Protein 3PP9 (pdb70)

B-factor: mean 28.64, std 11.76, range [2.56, 70.83]

Foldseek 3Di:
DKDKAWDDPVCVVQADDFQQKDKQFWFWFDFDPPPRATDIDIGGDPMDMDHPCPDDQVVAPPDDFWTKMFMDDPRHTFWMWTWGQDPVRAIETPDTGGRVVCPPVCPSLVRVVVSVVVSVVSPWWYYKDKRRPVVVVVVLVVSAKGWDDKAQCPCPVVHVDGIMITDIIHTD/DLPKDKDWDAPVCPVPADPFPQKDKQFKFWFDDDPVGDTDIDIGTDPIDMDPQVVQHPDLFWTKMFIDDPRHGQWIWTWGQDPVRAIETPDTGGRVVCPPVCPRLVNVVVSVVSSVVVPWWYYKDKRRPVVVVVVLVVSPKGWDDKAQCPCCVVHVDRIMITDIIDTHD/DKDKFWDAPVCPVDADDFQQKDKQFWFWADDLTDIDIGGDPIDMDHDCVDDDDQVVQHPDDFWTKMFMADPRHTFWMWTWGQDPVRAIETPDTGGGPVDPPPCRRLVRVVVSVVSSVVVPWWYYKDKRRPVVVVVVLVVSAKDWNDKAQCPCVVVPHRIIITDIMHTDD

InterPro domains:
  IPR000182 GNAT domain [PF00583] (50-154)
  IPR000182 GNAT domain [PS51186] (34-183)
  IPR008125 Streptothricin acetyltransferase [PR01754] (101-116)
  IPR008125 Streptothricin acetyltransferase [PR01754] (125-140)
  IPR008125 Streptothricin acetyltransferase [PR01754] (146-162)
  IPR008125 Streptothricin acetyltransferase [PR01754] (169-182)
  IPR016181 Acyl-CoA N-acyltransferase [SSF55729] (1-165)
  IPR050276 MshD Mycothiol Acetyltransferase [PTHR43617] (52-156)

Nearest PDB structures (foldseek):
  3pp9-assembly2_B  TM=1.006E+00  e=1.399E-30  Bacillus 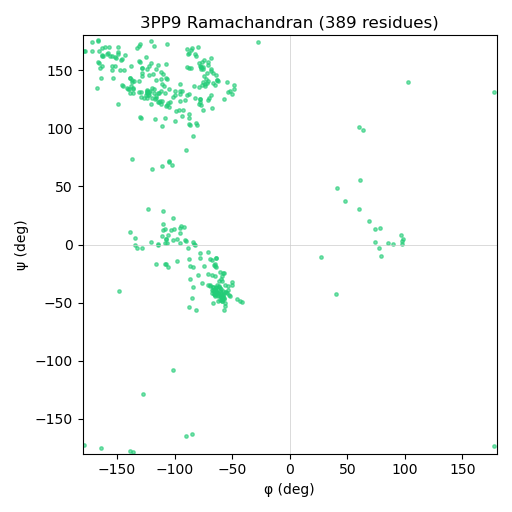anthracis str. Ames
  3pp9-assembly1_A-2  TM=9.931E-01  e=1.391E-27  Bacillus anthracis str. Ames
  3pp9-assembly2_C  TM=9.686E-01  e=7.596E-27  Bacillus anthracis str. Ames
  4lua-assembly1_A  TM=7.052E-01  e=2.403E-05  Staphylococcus aureus subsp. aureus Mu50
  3fnc-assembly1_B  TM=8.509E-01  e=1.741E-04  Listeria innocua Clip11262

Organism: Bacillus anthracis (NCBI:txid1392)

Secondary structure (DSSP, 8-state):
--EEEE--GGGTTS------EEEEEEE--EE-SSTT-EE---EEEEEEEEE-----GGGGSS-SSEEEEEEEETTEEEEEEEEEE-TTS-EEEEEEEE-GGGTTSSHHHHHHHHHHHHHHHT--B--EEETT-HHHHHHHHHTT-EEEEEESSGGGGT------EEEEE-B-/----EEEE--GGGSTT--------EEEEE--EE-S---EE---EEEEEEE--GGGGSS-SSEEEEEEEETTEEEEEEEEEE-TTS-EEEEEEEE-GGGTTSSHHHHHHHHHHHHHHHT--B--EEETT-HHHHHHHHHTT-EEEEEESSGGGGT------EEEEE-B--/--EEEE--HHHHTT------EEEEEEE--B---B---EEEEEEEEE-------GGGGTT-SSEEEEEEEETTEEEEEEEEEE-TTSSEEEEEEEE-GGG-SSSHHHHHHHHHHHHHHHT--B--EEETT-HHHHHHHHHTT-EEEEEESSGGGGT-----EEEEE-B--

Structure (mmCIF, N/CA/C/O backbone):
data_3PP9
#
_entry.id   3PP9
#
_cell.length_a   47.097
_cell.length_b   68.009
_cell.length_c   174.168
_cell.angle_alpha   90.00
_cell.angle_beta   97.61
_cell.angle_gamma   90.00
#
_symmetry.space_group_name_H-M   'C 1 2 1'
#
loop_
_entity.id
_entity.type
_entity.pdbx_description
1 polymer 'Putative streptothricin acetyltransferase'
2 non-polymer 'ACETYL COENZYME *A'
3 non-polymer 'PHOSPHATE ION'
4 non-polymer 'POTASSIUM ION'
5 water water
#
loop_
_atom_site.group_PDB
_atom_site.id
_atom_site.type_symbol
_atom_site.label_atom_id
_atom_site.label_alt_id
_atom_site.label_comp_id
_atom_site.label_asym_id
_atom_site.label_entity_id
_atom_site.label_seq_id
_atom_site.pdbx_PDB_ins_code
_atom_site.Cartn_x
_atom_site.Cartn_y
_atom_site.Cartn_z
_atom_site.occupancy
_atom_site.B_iso_or_equiv
_atom_site.auth_seq_id
_atom_site.auth_comp_id
_atom_site.auth_asym_id
_atom_site.auth_atom_id
_atom_site.pdbx_PDB_model_num
ATOM 1 N N . SER A 1 5 ? 38.066 33.777 34.636 1.00 31.44 2 SER A N 1
ATOM 2 C CA . SER A 1 5 ? 37.830 32.729 33.604 1.00 30.47 2 SER A CA 1
ATOM 3 C C . SER A 1 5 ? 37.386 33.329 32.266 1.00 28.86 2 SER A C 1
ATOM 4 O O . SER A 1 5 ? 37.212 34.537 32.121 1.00 29.88 2 SER A O 1
ATOM 7 N N . LEU A 1 6 ? 37.203 32.443 31.302 1.00 26.67 3 LEU A N 1
ATOM 8 C CA . LEU A 1 6 ? 36.771 32.772 29.955 1.00 24.21 3 LEU A CA 1
ATOM 9 C C . LEU A 1 6 ? 35.474 33.583 29.900 1.00 23.24 3 LEU A C 1
ATOM 10 O O . LEU A 1 6 ? 34.525 33.301 30.632 1.00 24.45 3 LEU A O 1
ATOM 15 N N . LEU A 1 7 ? 35.418 34.566 29.004 1.00 21.52 4 LEU A N 1
ATOM 16 C CA . LEU A 1 7 ? 34.211 35.375 28.788 1.00 21.39 4 LEU A CA 1
ATOM 17 C C . LEU A 1 7 ? 33.814 35.302 27.323 1.00 19.82 4 LEU A C 1
ATOM 18 O O . LEU A 1 7 ? 34.658 35.461 26.463 1.00 18.37 4 LEU A O 1
ATOM 23 N N . ILE A 1 8 ? 32.534 35.055 27.057 1.00 18.30 5 ILE A N 1
ATOM 24 C CA . ILE A 1 8 ? 31.995 35.048 25.709 1.00 17.62 5 ILE A CA 1
ATOM 25 C C . ILE A 1 8 ? 31.028 36.241 25.636 1.00 17.01 5 ILE A C 1
ATOM 26 O O . ILE A 1 8 ? 30.085 36.362 26.460 1.00 17.91 5 ILE A O 1
ATOM 31 N N . ARG A 1 9 ? 31.264 37.159 24.703 1.00 16.05 6 ARG A N 1
ATOM 32 C CA . ARG A 1 9 ? 30.347 38.298 24.553 1.00 15.84 6 ARG A CA 1
ATOM 33 C C . ARG A 1 9 ? 30.286 38.777 23.115 1.00 14.74 6 ARG A C 1
ATOM 34 O O . ARG A 1 9 ? 31.128 38.452 22.311 1.00 14.62 6 ARG A O 1
ATOM 42 N N . GLU A 1 10 ? 29.259 39.555 22.812 1.00 13.97 7 GLU A N 1
ATOM 43 C CA . GLU A 1 10 ? 29.053 40.097 21.480 1.00 14.95 7 GLU A CA 1
ATOM 44 C C . GLU A 1 10 ? 30.169 41.068 21.090 1.00 15.43 7 GLU A C 1
ATOM 45 O O . GLU A 1 10 ? 30.607 41.926 21.905 1.00 16.14 7 GLU A O 1
ATOM 51 N N . LEU A 1 11 ? 30.605 40.939 19.846 1.00 15.00 8 LEU A N 1
ATOM 52 C CA . LEU A 1 11 ? 31.642 41.800 19.274 1.00 15.45 8 LEU A CA 1
ATOM 53 C C . LEU A 1 11 ? 31.143 43.250 19.244 1.00 17.16 8 LEU A C 1
ATOM 54 O O . LEU A 1 11 ? 29.978 43.512 18.928 1.00 18.19 8 LEU A O 1
ATOM 59 N N . GLU A 1 12 ? 32.055 44.182 19.537 1.00 17.39 9 GLU A N 1
ATOM 60 C CA . GLU A 1 12 ? 31.781 45.629 19.557 1.00 18.45 9 GLU A CA 1
ATOM 61 C C . GLU A 1 12 ? 32.720 46.325 18.592 1.00 19.05 9 GLU A C 1
ATOM 62 O O . GLU A 1 12 ? 33.812 45.844 18.319 1.00 19.23 9 GLU A O 1
ATOM 68 N N . THR A 1 13 ? 32.292 47.472 18.090 1.00 20.31 10 THR A N 1
ATOM 69 C CA . THR A 1 13 ? 33.106 48.256 17.185 1.00 22.07 10 THR A CA 1
ATOM 70 C C . THR A 1 13 ? 34.490 48.509 17.787 1.00 21.84 10 THR A C 1
ATOM 71 O O . THR A 1 13 ? 35.510 48.367 17.119 1.00 23.24 10 THR A O 1
ATOM 75 N N . ASN A 1 14 ? 34.512 48.841 19.072 1.00 22.63 11 ASN A N 1
ATOM 76 C CA . ASN A 1 14 ? 35.747 49.133 19.776 1.00 24.65 11 ASN A CA 1
ATOM 77 C C . ASN A 1 14 ? 36.717 47.924 19.879 1.00 24.24 11 ASN A C 1
ATOM 78 O O . ASN A 1 14 ? 37.875 48.096 20.239 1.00 25.79 11 ASN A O 1
ATOM 83 N N . ASP A 1 15 ? 36.263 46.711 19.543 1.00 22.93 12 ASP A N 1
ATOM 84 C CA . ASP A 1 15 ? 37.120 45.525 19.550 1.00 22.99 12 ASP A CA 1
ATOM 85 C C . ASP A 1 15 ? 37.868 45.336 18.234 1.00 23.95 12 ASP A C 1
ATOM 86 O O . ASP A 1 15 ? 38.838 44.590 18.179 1.00 24.11 12 ASP A O 1
ATOM 91 N N . LEU A 1 16 ? 37.400 45.981 17.169 1.00 25.90 13 LEU A N 1
ATOM 92 C CA . LEU A 1 16 ? 37.983 45.774 15.827 1.00 28.23 13 LEU A CA 1
ATOM 93 C C . LEU A 1 16 ? 39.488 45.955 15.652 1.00 31.35 13 LEU A C 1
ATOM 94 O O . LEU A 1 16 ? 40.102 45.246 14.854 1.00 31.25 13 LEU A O 1
ATOM 99 N N A ASP A 1 17 ? 40.079 46.903 16.376 0.50 33.42 14 ASP A N 1
ATOM 100 N N B ASP A 1 17 ? 40.062 46.902 16.384 0.50 33.20 14 ASP A N 1
ATOM 101 C CA A ASP A 1 17 ? 41.524 47.147 16.287 0.50 35.70 14 ASP A CA 1
ATOM 102 C CA B ASP A 1 17 ? 41.494 47.185 16.319 0.50 35.33 14 ASP A CA 1
ATOM 103 C C A ASP A 1 17 ? 42.316 46.345 17.322 0.50 36.54 14 ASP A C 1
ATOM 104 C C B ASP A 1 17 ? 42.311 46.395 17.346 0.50 36.38 14 ASP A C 1
ATOM 105 O O A ASP A 1 17 ? 43.535 46.205 17.203 0.50 37.73 14 ASP A O 1
ATOM 106 O O B ASP A 1 17 ? 43.536 46.314 17.245 0.50 37.58 14 ASP A O 1
ATOM 115 N N . ASN A 1 18 ? 41.621 45.819 18.330 1.00 37.26 15 ASN A N 1
ATOM 116 C CA . ASN A 1 18 ? 42.239 45.013 19.387 1.00 38.42 15 ASN A CA 1
ATOM 117 C C . ASN A 1 18 ? 42.113 43.542 19.005 1.00 38.06 15 ASN A C 1
ATOM 118 O O . ASN A 1 18 ? 42.348 42.639 19.826 1.00 37.68 15 ASN A O 1
ATOM 123 N N . PHE A 1 19 ? 41.746 43.299 17.753 1.00 37.31 16 PHE A N 1
ATOM 124 C CA . PHE A 1 19 ? 41.507 41.969 17.302 1.00 36.01 16 PHE A CA 1
ATOM 125 C C . PHE A 1 19 ? 42.838 41.402 16.823 1.00 36.96 16 PHE A C 1
ATOM 126 O O . PHE A 1 19 ? 43.412 41.871 15.830 1.00 37.53 16 PHE A O 1
ATOM 134 N N . PRO A 1 20 ? 43.355 40.404 17.541 1.00 37.03 17 PRO A N 1
ATOM 135 C CA . PRO A 1 20 ? 44.639 39.820 17.217 1.00 37.79 17 PRO A CA 1
ATOM 136 C C . PRO A 1 20 ? 44.599 38.815 16.079 1.00 36.81 17 PRO A C 1
ATOM 137 O O . PRO A 1 20 ? 43.518 38.455 15.602 1.00 35.65 17 PRO A O 1
ATOM 141 N N . GLU A 1 21 ? 45.790 38.417 15.631 1.00 37.93 18 GLU A N 1
ATOM 142 C CA . GLU A 1 21 ? 45.939 37.400 14.601 1.00 37.52 18 GLU A CA 1
ATOM 143 C C . GLU A 1 21 ? 45.543 36.120 15.310 1.00 35.41 18 GLU A C 1
ATOM 144 O O . GLU A 1 21 ? 46.081 35.799 16.369 1.00 36.30 18 GLU A O 1
ATOM 150 N N . ILE A 1 22 ? 44.573 35.422 14.756 1.00 32.33 19 ILE A N 1
ATOM 151 C CA . ILE A 1 22 ? 44.118 34.182 15.340 1.00 30.30 19 ILE A CA 1
ATOM 152 C C . ILE A 1 22 ? 44.482 33.098 14.353 1.00 28.28 19 ILE A C 1
ATOM 153 O O . ILE A 1 22 ? 44.204 33.234 13.170 1.00 28.69 19 ILE A O 1
ATOM 158 N N . ASP A 1 23 ? 45.128 32.041 14.842 1.00 25.31 20 ASP A N 1
ATOM 159 C CA . ASP A 1 23 ? 45.546 30.936 13.984 1.00 23.02 20 ASP A CA 1
ATOM 160 C C . ASP A 1 23 ? 44.352 30.009 13.755 1.00 20.60 20 ASP A C 1
ATOM 161 O O . ASP A 1 23 ? 43.986 29.268 14.663 1.00 18.11 20 ASP A O 1
ATOM 166 N N . ASP A 1 24 ? 43.746 30.068 12.568 1.00 20.03 21 ASP A N 1
ATOM 167 C CA . ASP A 1 24 ? 42.605 29.200 12.246 1.00 21.08 21 ASP A CA 1
ATOM 168 C C . ASP A 1 24 ? 43.036 28.018 11.399 1.00 20.76 21 ASP A C 1
ATOM 169 O O . ASP A 1 24 ? 42.187 27.324 10.832 1.00 20.03 21 ASP A O 1
ATOM 174 N N . SER A 1 25 ? 44.339 27.770 11.304 1.00 20.95 22 SER A N 1
ATOM 175 C CA . SER A 1 25 ? 44.803 26.634 10.528 1.00 20.53 22 SER A CA 1
ATOM 176 C C . SER A 1 25 ? 44.580 25.346 11.297 1.00 19.91 22 SER A C 1
ATOM 177 O O . SER A 1 25 ? 44.490 25.330 12.530 1.00 19.56 22 SER A O 1
ATOM 180 N N . PHE A 1 26 ? 44.504 24.251 10.545 1.00 19.50 23 PHE A N 1
ATOM 181 C CA . PHE A 1 26 ? 44.321 22.936 11.127 1.00 18.27 23 PHE A CA 1
ATOM 182 C C . PHE A 1 26 ? 44.977 21.900 10.252 1.00 18.81 23 PHE A C 1
ATOM 183 O O . PHE A 1 26 ? 45.334 22.160 9.104 1.00 16.69 23 PHE A O 1
ATOM 191 N N A ILE A 1 27 ? 45.201 20.724 10.825 0.50 18.69 24 ILE A N 1
ATOM 192 N N B ILE A 1 27 ? 45.058 20.716 10.829 0.50 18.14 24 ILE A N 1
ATOM 193 C CA A ILE A 1 27 ? 45.840 19.625 10.117 0.50 19.29 24 ILE A CA 1
ATOM 194 C CA B ILE A 1 27 ? 45.637 19.574 10.204 0.50 18.19 24 ILE A CA 1
ATOM 195 C C A ILE A 1 27 ? 44.805 18.637 9.611 0.50 18.22 24 ILE A C 1
ATOM 196 C C B ILE A 1 27 ? 44.585 18.730 9.554 0.50 17.27 24 ILE A C 1
ATOM 197 O O A ILE A 1 27 ? 44.024 18.101 10.396 0.50 19.66 24 ILE A O 1
ATOM 198 O O B ILE A 1 27 ? 43.514 18.477 10.125 0.50 16.94 24 ILE A O 1
ATOM 207 N N . VAL A 1 28 ? 44.833 18.388 8.302 1.00 16.80 25 VAL A N 1
ATOM 208 C CA . VAL A 1 28 ? 43.959 17.450 7.641 1.00 15.45 25 VAL A CA 1
ATOM 209 C C . VAL A 1 28 ? 44.736 16.141 7.763 1.00 16.01 25 VAL A C 1
ATOM 210 O O . VAL A 1 28 ? 45.862 16.055 7.279 1.00 15.87 25 VAL A O 1
ATOM 214 N N . ASN A 1 29 ? 44.168 15.132 8.429 1.00 15.36 26 ASN A N 1
ATOM 215 C CA . ASN A 1 29 ? 44.838 13.837 8.563 1.00 16.99 26 ASN A CA 1
ATOM 216 C C . ASN A 1 29 ? 43.972 12.668 8.151 1.00 16.66 26 ASN A C 1
ATOM 217 O O . ASN A 1 29 ? 44.429 11.518 8.151 1.00 17.73 26 ASN A O 1
ATOM 222 N N . ALA A 1 30 ? 42.719 12.968 7.785 1.00 15.97 27 ALA A N 1
ATOM 223 C CA . ALA A 1 30 ? 41.766 11.955 7.404 1.00 16.60 27 ALA A CA 1
ATOM 224 C C . ALA A 1 30 ? 40.591 12.615 6.736 1.00 17.54 27 ALA A C 1
ATOM 225 O O . ALA A 1 30 ? 40.517 13.838 6.660 1.00 18.31 27 ALA A O 1
ATOM 227 N N . ARG A 1 31 ? 39.677 11.795 6.242 1.00 17.70 28 ARG A N 1
ATOM 228 C CA . ARG A 1 31 ? 38.479 12.318 5.608 1.00 18.20 28 ARG A CA 1
ATOM 229 C C . ARG A 1 31 ? 37.316 11.402 5.864 1.00 18.87 28 ARG A C 1
ATOM 230 O O . ARG A 1 31 ? 37.489 10.198 6.094 1.00 19.01 28 ARG A O 1
ATOM 238 N N A LEU A 1 32 ? 36.123 11.992 5.907 0.50 17.28 29 LEU A N 1
ATOM 239 N N B LEU A 1 32 ? 36.115 11.966 5.807 0.50 18.40 29 LEU A N 1
ATOM 240 C CA A LEU A 1 32 ? 34.898 11.221 6.075 0.50 17.78 29 LEU A CA 1
ATOM 241 C CA B LEU A 1 32 ? 34.914 11.176 5.998 0.50 19.40 29 LEU A CA 1
ATOM 242 C C A LEU A 1 32 ? 34.479 10.596 4.757 0.50 18.65 29 LEU A C 1
ATOM 243 C C B LEU A 1 32 ? 34.443 10.602 4.667 0.50 20.62 29 LEU A C 1
ATOM 244 O O A LEU A 1 32 ? 34.600 11.199 3.684 0.50 18.12 29 LEU A O 1
ATOM 245 O O B LEU A 1 32 ? 34.459 11.282 3.635 0.50 20.28 29 LEU A O 1
ATOM 270 N N . LEU A 1 34 ? 31.206 9.008 3.154 1.00 21.51 31 LEU A N 1
ATOM 271 C CA . LEU A 1 34 ? 29.770 8.935 3.409 1.00 20.59 31 LEU A CA 1
ATOM 272 C C . LEU A 1 34 ? 28.989 7.788 2.804 1.00 21.43 31 LEU A C 1
ATOM 273 O O . LEU A 1 34 ? 29.345 7.240 1.754 1.00 21.49 31 LEU A O 1
ATOM 278 N N . SER A 1 35 ? 27.931 7.400 3.515 1.00 21.01 32 SER A N 1
ATOM 279 C CA . SER A 1 35 ? 27.028 6.358 3.052 1.00 22.93 32 SER A CA 1
ATOM 280 C C . SER A 1 35 ? 25.616 6.749 3.476 1.00 23.01 32 SER A C 1
ATOM 281 O O . SER A 1 35 ? 25.426 7.573 4.383 1.00 21.49 32 SER A O 1
ATOM 284 N N A LEU A 1 36 ? 24.626 6.179 2.793 0.50 23.69 33 LEU A N 1
ATOM 285 N N B LEU A 1 36 ? 24.636 6.131 2.824 0.50 24.79 33 LEU A N 1
ATOM 286 C CA A LEU A 1 36 ? 23.220 6.474 3.058 0.50 25.43 33 LEU A CA 1
ATOM 287 C CA B LEU A 1 36 ? 23.231 6.349 3.127 0.50 27.34 33 LEU A CA 1
ATOM 288 C C A LEU A 1 36 ? 22.465 5.188 3.352 0.50 27.84 33 LEU A C 1
ATOM 289 C C B LEU A 1 36 ? 22.652 5.045 3.607 0.50 29.38 33 LEU A C 1
ATOM 290 O O A LEU A 1 36 ? 22.315 4.331 2.474 0.50 28.35 33 LEU A O 1
ATOM 291 O O B LEU A 1 36 ? 22.935 3.980 3.055 0.50 30.05 33 LEU A O 1
ATOM 300 N N A SER A 1 37 ? 22.009 5.049 4.593 0.50 30.54 34 SER A N 1
ATOM 301 N N B SER A 1 37 ? 21.832 5.131 4.638 0.50 31.71 34 SER A N 1
ATOM 302 C CA A SER A 1 37 ? 21.253 3.869 4.996 0.50 33.25 34 SER A CA 1
ATOM 303 C CA B SER A 1 37 ? 21.170 3.960 5.154 0.50 33.72 34 SER A CA 1
ATOM 304 C C A SER A 1 37 ? 19.803 4.022 4.551 0.50 34.93 34 SER A C 1
ATOM 305 C C B SER A 1 37 ? 19.732 4.054 4.688 0.50 35.27 34 SER A C 1
ATOM 306 O O A SER A 1 37 ? 19.343 5.128 4.248 0.50 35.07 34 SER A O 1
ATOM 307 O O B SER A 1 37 ? 19.212 5.157 4.476 0.50 35.19 34 SER A O 1
ATOM 312 N N . LYS A 1 38 ? 19.080 2.906 4.546 1.00 37.23 35 LYS A N 1
ATOM 313 C CA . LYS A 1 38 ? 17.684 2.876 4.114 1.00 39.28 35 LYS A CA 1
ATOM 314 C C . LYS A 1 38 ? 16.783 3.118 5.318 1.00 40.25 35 LYS A C 1
ATOM 315 O O . LYS A 1 38 ? 15.569 3.305 5.164 1.00 41.34 35 LYS A O 1
ATOM 321 N N . VAL A 1 39 ? 17.386 3.110 6.511 1.00 40.43 36 VAL A N 1
ATOM 322 C CA . VAL A 1 39 ? 16.671 3.339 7.760 1.00 41.03 36 VAL A CA 1
ATOM 323 C C . VAL A 1 39 ? 16.731 4.810 8.164 1.00 39.77 36 VAL A C 1
ATOM 324 O O . VAL A 1 39 ? 17.794 5.355 8.510 1.00 38.71 36 VAL A O 1
ATOM 328 N N . ASN A 1 40 ? 15.571 5.450 8.074 1.00 39.15 37 ASN A N 1
ATOM 329 C CA . ASN A 1 40 ? 15.395 6.851 8.408 1.00 38.25 37 ASN A CA 1
ATOM 330 C C . ASN A 1 40 ? 16.328 7.801 7.649 1.00 36.96 37 ASN A C 1
ATOM 331 O O . ASN A 1 40 ? 16.714 8.846 8.182 1.00 36.08 37 ASN A O 1
ATOM 336 N N A ARG A 1 41 ? 16.673 7.453 6.410 0.50 36.49 38 ARG A N 1
ATOM 337 N N B ARG A 1 41 ? 16.686 7.411 6.427 0.50 36.75 38 ARG A N 1
ATOM 338 C CA A ARG A 1 41 ? 17.545 8.295 5.577 0.50 35.65 38 ARG A CA 1
ATOM 339 C CA B ARG A 1 41 ? 17.563 8.195 5.554 0.50 36.18 38 ARG A CA 1
ATOM 340 C C A ARG A 1 41 ? 18.786 8.762 6.347 0.50 34.47 38 ARG A C 1
ATOM 341 C C B ARG A 1 41 ? 18.779 8.736 6.320 0.50 34.75 38 ARG A C 1
ATOM 342 O O A ARG A 1 41 ? 19.276 9.882 6.159 0.50 33.94 38 ARG A O 1
ATOM 343 O O B ARG A 1 41 ? 19.241 9.864 6.109 0.50 34.32 38 ARG A O 1
ATOM 358 N N . ARG A 1 42 ? 19.308 7.882 7.194 1.00 34.52 39 ARG A N 1
ATOM 359 C CA . ARG A 1 42 ? 20.449 8.202 8.016 1.00 33.21 39 ARG A CA 1
ATOM 360 C C . ARG A 1 42 ? 21.726 8.188 7.194 1.00 31.30 39 ARG A C 1
ATOM 361 O O . ARG A 1 42 ? 22.043 7.202 6.522 1.00 30.09 39 ARG A O 1
ATOM 369 N N . ILE A 1 43 ? 22.435 9.302 7.248 1.00 29.84 40 ILE A N 1
ATOM 370 C CA . ILE A 1 43 ? 23.699 9.440 6.562 1.00 28.83 40 ILE A CA 1
ATOM 371 C C . ILE A 1 43 ? 24.744 9.007 7.565 1.00 29.11 40 ILE A C 1
ATOM 372 O O . ILE A 1 43 ? 24.813 9.535 8.681 1.00 30.36 40 ILE A O 1
ATOM 377 N N . GLU A 1 44 ? 25.557 8.041 7.170 1.00 28.03 41 GLU A N 1
ATOM 378 C CA . GLU A 1 44 ? 26.581 7.525 8.043 1.00 27.61 41 GLU A CA 1
ATOM 379 C C . GLU A 1 44 ? 27.933 7.782 7.429 1.00 25.87 41 GLU A C 1
ATOM 380 O O . GLU A 1 44 ? 28.054 8.218 6.287 1.00 23.20 41 GLU A O 1
ATOM 386 N N . TYR A 1 45 ? 28.969 7.525 8.202 1.00 26.02 42 TYR A N 1
ATOM 387 C CA . TYR A 1 45 ? 30.280 7.737 7.670 1.00 25.34 42 TYR A CA 1
ATOM 388 C C . TYR A 1 45 ? 31.289 6.855 8.359 1.00 25.85 42 TYR A C 1
ATOM 389 O O . TYR A 1 45 ? 31.031 6.288 9.428 1.00 26.22 42 TYR A O 1
ATOM 398 N N . THR A 1 46 ? 32.424 6.726 7.693 1.00 25.55 43 THR A N 1
ATOM 399 C CA . THR A 1 46 ? 33.578 6.015 8.226 1.00 26.22 43 THR A CA 1
ATOM 400 C C . THR A 1 46 ? 34.706 7.009 7.983 1.00 25.44 43 THR A C 1
ATOM 401 O O . THR A 1 46 ? 34.589 7.905 7.138 1.00 25.27 43 THR A O 1
ATOM 405 N N . VAL A 1 47 ? 35.778 6.871 8.748 1.00 23.73 44 VAL A N 1
ATOM 406 C CA . VAL A 1 47 ? 36.923 7.761 8.633 1.00 23.59 44 VAL A CA 1
ATOM 407 C C . VAL A 1 47 ? 38.059 7.043 7.920 1.00 23.31 44 VAL A C 1
ATOM 408 O O . VAL A 1 47 ? 38.341 5.884 8.228 1.00 25.78 44 VAL A O 1
ATOM 412 N N . GLU A 1 48 ? 38.686 7.709 6.955 1.00 22.24 45 GLU A N 1
ATOM 413 C CA . GLU A 1 48 ? 39.808 7.140 6.205 1.00 22.76 45 GLU A CA 1
ATOM 414 C C . GLU A 1 48 ? 41.006 8.072 6.324 1.00 20.89 45 GLU A C 1
ATOM 415 O O . GLU A 1 48 ? 40.888 9.271 6.093 1.00 20.27 45 GLU A O 1
ATOM 421 N N . ASP A 1 49 ? 42.171 7.537 6.678 1.00 19.41 46 ASP A N 1
ATOM 422 C CA . ASP A 1 49 ? 43.357 8.377 6.780 1.00 19.32 46 ASP A CA 1
ATOM 423 C C . ASP A 1 49 ? 43.763 8.856 5.392 1.00 20.25 46 ASP A C 1
ATOM 424 O O . ASP A 1 49 ? 43.546 8.156 4.398 1.00 21.87 46 ASP A O 1
ATOM 429 N N . VAL A 1 50 ? 44.358 10.047 5.330 1.00 20.53 47 VAL A N 1
ATOM 430 C CA . VAL A 1 50 ? 44.883 10.618 4.084 1.00 21.24 47 VAL A CA 1
ATOM 431 C C . VAL A 1 50 ? 46.237 11.249 4.422 1.00 21.26 47 VAL A C 1
ATOM 432 O O . VAL A 1 50 ? 46.479 11.582 5.582 1.00 20.53 47 VAL A O 1
ATOM 436 N N . PRO A 1 51 ? 47.159 11.365 3.437 1.00 21.46 48 PRO A N 1
ATOM 437 C CA . PRO A 1 51 ? 48.443 12.004 3.725 1.00 21.58 48 PRO A CA 1
ATOM 438 C C . PRO A 1 51 ? 48.170 13.377 4.334 1.00 20.74 48 PRO A C 1
ATOM 439 O O . PRO A 1 51 ? 47.373 14.157 3.802 1.00 21.66 48 PRO A O 1
ATOM 443 N N . SER A 1 52 ? 48.827 13.680 5.450 1.00 20.48 49 SER A N 1
ATOM 444 C CA . SER A 1 52 ? 48.523 14.903 6.160 1.00 19.03 49 SER A CA 1
ATOM 445 C C . SER A 1 52 ? 49.052 16.188 5.561 1.00 20.34 49 SER A C 1
ATOM 446 O O . SER A 1 52 ? 50.081 16.205 4.858 1.00 21.25 49 SER A O 1
ATOM 449 N N . TYR A 1 53 ? 48.321 17.262 5.829 1.00 19.41 50 TYR A N 1
ATOM 450 C CA . TYR A 1 53 ? 48.683 18.583 5.390 1.00 21.07 50 TYR A CA 1
ATOM 451 C C . TYR A 1 53 ? 47.973 19.608 6.252 1.00 21.77 50 TYR A C 1
ATOM 452 O O . TYR A 1 53 ? 47.007 19.288 6.946 1.00 20.32 50 TYR A O 1
ATOM 461 N N A GLU A 1 54 ? 48.471 20.836 6.226 0.70 23.26 51 GLU A N 1
ATOM 462 N N B GLU A 1 54 ? 48.473 20.838 6.216 0.30 22.60 51 GLU A N 1
ATOM 463 C CA A GLU A 1 54 ? 47.870 21.933 6.973 0.70 24.16 51 GLU A CA 1
ATOM 464 C CA B GLU A 1 54 ? 47.916 21.940 6.991 0.30 23.00 51 GLU A CA 1
ATOM 465 C C A GLU A 1 54 ? 47.177 22.891 6.037 0.70 24.25 51 GLU A C 1
ATOM 466 C C B GLU A 1 54 ? 47.210 22.922 6.067 0.30 23.45 51 GLU A C 1
ATOM 467 O O A GLU A 1 54 ? 47.632 23.130 4.913 0.70 25.70 51 GLU A O 1
ATOM 468 O O B GLU A 1 54 ? 47.709 23.221 4.980 0.30 24.39 51 GLU A O 1
ATOM 479 N N . LYS A 1 55 ? 46.048 23.414 6.492 1.00 23.14 52 LYS A N 1
ATOM 480 C CA . LYS A 1 55 ? 45.304 24.386 5.708 1.00 24.21 52 LYS A CA 1
ATOM 481 C C . LYS A 1 55 ? 44.619 25.350 6.641 1.00 25.09 52 LYS A C 1
ATOM 482 O O . LYS A 1 55 ? 44.405 25.053 7.806 1.00 22.77 52 LYS A O 1
ATOM 488 N N A SER A 1 56 ? 44.288 26.522 6.113 0.50 26.41 53 SER A N 1
ATOM 489 N N B SER A 1 56 ? 44.291 26.525 6.117 0.50 26.16 53 SER A N 1
ATOM 490 C CA A SER A 1 56 ? 43.594 27.544 6.879 0.50 27.28 53 SER A CA 1
ATOM 491 C CA B SER A 1 56 ? 43.579 27.537 6.885 0.50 26.78 53 SER A CA 1
ATOM 492 C C A SER A 1 56 ? 42.130 27.432 6.503 0.50 26.48 53 SER A C 1
ATOM 493 C C B SER A 1 56 ? 42.124 27.418 6.505 0.50 26.23 53 SER A C 1
ATOM 494 O O A SER A 1 56 ? 41.804 27.145 5.352 0.50 27.17 53 SER A O 1
ATOM 495 O O B SER A 1 56 ? 41.798 27.115 5.358 0.50 26.91 53 SER A O 1
ATOM 500 N N . TYR A 1 57 ? 41.237 27.638 7.463 1.00 26.58 54 TYR A N 1
ATOM 501 C CA . TYR A 1 57 ? 39.826 27.560 7.172 1.00 26.15 54 TYR A CA 1
ATOM 502 C C . TYR A 1 57 ? 39.445 28.661 6.169 1.00 28.83 54 TYR A C 1
ATOM 503 O O . TYR A 1 57 ? 38.740 28.407 5.189 1.00 28.81 54 TYR A O 1
ATOM 512 N N . LEU A 1 58 ? 39.917 29.872 6.455 1.00 31.33 55 LEU A N 1
ATOM 513 C CA . LEU A 1 58 ? 39.708 31.047 5.617 1.00 33.66 55 LEU A CA 1
ATOM 514 C C . LEU A 1 58 ? 41.014 31.378 4.903 1.00 34.71 55 LEU A C 1
ATOM 515 O O . LEU A 1 58 ? 41.384 30.742 3.922 1.00 36.33 55 LEU A O 1
ATOM 520 N N . GLU A 1 64 ? 34.722 36.785 1.512 1.00 37.63 61 GLU A N 1
ATOM 521 C CA . GLU A 1 64 ? 35.659 37.208 2.544 1.00 37.36 61 GLU A CA 1
ATOM 522 C C . GLU A 1 64 ? 34.899 37.597 3.810 1.00 34.77 61 GLU A C 1
ATOM 523 O O . GLU A 1 64 ? 33.790 38.128 3.725 1.00 35.85 61 GLU A O 1
ATOM 529 N N . LEU A 1 65 ? 35.508 37.343 4.971 1.00 31.73 62 LEU A N 1
ATOM 530 C CA . LEU A 1 65 ? 34.903 37.664 6.275 1.00 29.08 62 LEU A CA 1
ATOM 531 C C . LEU A 1 65 ? 35.329 39.045 6.762 1.00 27.61 62 LEU A C 1
ATOM 532 O O . LEU A 1 65 ? 36.521 39.275 7.018 1.00 28.93 62 LEU A O 1
ATOM 537 N N . VAL A 1 66 ? 34.369 39.961 6.883 1.00 24.16 63 VAL A N 1
ATOM 538 C CA . VAL A 1 66 ? 34.628 41.322 7.359 1.00 22.72 63 VAL A CA 1
ATOM 539 C C . VAL A 1 66 ? 33.831 41.456 8.653 1.00 21.30 63 VAL A C 1
ATOM 540 O O . VAL A 1 66 ? 32.603 41.541 8.616 1.00 21.20 63 VAL A O 1
ATOM 544 N N . TYR A 1 67 ? 34.531 41.483 9.787 1.00 20.21 64 TYR A N 1
ATOM 545 C CA . TYR A 1 67 ? 33.843 41.528 11.088 1.00 19.33 64 TYR A CA 1
ATOM 546 C C . TYR A 1 67 ? 32.835 42.666 11.233 1.00 19.21 64 TYR A C 1
ATOM 547 O O . TYR A 1 67 ? 31.751 42.491 11.814 1.00 17.65 64 TYR A O 1
ATOM 556 N N . ASN A 1 68 ? 33.162 43.844 10.705 1.00 19.57 65 ASN A N 1
ATOM 557 C CA . ASN A 1 68 ? 32.272 45.009 10.832 1.00 20.34 65 ASN A CA 1
ATOM 558 C C . ASN A 1 68 ? 30.871 44.791 10.255 1.00 19.27 65 ASN A C 1
ATOM 559 O O . ASN A 1 68 ? 29.920 45.453 10.652 1.00 20.85 65 ASN A O 1
ATOM 564 N N . GLU A 1 69 ? 30.750 43.866 9.310 1.00 19.45 66 GLU A N 1
ATOM 565 C CA . GLU A 1 69 ? 29.461 43.556 8.691 1.00 20.21 66 GLU A CA 1
ATOM 566 C C . GLU A 1 69 ? 28.509 42.868 9.647 1.00 19.10 66 GLU A C 1
ATOM 567 O O . GLU A 1 69 ? 27.319 42.759 9.354 1.00 19.10 66 GLU A O 1
ATOM 573 N N . TYR A 1 70 ? 29.025 42.420 10.789 1.00 16.75 67 TYR A N 1
ATOM 574 C CA . TYR A 1 70 ? 28.247 41.693 11.792 1.00 16.36 67 TYR A CA 1
ATOM 575 C C . TYR A 1 70 ? 27.963 42.498 13.031 1.00 18.63 67 TYR A C 1
ATOM 576 O O . TYR A 1 70 ? 27.387 41.979 13.974 1.00 18.38 67 TYR A O 1
ATOM 585 N N . ILE A 1 71 ? 28.352 43.764 13.029 1.00 17.27 68 ILE A N 1
ATOM 586 C CA . ILE A 1 71 ? 28.106 44.625 14.179 1.00 19.96 68 ILE A CA 1
ATOM 587 C C . ILE A 1 71 ? 26.830 45.421 13.963 1.00 20.81 68 ILE A C 1
ATOM 588 O O . ILE A 1 71 ? 26.598 45.959 12.874 1.00 21.65 68 ILE A O 1
ATOM 593 N N . ASN A 1 72 ? 25.968 45.428 14.976 1.00 21.30 69 ASN A N 1
ATOM 594 C CA . ASN A 1 72 ? 24.719 46.184 14.934 1.00 22.88 69 ASN A CA 1
ATOM 595 C C . ASN A 1 72 ? 23.790 45.716 13.802 1.00 22.10 69 ASN A C 1
ATOM 596 O O . ASN A 1 72 ? 23.348 46.506 12.962 1.00 24.35 69 ASN A O 1
ATOM 601 N N . LYS A 1 73 ? 23.488 44.428 13.797 1.00 19.56 70 LYS A N 1
ATOM 602 C CA . LYS A 1 73 ? 22.633 43.846 12.782 1.00 19.53 70 LYS A CA 1
ATOM 603 C C . LYS A 1 73 ? 21.562 43.016 13.455 1.00 20.20 70 LYS A C 1
ATOM 604 O O . LYS A 1 73 ? 21.830 42.286 14.411 1.00 20.91 70 LYS A O 1
ATOM 610 N N . PRO A 1 74 ? 20.344 43.078 12.930 1.00 21.23 71 PRO A N 1
ATOM 611 C CA . PRO A 1 74 ? 19.321 42.257 13.554 1.00 21.36 71 PRO A CA 1
ATOM 612 C C . PRO A 1 74 ? 19.480 40.752 13.413 1.00 21.43 71 PRO A C 1
ATOM 613 O O . PRO A 1 74 ? 19.274 40.016 14.396 1.00 22.41 71 PRO A O 1
ATOM 617 N N . ASN A 1 75 ? 19.910 40.295 12.239 1.00 19.16 72 ASN A N 1
ATOM 618 C CA . ASN A 1 75 ? 19.961 38.855 11.959 1.00 18.57 72 ASN A CA 1
ATOM 619 C C . ASN A 1 75 ? 21.317 38.221 11.797 1.00 17.10 72 ASN A C 1
ATOM 620 O O . ASN A 1 75 ? 21.431 37.136 11.239 1.00 16.99 72 ASN A O 1
ATOM 625 N N A GLN A 1 76 ? 22.355 38.918 12.229 0.50 16.25 73 GLN A N 1
ATOM 626 N N B GLN A 1 76 ? 22.350 38.916 12.246 0.50 16.04 73 GLN A N 1
ATOM 627 C CA A GLN A 1 76 ? 23.687 38.324 12.176 0.50 15.88 73 GLN A CA 1
ATOM 628 C CA B GLN A 1 76 ? 23.700 38.364 12.180 0.50 15.57 73 GLN A CA 1
ATOM 629 C C A GLN A 1 76 ? 24.478 38.914 13.339 0.50 15.13 73 GLN A C 1
ATOM 630 C C B GLN A 1 76 ? 24.482 38.926 13.351 0.50 14.94 73 GLN A C 1
ATOM 631 O O A GLN A 1 76 ? 24.155 39.993 13.838 0.50 15.76 73 GLN A O 1
ATOM 632 O O B GLN A 1 76 ? 24.163 39.999 13.866 0.50 15.55 73 GLN A O 1
ATOM 643 N N . ILE A 1 77 ? 25.482 38.181 13.802 1.00 13.73 74 ILE A N 1
ATOM 644 C CA . ILE A 1 77 ? 26.253 38.601 14.946 1.00 13.49 74 ILE A CA 1
ATOM 645 C C . ILE A 1 77 ? 27.537 37.816 15.050 1.00 12.69 74 ILE A C 1
ATOM 646 O O . ILE A 1 77 ? 27.661 36.758 14.449 1.00 13.10 74 ILE A O 1
ATOM 651 N N . ILE A 1 78 ? 28.495 38.386 15.776 1.00 12.18 75 ILE A N 1
ATOM 652 C CA . ILE A 1 78 ? 29.749 37.704 16.110 1.00 11.34 75 ILE A CA 1
ATOM 653 C C . ILE A 1 78 ? 29.916 37.694 17.632 1.00 11.92 75 ILE A C 1
ATOM 654 O O . ILE A 1 78 ? 29.658 38.713 18.306 1.00 13.04 75 ILE A O 1
ATOM 659 N N . TYR A 1 79 ? 30.251 36.528 18.175 1.00 12.42 76 TYR A N 1
ATOM 660 C CA . TYR A 1 79 ? 30.580 36.438 19.592 1.00 12.66 76 TYR A CA 1
ATOM 661 C C . TYR A 1 79 ? 32.059 36.134 19.662 1.00 13.32 76 TYR A C 1
ATOM 662 O O . TYR A 1 79 ? 32.565 35.337 18.876 1.00 13.79 76 TYR A O 1
ATOM 671 N N . ILE A 1 80 ? 32.748 36.787 20.587 1.00 13.04 77 ILE A N 1
ATOM 672 C CA . ILE A 1 80 ? 34.170 36.556 20.808 1.00 12.97 77 ILE A CA 1
ATOM 673 C C . ILE A 1 80 ? 34.414 35.889 22.155 1.00 14.00 77 ILE A C 1
ATOM 674 O O . ILE A 1 80 ? 33.669 36.091 23.111 1.00 15.15 77 ILE A O 1
ATOM 679 N N . ALA A 1 81 ? 35.464 35.078 22.215 1.00 13.88 78 ALA A N 1
ATOM 680 C CA . ALA A 1 81 ? 35.893 34.419 23.423 1.00 14.47 78 ALA A CA 1
ATOM 681 C C . ALA A 1 81 ? 37.124 35.164 23.942 1.00 15.56 78 ALA A C 1
ATOM 682 O O . ALA A 1 81 ? 38.142 35.266 23.244 1.00 16.54 78 ALA A O 1
ATOM 684 N N . LEU A 1 82 ? 37.051 35.652 25.175 1.00 15.97 79 LEU A N 1
ATOM 685 C CA . LEU A 1 82 ? 38.127 36.392 25.807 1.00 17.59 79 LEU A CA 1
ATOM 686 C C . LEU A 1 82 ? 38.713 35.631 26.982 1.00 18.91 79 LEU A C 1
ATOM 687 O O . LEU A 1 82 ? 37.985 35.204 27.880 1.00 19.63 79 LEU A O 1
ATOM 692 N N . LEU A 1 83 ? 40.040 35.530 26.994 1.00 20.20 80 LEU A N 1
ATOM 693 C CA . LEU A 1 83 ? 40.774 34.875 28.072 1.00 22.11 80 LEU A CA 1
ATOM 694 C C . LEU A 1 83 ? 42.018 35.728 28.304 1.00 23.12 80 LEU A C 1
ATOM 695 O O . LEU A 1 83 ? 42.703 36.082 27.356 1.00 22.38 80 LEU A O 1
ATOM 700 N N A HIS A 1 84 ? 42.327 36.016 29.568 0.50 25.75 81 HIS A N 1
ATOM 701 N N B HIS A 1 84 ? 42.288 36.041 29.567 0.50 25.44 81 HIS A N 1
ATOM 702 C CA A HIS A 1 84 ? 43.480 36.853 29.953 0.50 27.86 81 HIS A CA 1
ATOM 703 C CA B HIS A 1 84 ? 43.452 36.822 29.976 0.50 27.29 81 HIS A CA 1
ATOM 704 C C A HIS A 1 84 ? 43.709 38.066 29.055 0.50 28.29 81 HIS A C 1
ATOM 705 C C B HIS A 1 84 ? 43.701 38.060 29.088 0.50 28.02 81 HIS A C 1
ATOM 706 O O A HIS A 1 84 ? 44.795 38.259 28.514 0.50 29.22 81 HIS A O 1
ATOM 707 O O B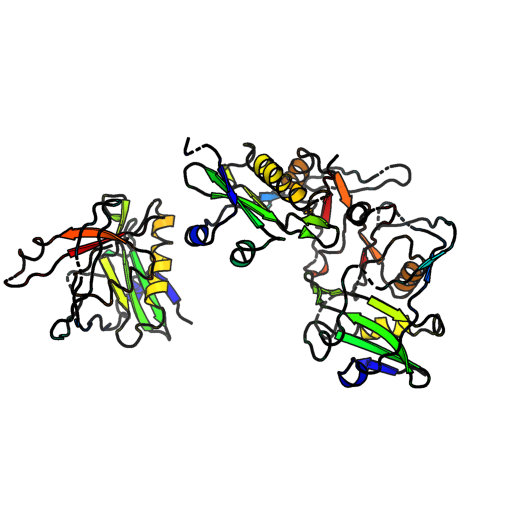 HIS A 1 84 ? 44.802 38.256 28.580 0.50 28.98 81 HIS A O 1
ATOM 720 N N . ASN A 1 85 ? 42.661 38.870 28.910 1.00 28.99 82 ASN A N 1
ATOM 721 C CA . ASN A 1 85 ? 42.694 40.106 28.095 1.00 30.14 82 ASN A CA 1
ATOM 722 C C . ASN A 1 85 ? 42.944 39.925 26.602 1.00 29.14 82 ASN A C 1
ATOM 723 O O . ASN A 1 85 ? 43.340 40.866 25.917 1.00 30.72 82 ASN A O 1
ATOM 728 N N . GLN A 1 86 ? 42.672 38.742 26.063 1.00 27.19 83 GLN A N 1
ATOM 729 C CA . GLN A 1 86 ? 42.928 38.529 24.660 1.00 25.56 83 GLN A CA 1
ATOM 730 C C . GLN A 1 86 ? 41.800 37.736 24.012 1.00 22.12 83 GLN A C 1
ATOM 731 O O . GLN A 1 86 ? 41.214 36.851 24.620 1.00 18.88 83 GLN A O 1
ATOM 737 N N . ILE A 1 87 ? 41.487 38.085 22.773 1.00 20.60 84 ILE A N 1
ATOM 738 C CA . ILE A 1 87 ? 40.496 37.351 22.014 1.00 18.88 84 ILE A CA 1
ATOM 739 C C . ILE A 1 87 ? 41.195 36.060 21.543 1.00 18.90 84 ILE A C 1
ATOM 740 O O . ILE A 1 87 ? 42.216 36.110 20.847 1.00 21.32 84 ILE A O 1
ATOM 745 N N . ILE A 1 88 ? 40.661 34.910 21.952 1.00 16.71 85 ILE A N 1
ATOM 746 C CA . ILE A 1 88 ? 41.237 33.603 21.590 1.00 16.58 85 ILE A CA 1
ATOM 747 C C . ILE A 1 88 ? 40.331 32.754 20.687 1.00 16.39 85 ILE A C 1
ATOM 748 O O . ILE A 1 88 ? 40.669 31.618 20.340 1.00 16.48 85 ILE A O 1
ATOM 753 N N . GLY A 1 89 ? 39.165 33.285 20.342 1.00 15.59 86 GLY A N 1
ATOM 754 C CA . GLY A 1 89 ? 38.252 32.547 19.475 1.00 14.53 86 GLY A CA 1
ATOM 755 C C . GLY A 1 89 ? 37.015 33.370 19.175 1.00 13.96 86 GLY A C 1
ATOM 756 O O . GLY A 1 89 ? 36.806 34.401 19.796 1.00 14.38 86 GLY A O 1
ATOM 757 N N . PHE A 1 90 ? 36.232 32.943 18.193 1.00 14.17 87 PHE A N 1
ATOM 758 C CA . PHE A 1 90 ? 35.038 33.674 17.828 1.00 12.92 87 PHE A CA 1
ATOM 759 C C . PHE A 1 90 ? 34.103 32.780 17.016 1.00 12.92 87 PHE A C 1
ATOM 760 O O . PHE A 1 90 ? 34.490 31.710 16.543 1.00 12.07 87 PHE A O 1
ATOM 768 N N . ILE A 1 91 ? 32.843 33.191 16.939 1.00 11.43 88 ILE A N 1
ATOM 769 C CA . ILE A 1 91 ? 31.852 32.496 16.148 1.00 11.92 88 ILE A CA 1
ATOM 770 C C . ILE A 1 91 ? 31.049 33.557 15.380 1.00 12.72 88 ILE A C 1
ATOM 771 O O . ILE A 1 91 ? 30.686 34.604 15.947 1.00 12.99 88 ILE A O 1
ATOM 776 N N . VAL A 1 92 ? 30.836 33.289 14.083 1.00 11.78 89 VAL A N 1
ATOM 777 C CA . VAL A 1 92 ? 30.139 34.181 13.158 1.00 12.62 89 VAL A CA 1
ATOM 778 C C . VAL A 1 92 ? 28.810 33.519 12.795 1.00 12.26 89 VAL A C 1
ATOM 779 O O . VAL A 1 92 ? 28.777 32.401 12.284 1.00 12.76 89 VAL A O 1
ATOM 783 N N . LEU A 1 93 ? 27.712 34.223 13.038 1.00 12.10 90 LEU A N 1
ATOM 784 C CA . LEU A 1 93 ? 26.388 33.679 12.808 1.00 12.46 90 LEU A CA 1
ATOM 785 C C . LEU A 1 93 ? 25.471 34.568 11.976 1.00 13.45 90 LEU A C 1
ATOM 786 O O . LEU A 1 93 ? 25.576 35.789 12.029 1.00 14.28 90 LEU A O 1
ATOM 791 N N A LYS A 1 94 ? 24.576 33.942 11.220 0.50 14.14 91 LYS A N 1
ATOM 792 N N B LYS A 1 94 ? 24.608 33.949 11.173 0.50 14.85 91 LYS A N 1
ATOM 793 C CA A LYS A 1 94 ? 23.571 34.677 10.454 0.50 15.23 91 LYS A CA 1
ATOM 794 C CA B LYS A 1 94 ? 23.594 34.698 10.408 0.50 16.42 91 LYS A CA 1
ATOM 795 C C A LYS A 1 94 ? 22.285 33.868 10.546 0.50 15.62 91 LYS A C 1
ATOM 796 C C B LYS A 1 94 ? 22.323 33.840 10.298 0.50 16.71 91 LYS A C 1
ATOM 797 O O A LYS A 1 94 ? 22.286 32.723 11.022 0.50 15.11 91 LYS A O 1
ATOM 798 O O B LYS A 1 94 ? 22.386 32.608 10.307 0.50 17.40 91 LYS A O 1
ATOM 809 N N . LYS A 1 95 ? 21.174 34.492 10.174 1.00 16.69 92 LYS A N 1
ATOM 810 C CA . LYS A 1 95 ? 19.902 33.778 10.104 1.00 17.18 92 LYS A CA 1
ATOM 811 C C . LYS A 1 95 ? 19.774 33.351 8.653 1.00 18.54 92 LYS A C 1
ATOM 812 O O . LYS A 1 95 ? 19.874 34.179 7.748 1.00 21.24 92 LYS A O 1
ATOM 818 N N . ASN A 1 96 ? 19.534 32.067 8.422 1.00 18.40 93 ASN A N 1
ATOM 819 C CA . ASN A 1 96 ? 19.431 31.520 7.070 1.00 20.24 93 ASN A CA 1
ATOM 820 C C . ASN A 1 96 ? 18.008 31.575 6.508 1.00 21.68 93 ASN A C 1
ATOM 821 O O . ASN A 1 96 ? 17.052 31.804 7.239 1.00 21.78 93 ASN A O 1
ATOM 826 N N . TRP A 1 97 ? 17.860 31.334 5.206 1.00 23.70 94 TRP A N 1
ATOM 827 C CA . TRP A 1 97 ? 16.525 31.341 4.582 1.00 25.04 94 TRP A CA 1
ATOM 828 C C . TRP A 1 97 ? 15.533 30.338 5.187 1.00 25.31 94 TRP A C 1
ATOM 829 O O . TRP A 1 97 ? 14.327 30.554 5.113 1.00 26.34 94 TRP A O 1
ATOM 840 N N . ASN A 1 98 ? 16.027 29.237 5.754 1.00 23.18 95 ASN A N 1
ATOM 841 C CA . ASN A 1 98 ? 15.153 28.222 6.350 1.00 23.92 95 ASN A CA 1
ATOM 842 C C . ASN A 1 98 ? 14.906 28.469 7.831 1.00 23.23 95 ASN A C 1
ATOM 843 O O . ASN A 1 98 ? 14.442 27.583 8.540 1.00 25.08 95 ASN A O 1
ATOM 848 N N . ASN A 1 99 ? 15.229 29.677 8.286 1.00 23.24 96 ASN A N 1
ATOM 849 C CA . ASN A 1 99 ? 15.043 30.090 9.663 1.00 23.58 96 ASN A CA 1
ATOM 850 C C . ASN A 1 99 ? 16.075 29.630 10.662 1.00 22.63 96 ASN A C 1
ATOM 851 O O . ASN A 1 99 ? 16.092 30.142 11.761 1.00 25.15 96 ASN A O 1
ATOM 856 N N . TYR A 1 100 ? 16.976 28.720 10.297 1.00 19.97 97 TYR A N 1
ATOM 857 C CA . TYR A 1 100 ? 17.989 28.295 11.239 1.00 18.30 97 TYR A CA 1
ATOM 858 C C . TYR A 1 100 ? 19.108 29.311 11.368 1.00 16.84 97 TYR A C 1
ATOM 859 O O . TYR A 1 100 ? 19.361 30.118 10.470 1.00 16.41 97 TYR A O 1
ATOM 868 N N . ALA A 1 101 ? 19.752 29.291 12.525 1.00 15.60 98 ALA A N 1
ATOM 869 C CA . ALA A 1 101 ? 20.958 30.070 12.721 1.00 14.69 98 ALA A CA 1
ATOM 870 C C . ALA A 1 101 ? 21.980 29.289 11.887 1.00 15.51 98 ALA A C 1
ATOM 871 O O . ALA A 1 101 ? 21.938 28.056 11.852 1.00 16.80 98 ALA A O 1
ATOM 873 N N . TYR A 1 102 ? 22.874 30.002 11.221 1.00 14.43 99 TYR A N 1
ATOM 874 C CA . TYR A 1 102 ? 23.893 29.405 10.359 1.00 13.36 99 TYR A CA 1
ATOM 875 C C . TYR A 1 102 ? 25.266 29.879 10.823 1.00 13.26 99 TYR A C 1
ATOM 876 O O . TYR A 1 102 ? 25.524 31.080 10.934 1.00 13.44 99 TYR A O 1
ATOM 885 N N . ILE A 1 103 ? 26.151 28.922 11.083 1.00 12.94 100 ILE A N 1
ATOM 886 C CA . ILE A 1 103 ? 27.501 29.251 11.514 1.00 12.63 100 ILE A CA 1
ATOM 887 C C . ILE A 1 103 ? 28.370 29.437 10.280 1.00 13.88 100 ILE A C 1
ATOM 888 O O . ILE A 1 103 ? 28.693 28.481 9.584 1.00 14.93 100 ILE A O 1
ATOM 893 N N . GLU A 1 104 ? 28.746 30.680 10.020 1.00 14.01 101 GLU A N 1
ATOM 894 C CA . GLU A 1 104 ? 29.594 31.012 8.895 1.00 14.77 101 GLU A CA 1
ATOM 895 C C . GLU A 1 104 ? 31.036 30.628 9.176 1.00 15.13 101 GLU A C 1
ATOM 896 O O . GLU A 1 104 ? 31.769 30.264 8.245 1.00 16.12 101 GLU A O 1
ATOM 902 N N . ASP A 1 105 ? 31.439 30.729 10.452 1.00 14.17 102 ASP A N 1
ATOM 903 C CA . ASP A 1 105 ? 32.797 30.409 10.875 1.00 14.21 102 ASP A CA 1
ATOM 904 C C . ASP A 1 105 ? 32.864 30.310 12.377 1.00 14.33 102 ASP A C 1
ATOM 905 O O . ASP A 1 105 ? 32.243 31.120 13.080 1.00 13.97 102 ASP A O 1
ATOM 910 N N . ILE A 1 106 ? 33.524 29.268 12.856 1.00 13.57 103 ILE A N 1
ATOM 911 C CA . ILE A 1 106 ? 33.814 29.139 14.275 1.00 13.26 103 ILE A CA 1
ATOM 912 C C . ILE A 1 106 ? 35.306 28.844 14.305 1.00 12.93 103 ILE A C 1
ATOM 913 O O . ILE A 1 106 ? 35.788 27.954 13.600 1.00 13.73 103 ILE A O 1
ATOM 918 N N . THR A 1 107 ? 36.042 29.633 15.077 1.00 11.91 104 THR A N 1
ATOM 919 C CA . THR A 1 107 ? 37.475 29.436 15.193 1.00 13.17 104 THR A CA 1
ATOM 920 C C . THR A 1 107 ? 37.959 29.646 16.607 1.00 12.88 104 THR A C 1
ATOM 921 O O . THR A 1 107 ? 37.578 30.605 17.265 1.00 13.33 104 THR A O 1
ATOM 925 N N . VAL A 1 108 ? 38.791 28.716 17.069 1.00 12.79 105 VAL A N 1
ATOM 926 C CA . VAL A 1 108 ? 39.472 28.848 18.343 1.00 13.08 105 VAL A CA 1
ATOM 927 C C . VAL A 1 108 ? 40.971 28.865 17.964 1.00 13.55 105 VAL A C 1
ATOM 928 O O . VAL A 1 108 ? 41.445 28.027 17.167 1.00 13.48 105 VAL A O 1
ATOM 932 N N . ASP A 1 109 ? 41.713 29.838 18.489 1.00 14.29 106 ASP A N 1
ATOM 933 C CA . ASP A 1 109 ? 43.148 29.967 18.223 1.00 16.10 106 ASP A CA 1
ATOM 934 C C . ASP A 1 109 ? 43.779 28.590 18.447 1.00 16.55 106 ASP A C 1
ATOM 935 O O . ASP A 1 109 ? 43.513 27.933 19.456 1.00 15.04 106 ASP A O 1
ATOM 940 N N . LYS A 1 110 ? 44.633 28.170 17.520 1.00 16.34 107 LYS A N 1
ATOM 941 C CA . LYS A 1 110 ? 45.243 26.841 17.564 1.00 16.72 107 LYS A CA 1
ATOM 942 C C . LYS A 1 110 ? 45.780 26.414 18.918 1.00 17.18 107 LYS A C 1
ATOM 943 O O . LYS A 1 110 ? 45.465 25.314 19.392 1.00 18.72 107 LYS A O 1
ATOM 949 N N . LYS A 1 111 ? 46.521 27.289 19.581 1.00 17.78 108 LYS A N 1
ATOM 950 C CA . LYS A 1 111 ? 47.107 26.893 20.844 1.00 18.95 108 LYS A CA 1
ATOM 951 C C . LYS A 1 111 ? 46.129 26.592 21.971 1.00 17.96 108 LYS A C 1
ATOM 952 O O . LYS A 1 111 ? 46.510 25.922 22.914 1.00 18.19 108 LYS A O 1
ATOM 958 N N . TYR A 1 112 ? 44.881 27.052 21.860 1.00 16.60 109 TYR A N 1
ATOM 959 C CA . TYR A 1 112 ? 43.891 26.850 22.904 1.00 17.55 109 TYR A CA 1
ATOM 960 C C . TYR A 1 112 ? 42.820 25.808 22.607 1.00 17.55 109 TYR A C 1
ATOM 961 O O . TYR A 1 112 ? 41.845 25.698 23.361 1.00 19.32 109 TYR A O 1
ATOM 970 N N . ARG A 1 113 ? 42.964 25.069 21.516 1.00 16.97 110 ARG A N 1
ATOM 971 C CA . ARG A 1 113 ? 41.952 24.062 21.177 1.00 15.42 110 ARG A CA 1
ATOM 972 C C . ARG A 1 113 ? 41.967 22.857 22.098 1.00 16.62 110 ARG A C 1
ATOM 973 O O . ARG A 1 113 ? 42.984 22.529 22.711 1.00 18.01 110 ARG A O 1
ATOM 981 N N . THR A 1 114 ? 40.806 22.201 22.136 1.00 16.37 111 THR A N 1
ATOM 982 C CA . THR A 1 114 ? 40.485 21.001 22.925 1.00 16.59 111 THR A CA 1
ATOM 983 C C . THR A 1 114 ? 40.300 21.278 24.428 1.00 17.39 111 THR A C 1
ATOM 984 O O . THR A 1 114 ? 40.246 20.340 25.243 1.00 19.87 111 THR A O 1
ATOM 988 N N . LEU A 1 115 ? 40.176 22.556 24.767 1.00 15.86 112 LEU A N 1
ATOM 989 C CA . LEU A 1 115 ? 40.012 23.024 26.153 1.00 17.03 112 LEU A CA 1
ATOM 990 C C . LEU A 1 115 ? 38.611 23.582 26.451 1.00 17.44 112 LEU A C 1
ATOM 991 O O . LEU A 1 115 ? 38.412 24.269 27.465 1.00 18.75 112 LEU A O 1
ATOM 996 N N . GLY A 1 116 ? 37.644 23.248 25.599 1.00 16.60 113 GLY A N 1
ATOM 997 C CA . GLY A 1 116 ? 36.246 23.629 25.781 1.00 16.56 113 GLY A CA 1
ATOM 998 C C . GLY A 1 116 ? 35.745 24.975 25.303 1.00 15.99 113 GLY A C 1
ATOM 999 O O . GLY A 1 116 ? 34.559 25.303 25.470 1.00 17.13 113 GLY A O 1
ATOM 1000 N N . VAL A 1 117 ? 36.617 25.768 24.697 1.00 15.57 114 VAL A N 1
ATOM 1001 C CA . VAL A 1 117 ? 36.233 27.091 24.229 1.00 14.45 114 VAL A CA 1
ATOM 1002 C C . VAL A 1 117 ? 35.184 27.017 23.109 1.00 14.55 114 VAL A C 1
ATOM 1003 O O . VAL A 1 117 ? 34.174 27.739 23.115 1.00 14.19 114 VAL A O 1
ATOM 1007 N N . GLY A 1 118 ? 35.397 26.129 22.162 1.00 13.15 115 GLY A N 1
ATOM 1008 C CA . GLY A 1 118 ? 34.455 25.952 21.055 1.00 12.95 115 GLY A CA 1
ATOM 1009 C C . GLY A 1 118 ? 33.056 25.588 21.541 1.00 14.41 115 GLY A C 1
ATOM 1010 O O . GLY A 1 118 ? 32.056 26.131 21.049 1.00 13.62 115 GLY A O 1
ATOM 1011 N N . LYS A 1 119 ? 32.970 24.663 22.488 1.00 15.51 116 LYS A N 1
ATOM 1012 C CA . LYS A 1 119 ? 31.657 24.284 23.016 1.00 17.64 116 LYS A CA 1
ATOM 1013 C C . LYS A 1 119 ? 30.944 25.477 23.638 1.00 17.23 116 LYS A C 1
ATOM 1014 O O . LYS A 1 119 ? 29.712 25.600 23.538 1.00 16.38 116 LYS A O 1
ATOM 1020 N N . ARG A 1 120 ? 31.697 26.345 24.317 1.00 16.75 117 ARG A N 1
ATOM 1021 C CA . ARG A 1 120 ? 31.113 27.548 24.941 1.00 16.44 117 ARG A CA 1
ATOM 1022 C C . ARG A 1 120 ? 30.606 28.512 23.856 1.00 15.91 117 ARG A C 1
ATOM 1023 O O . ARG A 1 120 ? 29.590 29.166 24.030 1.00 16.86 117 ARG A O 1
ATOM 1031 N N . LEU A 1 121 ? 31.316 28.601 22.731 1.00 13.87 118 LEU A N 1
ATOM 1032 C CA . LEU A 1 121 ? 30.872 29.465 21.627 1.00 13.17 118 LEU A CA 1
ATOM 1033 C C . LEU A 1 121 ? 29.552 28.923 21.044 1.00 13.42 118 LEU A C 1
ATOM 1034 O O . LEU A 1 121 ? 28.643 29.703 20.771 1.00 13.89 118 LEU A O 1
ATOM 1039 N N . ILE A 1 122 ? 29.468 27.609 20.887 1.00 13.55 119 ILE A N 1
ATOM 1040 C CA . ILE A 1 122 ? 28.271 26.946 20.382 1.00 14.40 119 ILE A CA 1
ATOM 1041 C C . ILE A 1 122 ? 27.112 27.195 21.354 1.00 14.98 119 ILE A C 1
ATOM 1042 O O . ILE A 1 122 ? 25.994 27.502 20.941 1.00 15.10 119 ILE A O 1
ATOM 1047 N N . ALA A 1 123 ? 27.367 27.089 22.659 1.00 15.58 120 ALA A N 1
ATOM 1048 C CA . ALA A 1 123 ? 26.307 27.332 23.631 1.00 16.53 120 ALA A CA 1
ATOM 1049 C C . ALA A 1 123 ? 25.746 28.734 23.460 1.00 16.64 120 ALA A C 1
ATOM 1050 O O . ALA A 1 123 ? 24.523 28.936 23.498 1.00 17.62 120 ALA A O 1
ATOM 1052 N N . GLN A 1 124 ? 26.617 29.725 23.265 1.00 16.33 121 GLN A N 1
ATOM 1053 C CA . GLN A 1 124 ? 26.139 31.081 23.082 1.00 16.33 121 GLN A CA 1
ATOM 1054 C C . GLN A 1 124 ? 25.362 31.227 21.775 1.00 14.74 121 GLN A C 1
ATOM 1055 O O . GLN A 1 124 ? 24.396 31.972 21.709 1.00 15.78 121 GLN A O 1
ATOM 1061 N N . ALA A 1 125 ? 25.787 30.533 20.737 1.00 15.03 122 ALA A N 1
ATOM 1062 C CA . ALA A 1 125 ? 25.109 30.572 19.457 1.00 14.33 122 ALA A CA 1
ATOM 1063 C C . ALA A 1 125 ? 23.713 29.997 19.606 1.00 14.97 122 ALA A C 1
ATOM 1064 O O . ALA A 1 125 ? 22.776 30.513 19.004 1.00 15.75 122 ALA A O 1
ATOM 1066 N N . LYS A 1 126 ? 23.556 28.957 20.426 1.00 15.45 123 LYS A N 1
ATOM 1067 C CA . LYS A 1 126 ? 22.239 28.382 20.647 1.00 17.62 123 LYS A CA 1
ATOM 1068 C C . LYS A 1 126 ? 21.347 29.398 21.336 1.00 17.92 123 LYS A C 1
ATOM 1069 O O . LYS A 1 126 ? 20.180 29.499 21.001 1.00 19.37 123 LYS A O 1
ATOM 1075 N N A GLN A 1 127 ? 21.878 30.133 22.313 0.50 17.82 124 GLN A N 1
ATOM 1076 N N B GLN A 1 127 ? 21.886 30.133 22.300 0.50 17.39 124 GLN A N 1
ATOM 1077 C CA A GLN A 1 127 ? 21.090 31.165 23.012 0.50 19.37 124 GLN A CA 1
ATOM 1078 C CA B GLN A 1 127 ? 21.100 31.141 23.011 0.50 18.62 124 GLN A CA 1
ATOM 1079 C C A GLN A 1 127 ? 20.618 32.231 22.020 0.50 18.27 124 GLN A C 1
ATOM 1080 C C B GLN A 1 127 ? 20.634 32.245 22.044 0.50 17.91 124 GLN A C 1
ATOM 1081 O O A GLN A 1 127 ? 19.466 32.639 22.029 0.50 18.73 124 GLN A O 1
ATOM 1082 O O B GLN A 1 127 ? 19.496 32.687 22.092 0.50 18.39 124 GLN A O 1
ATOM 1093 N N . TRP A 1 128 ? 21.525 32.680 21.157 1.00 16.64 125 TRP A N 1
ATOM 1094 C CA . TRP A 1 128 ? 21.191 33.690 20.162 1.00 16.33 125 TRP A CA 1
ATOM 1095 C C . TRP A 1 128 ? 20.086 33.191 19.231 1.00 16.51 125 TRP A C 1
ATOM 1096 O O . TRP A 1 128 ? 19.110 33.895 18.966 1.00 17.69 125 TRP A O 1
ATOM 1107 N N . ALA A 1 129 ? 20.229 31.950 18.768 1.00 15.95 126 ALA A N 1
ATOM 1108 C CA . ALA A 1 129 ? 19.238 31.352 17.895 1.00 17.12 126 ALA A CA 1
ATOM 1109 C C . ALA A 1 129 ? 17.888 31.335 18.581 1.00 18.47 126 ALA A C 1
ATOM 1110 O O . ALA A 1 129 ? 16.877 31.747 18.013 1.00 18.76 126 ALA A O 1
ATOM 1112 N N . LYS A 1 130 ? 17.858 30.877 19.821 1.00 19.66 127 LYS A N 1
ATOM 1113 C CA . LYS A 1 130 ? 16.572 30.818 20.535 1.00 21.80 127 LYS A CA 1
ATOM 1114 C C . LYS A 1 130 ? 15.953 32.205 20.762 1.00 23.02 127 LYS A C 1
ATOM 1115 O O . LYS A 1 130 ? 14.725 32.386 20.623 1.00 23.76 127 LYS A O 1
ATOM 1121 N N . GLU A 1 131 ? 16.792 33.183 21.098 1.00 22.79 128 GLU A N 1
ATOM 1122 C CA . GLU A 1 131 ? 16.324 34.563 21.320 1.00 24.76 128 GLU A CA 1
ATOM 1123 C C . GLU A 1 131 ? 15.654 35.130 20.064 1.00 24.17 128 GLU A C 1
ATOM 1124 O O . GLU A 1 131 ? 14.721 35.951 20.156 1.00 24.69 128 GLU A O 1
ATOM 1130 N N . GLY A 1 132 ? 16.104 34.662 18.903 1.00 22.20 129 GLY A N 1
ATOM 1131 C CA . GLY A 1 132 ? 15.556 35.076 17.615 1.00 21.96 129 GLY A CA 1
ATOM 1132 C C . GLY A 1 132 ? 14.478 34.148 17.065 1.00 23.17 129 GLY A C 1
ATOM 1133 O O . GLY A 1 132 ? 14.102 34.263 15.899 1.00 24.15 129 GLY A O 1
ATOM 1134 N N . ASN A 1 133 ? 14.005 33.203 17.879 1.00 23.44 130 ASN A N 1
ATOM 1135 C CA . ASN A 1 133 ? 12.950 32.282 17.466 1.00 25.09 130 ASN A CA 1
ATOM 1136 C C . ASN A 1 133 ? 13.332 31.364 16.308 1.00 24.40 130 ASN A C 1
ATOM 1137 O O . ASN A 1 133 ? 12.492 30.947 15.490 1.00 26.37 130 ASN A O 1
ATOM 1150 N N . PRO A 1 135 ? 14.607 27.810 15.004 1.00 24.33 132 PRO A N 1
ATOM 1151 C CA . PRO A 1 135 ? 14.402 26.449 15.486 1.00 25.23 132 PRO A CA 1
ATOM 1152 C C . PRO A 1 135 ? 15.613 25.528 15.562 1.00 23.57 132 PRO A C 1
ATOM 1153 O O . PRO A 1 135 ? 15.465 24.376 15.987 1.00 25.26 132 PRO A O 1
ATOM 1157 N N . GLY A 1 136 ? 16.793 26.007 15.179 1.00 20.92 133 GLY A N 1
ATOM 1158 C CA . GLY A 1 136 ? 17.990 25.197 15.236 1.00 20.36 133 GLY A CA 1
ATOM 1159 C C . GLY A 1 136 ? 19.177 25.956 14.695 1.00 18.59 133 GLY A C 1
ATOM 1160 O O . GLY A 1 136 ? 19.076 27.154 14.401 1.00 18.23 133 GLY A O 1
ATOM 1161 N N . ILE A 1 137 ? 20.295 25.250 14.581 1.00 18.18 134 ILE A N 1
ATOM 1162 C CA . ILE A 1 137 ? 21.529 25.821 14.072 1.00 18.28 134 ILE A CA 1
ATOM 1163 C C . ILE A 1 137 ? 22.084 24.843 13.051 1.00 16.42 134 ILE A C 1
ATOM 1164 O O . ILE A 1 137 ? 21.928 23.634 13.189 1.00 17.44 134 ILE A O 1
ATOM 1177 N N . LEU A 1 139 ? 25.319 24.298 9.694 1.00 13.87 136 LEU A N 1
ATOM 1178 C CA . LEU A 1 139 ? 26.567 24.761 9.105 1.00 14.25 136 LEU A CA 1
ATOM 1179 C C . LEU A 1 139 ? 27.028 23.779 8.048 1.00 13.63 136 LEU A C 1
ATOM 1180 O O . LEU A 1 139 ? 26.427 22.729 7.857 1.00 13.42 136 LEU A O 1
ATOM 1185 N N A GLU A 1 140 ? 28.036 24.199 7.287 0.50 13.51 137 GLU A N 1
ATOM 1186 N N B GLU A 1 140 ? 28.155 24.107 7.434 0.50 13.75 137 GLU A N 1
ATOM 1187 C CA A GLU A 1 140 ? 28.651 23.370 6.264 0.50 14.50 137 GLU A CA 1
ATOM 1188 C CA B GLU A 1 140 ? 28.770 23.276 6.431 0.50 14.39 137 GLU A CA 1
ATOM 1189 C C A GLU A 1 140 ? 30.111 23.272 6.603 0.50 14.85 137 GLU A C 1
ATOM 1190 C C B GLU A 1 140 ? 30.229 23.009 6.807 0.50 14.11 137 GLU A C 1
ATOM 1191 O O A GLU A 1 140 ? 30.712 24.234 7.093 0.50 14.91 137 GLU A O 1
ATOM 1192 O O B GLU A 1 140 ? 30.914 23.879 7.359 0.50 13.74 137 GLU A O 1
ATOM 1203 N N A THR A 1 141 ? 30.660 22.089 6.385 0.50 14.07 138 THR A N 1
ATOM 1204 N N B THR A 1 141 ? 30.676 21.782 6.577 0.50 13.26 138 THR A N 1
ATOM 1205 C CA A THR A 1 141 ? 32.072 21.849 6.580 0.50 14.35 138 THR A CA 1
ATOM 1206 C CA B THR A 1 141 ? 32.076 21.427 6.773 0.50 13.57 138 THR A CA 1
ATOM 1207 C C A THR A 1 141 ? 32.460 20.899 5.430 0.50 14.82 138 THR A C 1
ATOM 1208 C C B THR A 1 141 ? 32.482 20.567 5.623 0.50 15.14 138 THR A C 1
ATOM 1209 O O A THR A 1 141 ? 31.603 20.521 4.627 0.50 15.03 138 THR A O 1
ATOM 1210 O O B THR A 1 141 ? 31.684 19.803 5.102 0.50 16.43 138 THR A O 1
ATOM 1217 N N . GLN A 1 142 ? 33.757 20.624 5.273 1.00 15.30 139 GLN A N 1
ATOM 1218 C CA . GLN A 1 142 ? 34.271 19.738 4.218 1.00 17.12 139 GLN A CA 1
ATOM 1219 C C . GLN A 1 142 ? 34.567 18.402 4.894 1.00 17.07 139 GLN A C 1
ATOM 1220 O O . GLN A 1 142 ? 34.889 18.363 6.092 1.00 15.94 139 GLN A O 1
ATOM 1226 N N . ASN A 1 143 ? 34.504 17.324 4.116 1.00 16.35 140 ASN A N 1
ATOM 1227 C CA . ASN A 1 143 ? 34.736 15.986 4.626 1.00 15.60 140 ASN A CA 1
ATOM 1228 C C . ASN A 1 143 ? 36.187 15.767 5.065 1.00 15.65 140 ASN A C 1
ATOM 1229 O O . ASN A 1 143 ? 36.458 14.810 5.755 1.00 17.98 140 ASN A O 1
ATOM 1234 N N . ASN A 1 144 ? 37.099 16.665 4.698 1.00 14.96 141 ASN A N 1
ATOM 1235 C CA . ASN A 1 144 ? 38.470 16.529 5.148 1.00 15.61 141 ASN A CA 1
ATOM 1236 C C . ASN A 1 144 ? 38.746 17.244 6.462 1.00 15.34 141 ASN A C 1
ATOM 1237 O O . ASN A 1 144 ? 39.898 17.252 6.897 1.00 17.22 141 ASN A O 1
ATOM 1242 N N . ASN A 1 145 ? 37.729 17.851 7.088 1.00 13.20 142 ASN A N 1
ATOM 1243 C CA . ASN A 1 145 ? 37.918 18.507 8.381 1.00 13.29 142 ASN A CA 1
ATOM 1244 C C . ASN A 1 145 ? 37.300 17.596 9.442 1.00 14.32 142 ASN A C 1
ATOM 1245 O O . ASN A 1 145 ? 36.254 17.887 10.004 1.00 13.84 142 ASN A O 1
ATOM 1250 N N . VAL A 1 146 ? 37.966 16.472 9.686 1.00 15.06 143 VAL A N 1
ATOM 1251 C CA . VAL A 1 146 ? 37.485 15.484 10.647 1.00 16.07 143 VAL A CA 1
ATOM 1252 C C . VAL A 1 146 ? 37.433 16.060 12.067 1.00 16.13 143 VAL A C 1
ATOM 1253 O O . VAL A 1 146 ? 36.490 15.775 12.812 1.00 16.82 143 VAL A O 1
ATOM 1257 N N . ALA A 1 147 ? 38.371 16.933 12.416 1.00 15.41 144 ALA A N 1
ATOM 1258 C CA . ALA A 1 147 ? 38.375 17.540 13.752 1.00 15.93 144 ALA A CA 1
ATOM 1259 C C . ALA A 1 147 ? 37.064 18.284 13.963 1.00 15.50 144 ALA A C 1
ATOM 1260 O O . ALA A 1 147 ? 36.409 18.130 14.991 1.00 15.78 144 ALA A O 1
ATOM 1262 N N . ALA A 1 148 ? 36.688 19.108 12.990 1.00 14.72 145 ALA A N 1
ATOM 1263 C CA . ALA A 1 148 ? 35.439 19.876 13.071 1.00 14.00 145 ALA A CA 1
ATOM 1264 C C . ALA A 1 148 ? 34.220 18.950 13.082 1.00 14.14 145 ALA A C 1
ATOM 1265 O O . ALA A 1 148 ? 33.266 19.164 13.846 1.00 15.23 145 ALA A O 1
ATOM 1267 N N . CYS A 1 149 ? 34.240 17.934 12.237 1.00 14.11 146 CYS A N 1
ATOM 1268 C CA . CYS A 1 149 ? 33.112 16.989 12.199 1.00 15.03 146 CYS A CA 1
ATOM 1269 C C . CYS A 1 149 ? 32.894 16.330 13.566 1.00 15.45 146 CYS A C 1
ATOM 1270 O O . CYS A 1 149 ? 31.764 16.269 14.058 1.00 16.60 146 CYS A O 1
ATOM 1273 N N A LYS A 1 150 ? 33.966 15.840 14.180 0.50 15.59 147 LYS A N 1
ATOM 1274 N N B LYS A 1 150 ? 33.968 15.843 14.182 0.50 15.57 147 LYS A N 1
ATOM 1275 C CA A LYS A 1 150 ? 33.855 15.202 15.496 0.50 16.09 147 LYS A CA 1
ATOM 1276 C CA B LYS A 1 150 ? 33.864 15.197 15.499 0.50 16.04 147 LYS A CA 1
ATOM 1277 C C A LYS A 1 150 ? 33.370 16.209 16.531 0.50 15.56 147 LYS A C 1
ATOM 1278 C C B LYS A 1 150 ? 33.413 16.196 16.562 0.50 15.55 147 LYS A C 1
ATOM 1279 O O A LYS A 1 150 ? 32.566 15.874 17.398 0.50 16.29 147 LYS A O 1
ATOM 1280 O O B LYS A 1 150 ? 32.695 15.837 17.494 0.50 16.32 147 LYS A O 1
ATOM 1291 N N . PHE A 1 151 ? 33.849 17.444 16.437 1.00 14.63 148 PHE A N 1
ATOM 1292 C CA . PHE A 1 151 ? 33.426 18.502 17.354 1.00 13.51 148 PHE A CA 1
ATOM 1293 C C . PHE A 1 151 ? 31.907 18.739 17.230 1.00 13.64 148 PHE A C 1
ATOM 1294 O O . PHE A 1 151 ? 31.188 18.774 18.235 1.00 15.17 148 PHE A O 1
ATOM 1302 N N . TYR A 1 152 ? 31.401 18.885 16.007 1.00 16.15 149 TYR A N 1
ATOM 1303 C CA . TYR A 1 152 ? 29.951 19.098 15.834 1.00 15.81 149 TYR A CA 1
ATOM 1304 C C . TYR A 1 152 ? 29.149 17.903 16.356 1.00 15.99 149 TYR A C 1
ATOM 1305 O O . TYR A 1 152 ? 28.085 18.077 16.968 1.00 15.71 149 TYR A O 1
ATOM 1314 N N A GLU A 1 153 ? 29.653 16.701 16.117 0.50 16.75 150 GLU A N 1
ATOM 1315 N N B GLU A 1 153 ? 29.628 16.687 16.124 0.50 17.24 150 GLU A N 1
ATOM 1316 C CA A GLU A 1 153 ? 28.987 15.482 16.575 0.50 17.41 150 GLU A CA 1
ATOM 1317 C CA B GLU A 1 153 ? 28.920 15.511 16.644 0.50 18.29 150 GLU A CA 1
ATOM 1318 C C A GLU A 1 153 ? 28.897 15.472 18.114 0.50 18.32 150 GLU A C 1
ATOM 1319 C C B GLU A 1 153 ? 28.845 15.570 18.155 0.50 18.75 150 GLU A C 1
ATOM 1320 O O A GLU A 1 153 ? 27.882 15.066 18.675 0.50 19.18 150 GLU A O 1
ATOM 1321 O O B GLU A 1 153 ? 27.791 15.326 18.742 0.50 19.30 150 GLU A O 1
ATOM 1332 N N . LYS A 1 154 ? 29.964 15.903 18.788 1.00 19.13 151 LYS A N 1
ATOM 1333 C CA . LYS A 1 154 ? 29.992 15.994 20.248 1.00 21.16 151 LYS A CA 1
ATOM 1334 C C . LYS A 1 154 ? 29.020 17.052 20.766 1.00 21.12 151 LYS A C 1
ATOM 1335 O O . LYS A 1 154 ? 28.473 16.915 21.875 1.00 22.84 151 LYS A O 1
ATOM 1341 N N . CYS A 1 155 ? 28.782 18.083 19.956 1.00 19.08 152 CYS A N 1
ATOM 1342 C CA . CYS A 1 155 ? 27.868 19.167 20.287 1.00 19.43 152 CYS A CA 1
ATOM 1343 C C . CYS A 1 155 ? 26.395 18.845 19.976 1.00 20.17 152 CYS A C 1
ATOM 1344 O O . CYS A 1 155 ? 25.519 19.684 20.202 1.00 22.52 152 CYS A O 1
ATOM 1347 N N . GLY A 1 156 ? 26.125 17.654 19.460 1.00 19.14 153 GLY A N 1
ATOM 1348 C CA . GLY A 1 156 ? 24.744 17.234 19.168 1.00 20.08 153 GLY A CA 1
ATOM 1349 C C . GLY A 1 156 ? 24.240 17.379 17.755 1.00 19.62 153 GLY A C 1
ATOM 1350 O O . GLY A 1 156 ? 23.075 17.079 17.464 1.00 20.03 153 GLY A O 1
ATOM 1351 N N . PHE A 1 157 ? 25.109 17.830 16.855 1.00 17.33 154 PHE A N 1
ATOM 1352 C CA . PHE A 1 157 ? 24.737 17.988 15.463 1.00 16.59 154 PHE A CA 1
ATOM 1353 C C . PHE A 1 157 ? 24.704 16.644 14.748 1.00 17.04 154 PHE A C 1
ATOM 1354 O O . PHE A 1 157 ? 25.417 15.706 15.120 1.00 17.74 154 PHE A O 1
ATOM 1362 N N . VAL A 1 158 ? 23.858 16.560 13.727 1.00 17.06 155 VAL A N 1
ATOM 1363 C CA . VAL A 1 158 ? 23.736 15.365 12.902 1.00 18.10 155 VAL A CA 1
ATOM 1364 C C . VAL A 1 158 ? 23.869 15.765 11.439 1.00 16.58 155 VAL A C 1
ATOM 1365 O O . VAL A 1 158 ? 23.593 16.905 11.066 1.00 16.16 155 VAL A O 1
ATOM 1369 N N . ILE A 1 159 ? 24.346 14.845 10.615 1.00 15.90 156 ILE A N 1
ATOM 1370 C CA . ILE A 1 159 ? 24.495 15.123 9.189 1.00 15.78 156 ILE A CA 1
ATOM 1371 C C . ILE A 1 159 ? 23.131 15.032 8.503 1.00 14.92 156 ILE A C 1
ATOM 1372 O O . ILE A 1 159 ? 22.435 14.016 8.605 1.00 17.83 156 ILE A O 1
ATOM 1377 N N . GLY A 1 160 ? 22.766 16.112 7.807 1.00 15.71 157 GLY A N 1
ATOM 1378 C CA . GLY A 1 160 ? 21.509 16.166 7.083 1.00 14.98 157 GLY A CA 1
ATOM 1379 C C . GLY A 1 160 ? 21.657 16.093 5.575 1.00 14.63 157 GLY A C 1
ATOM 1380 O O . GLY A 1 160 ? 20.696 15.825 4.878 1.00 14.50 157 GLY A O 1
ATOM 1381 N N . GLY A 1 161 ? 22.861 16.332 5.071 1.00 14.60 158 GLY A N 1
ATOM 1382 C CA . GLY A 1 161 ? 23.071 16.288 3.638 1.00 14.29 158 GLY A CA 1
ATOM 1383 C C . GLY A 1 161 ? 24.529 16.398 3.268 1.00 13.97 158 GLY A C 1
ATOM 1384 O O . GLY A 1 161 ? 25.376 16.598 4.125 1.00 13.63 158 GLY A O 1
ATOM 1385 N N . PHE A 1 162 ? 24.810 16.242 1.981 1.00 14.01 159 PHE A N 1
ATOM 1386 C CA . PHE A 1 162 ? 26.181 16.323 1.487 1.00 14.52 159 PHE A CA 1
ATOM 1387 C C . PHE A 1 162 ? 26.146 16.644 0.006 1.00 14.56 159 PHE A C 1
ATOM 1388 O O . PHE A 1 162 ? 25.099 16.524 -0.644 1.00 16.26 159 PHE A O 1
ATOM 1396 N N . ASP A 1 163 ? 27.281 17.057 -0.531 1.00 14.20 160 ASP A N 1
ATOM 1397 C CA . ASP A 1 163 ? 27.342 17.414 -1.936 1.00 13.31 160 ASP A CA 1
ATOM 1398 C C . ASP A 1 163 ? 28.741 17.113 -2.481 1.00 13.53 160 ASP A C 1
ATOM 1399 O O . ASP A 1 163 ? 29.741 17.670 -2.016 1.00 14.43 160 ASP A O 1
ATOM 1404 N N . PHE A 1 164 ? 28.769 16.253 -3.486 1.00 14.26 161 PHE A N 1
ATOM 1405 C CA . PHE A 1 164 ? 30.001 15.805 -4.136 1.00 14.76 161 PHE A CA 1
ATOM 1406 C C . PHE A 1 164 ? 30.507 16.673 -5.275 1.00 16.41 161 PHE A C 1
ATOM 1407 O O . PHE A 1 164 ? 31.654 16.480 -5.712 1.00 18.34 161 PHE A O 1
ATOM 1415 N N . LEU A 1 165 ? 29.702 17.609 -5.765 1.00 15.50 162 LEU A N 1
ATOM 1416 C CA . LEU A 1 165 ? 30.116 18.403 -6.905 1.00 17.04 162 LEU A CA 1
ATOM 1417 C C . LEU A 1 165 ? 30.279 19.889 -6.673 1.00 17.45 162 LEU A C 1
ATOM 1418 O O . LEU A 1 165 ? 30.936 20.552 -7.480 1.00 19.20 162 LEU A O 1
ATOM 1423 N N . VAL A 1 166 ? 29.734 20.416 -5.588 1.00 16.37 163 VAL A N 1
ATOM 1424 C CA . VAL A 1 166 ? 29.799 21.876 -5.395 1.00 17.68 163 VAL A CA 1
ATOM 1425 C C . VAL A 1 166 ? 31.255 22.399 -5.426 1.00 18.81 163 VAL A C 1
ATOM 1426 O O . VAL A 1 166 ? 31.564 23.415 -6.075 1.00 20.60 163 VAL A O 1
ATOM 1430 N N . TYR A 1 167 ? 32.167 21.656 -4.810 1.00 17.96 164 TYR A N 1
ATOM 1431 C CA . TYR A 1 167 ? 33.582 22.088 -4.801 1.00 19.66 164 TYR A CA 1
ATOM 1432 C C . TYR A 1 167 ? 34.338 22.000 -6.127 1.00 21.42 164 TYR A C 1
ATOM 1433 O O . TYR A 1 167 ? 35.402 22.640 -6.278 1.00 21.90 164 TYR A O 1
ATOM 1442 N N A LYS A 1 168 ? 33.806 21.234 -7.074 0.50 21.90 165 LYS A N 1
ATOM 1443 N N B LYS A 1 168 ? 33.835 21.216 -7.075 0.50 21.96 165 LYS A N 1
ATOM 1444 C CA A LYS A 1 168 ? 34.395 21.083 -8.397 0.50 23.85 165 LYS A CA 1
ATOM 1445 C CA B LYS A 1 168 ? 34.488 21.086 -8.373 0.50 23.97 165 LYS A CA 1
ATOM 1446 C C A LYS A 1 168 ? 34.499 22.412 -9.128 0.50 24.89 165 LYS A C 1
ATOM 1447 C C B LYS A 1 168 ? 34.464 22.394 -9.176 0.50 24.94 165 LYS A C 1
ATOM 1448 O O A LYS A 1 168 ? 35.335 22.575 -10.009 0.50 25.45 165 LYS A O 1
ATOM 1449 O O B LYS A 1 168 ? 35.156 22.506 -10.181 0.50 25.22 165 LYS A O 1
ATOM 1460 N N . GLY A 1 169 ? 33.638 23.361 -8.767 1.00 24.12 166 GLY A N 1
ATOM 1461 C CA . GLY A 1 169 ? 33.621 24.666 -9.431 1.00 26.74 166 GLY A CA 1
ATOM 1462 C C . GLY A 1 169 ? 34.896 25.434 -9.146 1.00 29.20 166 GLY A C 1
ATOM 1463 O O . GLY A 1 169 ? 35.312 26.269 -9.941 1.00 30.17 166 GLY A O 1
ATOM 1464 N N . LEU A 1 170 ? 35.500 25.170 -7.993 1.00 30.71 167 LEU A N 1
ATOM 1465 C CA . LEU A 1 170 ? 36.766 25.816 -7.642 1.00 34.07 167 LEU A CA 1
ATOM 1466 C C . LEU A 1 170 ? 37.905 24.973 -8.210 1.00 36.65 167 LEU A C 1
ATOM 1467 O O . LEU A 1 170 ? 38.759 25.484 -8.950 1.00 38.95 167 LEU A O 1
ATOM 1472 N N . ASN A 1 171 ? 37.911 23.681 -7.870 1.00 37.81 168 ASN A N 1
ATOM 1473 C CA . ASN A 1 171 ? 38.950 22.748 -8.343 1.00 40.12 168 ASN A CA 1
ATOM 1474 C C . ASN A 1 171 ? 38.413 21.387 -8.816 1.00 39.61 168 ASN A C 1
ATOM 1475 O O . ASN A 1 171 ? 37.891 20.612 -8.021 1.00 38.41 168 ASN A O 1
ATOM 1488 N N . THR A 1 173 ? 40.233 18.866 -9.895 1.00 42.46 170 THR A N 1
ATOM 1489 C CA . THR A 1 173 ? 41.165 17.775 -9.617 1.00 43.39 170 THR A CA 1
ATOM 1490 C C . THR A 1 173 ? 40.870 17.015 -8.341 1.00 41.68 170 THR A C 1
ATOM 1491 O O . THR A 1 173 ? 40.983 15.786 -8.296 1.00 43.20 170 THR A O 1
ATOM 1495 N N . SER A 1 174 ? 40.531 17.753 -7.298 1.00 39.12 171 SER A N 1
ATOM 1496 C CA . SER A 1 174 ? 40.246 17.149 -6.018 1.00 37.59 171 SER A CA 1
ATOM 1497 C C . SER A 1 174 ? 38.789 16.677 -5.899 1.00 34.91 171 SER A C 1
ATOM 1498 O O . SER A 1 174 ? 37.923 16.990 -6.724 1.00 35.36 171 SER A O 1
ATOM 1501 N N . ASP A 1 175 ? 38.546 15.923 -4.839 1.00 31.78 172 ASP A N 1
ATOM 1502 C CA . ASP A 1 175 ? 37.274 15.314 -4.587 1.00 28.95 172 ASP A CA 1
ATOM 1503 C C . ASP A 1 175 ? 36.716 15.679 -3.212 1.00 26.51 172 ASP A C 1
ATOM 1504 O O . ASP A 1 175 ? 36.229 14.805 -2.501 1.00 25.55 172 ASP A O 1
ATOM 1509 N N A GLU A 1 176 ? 36.749 16.974 -2.898 0.50 24.51 173 GLU A N 1
ATOM 1510 N N B GLU A 1 176 ? 36.801 16.964 -2.837 0.50 24.81 173 GLU A N 1
ATOM 1511 C CA A GLU A 1 176 ? 36.259 17.528 -1.640 0.50 22.83 173 GLU A CA 1
ATOM 1512 C CA B GLU A 1 1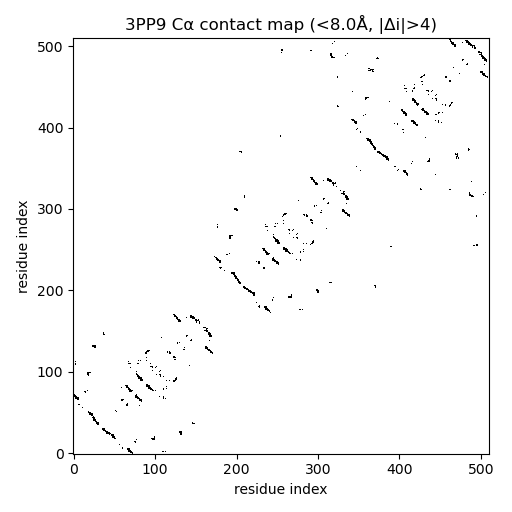76 ? 36.280 17.425 -1.544 0.50 23.32 173 GLU A CA 1
ATOM 1513 C C A GLU A 1 176 ? 34.736 17.374 -1.586 0.50 20.10 173 GLU A C 1
ATOM 1514 C C B GLU A 1 176 ? 34.764 17.318 -1.578 0.50 20.41 173 GLU A C 1
ATOM 1515 O O A GLU A 1 176 ? 34.078 17.601 -2.602 0.50 20.49 173 GLU A O 1
ATOM 1516 O O B GLU A 1 176 ? 34.150 17.549 -2.619 0.50 20.70 173 GLU A O 1
ATOM 1527 N N . VAL A 1 177 ? 34.182 17.004 -0.426 1.00 18.15 174 VAL A N 1
ATOM 1528 C CA . VAL A 1 177 ? 32.732 16.832 -0.286 1.00 15.80 174 VAL A CA 1
ATOM 1529 C C . VAL A 1 177 ? 32.214 17.765 0.797 1.00 14.22 174 VAL A C 1
ATOM 1530 O O . VAL A 1 177 ? 32.798 17.856 1.878 1.00 15.01 174 VAL A O 1
ATOM 1534 N N . ALA A 1 178 ? 31.137 18.487 0.499 1.00 13.35 175 ALA A N 1
ATOM 1535 C CA . ALA A 1 178 ? 30.505 19.368 1.479 1.00 13.20 175 ALA A CA 1
ATOM 1536 C C . ALA A 1 178 ? 29.582 18.524 2.340 1.00 13.44 175 ALA A C 1
ATOM 1537 O O . ALA A 1 178 ? 28.853 17.666 1.822 1.00 14.28 175 ALA A O 1
ATOM 1539 N N . ILE A 1 179 ? 29.618 18.752 3.651 1.00 13.16 176 ILE A N 1
ATOM 1540 C CA . ILE A 1 179 ? 28.777 18.046 4.602 1.00 12.97 176 ILE A CA 1
ATOM 1541 C C . ILE A 1 179 ? 27.967 19.095 5.363 1.00 13.39 176 ILE A C 1
ATOM 1542 O O . ILE A 1 179 ? 28.522 20.065 5.881 1.00 14.64 176 ILE A O 1
ATOM 1547 N N . TYR A 1 180 ? 26.660 18.895 5.414 1.00 13.40 177 TYR A N 1
ATOM 1548 C CA . TYR A 1 180 ? 25.750 19.838 6.101 1.00 13.24 177 TYR A CA 1
ATOM 1549 C C . TYR A 1 180 ? 25.272 19.245 7.439 1.00 12.70 177 TYR A C 1
ATOM 1550 O O . TYR A 1 180 ? 24.693 18.159 7.471 1.00 13.04 177 TYR A O 1
ATOM 1559 N N . TRP A 1 181 ? 25.546 19.976 8.522 1.00 12.29 178 TRP A N 1
ATOM 1560 C CA . TRP A 1 181 ? 25.256 19.536 9.888 1.00 13.19 178 TRP A CA 1
ATOM 1561 C C . TRP A 1 181 ? 24.163 20.381 10.482 1.00 13.33 178 TRP A C 1
ATOM 1562 O O . TRP A 1 181 ? 24.137 21.589 10.264 1.00 14.02 178 TRP A O 1
ATOM 1573 N N . TYR A 1 182 ? 23.306 19.727 11.265 1.00 13.54 179 TYR A N 1
ATOM 1574 C CA . TYR A 1 182 ? 22.139 20.339 11.870 1.00 15.04 179 TYR A CA 1
ATOM 1575 C C . TYR A 1 182 ? 21.930 19.991 13.325 1.00 16.29 179 TYR A C 1
ATOM 1576 O O . TYR A 1 182 ? 22.108 18.850 13.717 1.00 16.61 179 TYR A O 1
ATOM 1585 N N . LEU A 1 183 ? 21.517 20.983 14.102 1.00 18.19 180 LEU A N 1
ATOM 1586 C CA . LEU A 1 183 ? 21.171 20.781 15.516 1.00 19.38 180 LEU A CA 1
ATOM 1587 C C . LEU A 1 183 ? 19.798 21.406 15.667 1.00 21.31 180 LEU A C 1
ATOM 1588 O O . LEU A 1 183 ? 19.675 22.622 15.615 1.00 20.01 180 LEU A O 1
ATOM 1593 N N . HIS A 1 184 ? 18.776 20.573 15.846 1.00 23.12 181 HIS A N 1
ATOM 1594 C CA . HIS A 1 184 ? 17.399 21.047 16.017 1.00 25.42 181 HIS A CA 1
ATOM 1595 C C . HIS A 1 184 ? 17.053 21.158 17.490 1.00 26.44 181 HIS A C 1
ATOM 1596 O O . HIS A 1 184 ? 17.410 20.294 18.277 1.00 27.02 181 HIS A O 1
ATOM 1603 N N . PHE A 1 185 ? 16.362 22.225 17.867 1.00 27.07 182 PHE A N 1
ATOM 1604 C CA . PHE A 1 185 ? 15.993 22.392 19.258 1.00 28.69 182 PHE A CA 1
ATOM 1605 C C . PHE A 1 185 ? 14.660 21.700 19.540 1.00 31.39 182 PHE A C 1
ATOM 1606 O O . PHE A 1 185 ? 13.730 21.791 18.734 1.00 33.91 182 PHE A O 1
ATOM 1614 N N . ASN B 1 2 ? -2.476 11.463 18.483 1.00 42.28 -1 ASN B N 1
ATOM 1615 C CA . ASN B 1 2 ? -2.560 12.948 18.580 1.00 42.42 -1 ASN B CA 1
ATOM 1616 C C . ASN B 1 2 ? -1.355 13.482 19.366 1.00 41.11 -1 ASN B C 1
ATOM 1617 O O . ASN B 1 2 ? -1.433 13.689 20.573 1.00 41.04 -1 ASN B O 1
ATOM 1622 N N . ALA B 1 3 ? -0.245 13.712 18.665 1.00 40.79 0 ALA B N 1
ATOM 1623 C CA . ALA B 1 3 ? 0.990 14.208 19.285 1.00 39.24 0 ALA B CA 1
ATOM 1624 C C . ALA B 1 3 ? 0.911 15.656 19.789 1.00 38.29 0 ALA B C 1
ATOM 1625 O O . ALA B 1 3 ? 1.823 16.117 20.475 1.00 38.63 0 ALA B O 1
ATOM 1635 N N A SER B 1 5 ? -1.862 16.988 21.656 0.50 30.45 2 SER B N 1
ATOM 1636 N N B SER B 1 5 ? -1.828 16.958 21.651 0.50 30.60 2 SER B N 1
ATOM 1637 C CA A SER B 1 5 ? -2.534 17.104 22.953 0.50 28.18 2 SER B CA 1
ATOM 1638 C CA B SER B 1 5 ? -2.537 17.004 22.931 0.50 28.50 2 SER B CA 1
ATOM 1639 C C A SER B 1 5 ? -1.517 16.956 24.082 0.50 25.40 2 SER B C 1
ATOM 1640 C C B SER B 1 5 ? -1.547 16.856 24.095 0.50 25.51 2 SER B C 1
ATOM 1641 O O A SER B 1 5 ? -0.366 16.581 23.852 0.50 24.89 2 SER B O 1
ATOM 1642 O O B SER B 1 5 ? -0.441 16.353 23.903 0.50 25.07 2 SER B O 1
ATOM 1647 N N . LEU B 1 6 ? -1.936 17.277 25.300 1.00 22.38 3 LEU B N 1
ATOM 1648 C CA . LEU B 1 6 ? -1.041 17.200 26.453 1.00 20.54 3 LEU B CA 1
ATOM 1649 C C . LEU B 1 6 ? -0.597 15.776 26.781 1.00 18.90 3 LEU B C 1
ATOM 1650 O O . LEU B 1 6 ? -1.412 14.854 26.853 1.00 19.91 3 LEU B O 1
ATOM 1655 N N . LEU B 1 7 ? 0.707 15.618 26.951 1.00 18.27 4 LEU B N 1
ATOM 1656 C CA . LEU B 1 7 ? 1.307 14.367 27.348 1.00 18.30 4 LEU B CA 1
ATOM 1657 C C . LEU B 1 7 ? 2.096 14.648 28.617 1.00 17.75 4 LEU B C 1
ATOM 1658 O O . LEU B 1 7 ? 2.896 15.579 28.657 1.00 18.37 4 LEU B O 1
ATOM 1663 N N . ILE B 1 8 ? 1.852 13.852 29.646 1.00 18.21 5 ILE B N 1
ATOM 1664 C CA . ILE B 1 8 ? 2.615 13.945 30.886 1.00 18.23 5 ILE B CA 1
ATOM 1665 C C . ILE B 1 8 ? 3.380 12.641 31.002 1.00 17.04 5 ILE B C 1
ATOM 1666 O O . ILE B 1 8 ? 2.794 11.566 30.929 1.00 18.84 5 ILE B O 1
ATOM 1671 N N . ARG B 1 9 ? 4.700 12.734 31.093 1.00 17.21 6 ARG B N 1
ATOM 1672 C CA . ARG B 1 9 ? 5.522 11.541 31.245 1.00 17.41 6 ARG B CA 1
ATOM 1673 C C . ARG B 1 9 ? 6.770 11.842 32.044 1.00 17.38 6 ARG B C 1
ATOM 1674 O O . ARG B 1 9 ? 7.145 13.010 32.250 1.00 16.14 6 ARG B O 1
ATOM 1682 N N . GLU B 1 10 ? 7.422 10.770 32.476 1.00 18.20 7 GLU B N 1
ATOM 1683 C CA . GLU B 1 10 ? 8.645 10.880 33.262 1.00 19.26 7 GLU B CA 1
ATOM 1684 C C . GLU B 1 10 ? 9.792 11.474 32.459 1.00 19.53 7 GLU B C 1
ATOM 1685 O O . GLU B 1 10 ? 9.976 11.159 31.273 1.00 19.26 7 GLU B O 1
ATOM 1691 N N . LEU B 1 11 ? 10.555 12.351 33.104 1.00 19.98 8 LEU B N 1
ATOM 1692 C CA . LEU B 1 11 ? 11.718 12.986 32.498 1.00 21.30 8 LEU B CA 1
ATOM 1693 C C . LEU B 1 11 ? 12.777 11.938 32.121 1.00 22.33 8 LEU B C 1
ATOM 1694 O O . LEU B 1 11 ? 13.020 10.980 32.865 1.00 24.28 8 LEU B O 1
ATOM 1699 N N . GLU B 1 12 ? 13.416 12.141 30.975 1.00 22.62 9 GLU B N 1
ATOM 1700 C CA . GLU B 1 12 ? 14.473 11.260 30.481 1.00 24.32 9 GLU B CA 1
ATOM 1701 C C . GLU B 1 12 ? 15.731 12.077 30.317 1.00 26.26 9 GLU B C 1
ATOM 1702 O O . GLU B 1 12 ? 15.663 13.293 30.173 1.00 25.13 9 GLU B O 1
ATOM 1708 N N . THR B 1 13 ? 16.884 11.408 30.348 1.00 29.31 10 THR B N 1
ATOM 1709 C CA . THR B 1 13 ? 18.165 12.083 30.229 1.00 31.76 10 THR B CA 1
ATOM 1710 C C . THR B 1 13 ? 18.242 12.925 28.969 1.00 31.97 10 THR B C 1
ATOM 1711 O O . THR B 1 13 ? 18.713 14.066 29.008 1.00 32.33 10 THR B O 1
ATOM 1715 N N . ASN B 1 14 ? 17.719 12.400 27.870 1.00 31.50 11 ASN B N 1
ATOM 1716 C CA . ASN B 1 14 ? 17.765 13.116 26.601 1.00 33.23 11 ASN B CA 1
ATOM 1717 C C . ASN B 1 14 ? 16.845 14.347 26.507 1.00 31.97 11 ASN B C 1
ATOM 1718 O O . ASN B 1 14 ? 16.919 15.107 25.540 1.00 33.86 11 ASN B O 1
ATOM 1723 N N . ASP B 1 15 ? 16.018 14.564 27.527 1.00 29.90 12 ASP B N 1
ATOM 1724 C CA . ASP B 1 15 ? 15.137 15.733 27.583 1.00 29.37 12 ASP B CA 1
ATOM 1725 C C . ASP B 1 15 ? 15.888 16.940 28.151 1.00 30.95 12 ASP B C 1
ATOM 1726 O O . ASP B 1 15 ? 15.466 18.074 27.980 1.00 30.05 12 ASP B O 1
ATOM 1731 N N . LEU B 1 16 ? 16.988 16.680 28.847 1.00 33.74 13 LEU B N 1
ATOM 1732 C CA . LEU B 1 16 ? 17.761 17.742 29.506 1.00 35.93 13 LEU B CA 1
ATOM 1733 C C . LEU B 1 16 ? 18.460 18.744 28.590 1.00 38.78 13 LEU B C 1
ATOM 1734 O O . LEU B 1 16 ? 18.483 19.938 28.902 1.00 39.44 13 LEU B O 1
ATOM 1739 N N . ASP B 1 17 ? 19.017 18.280 27.475 1.00 41.70 14 ASP B N 1
ATOM 1740 C CA . ASP B 1 17 ? 19.722 19.165 26.538 1.00 45.29 14 ASP B CA 1
ATOM 1741 C C . ASP B 1 17 ? 18.917 20.395 26.102 1.00 45.86 14 ASP B C 1
ATOM 1742 O O . ASP B 1 17 ? 19.455 21.502 26.053 1.00 47.32 14 ASP B O 1
ATOM 1747 N N . ASN B 1 18 ? 17.639 20.198 25.784 1.00 45.79 15 ASN B N 1
ATOM 1748 C CA . ASN B 1 18 ? 16.767 21.297 25.357 1.00 46.11 15 ASN B CA 1
ATOM 1749 C C . ASN B 1 18 ? 15.704 21.642 26.389 1.00 44.73 15 ASN B C 1
ATOM 1750 O O . ASN B 1 18 ? 14.631 22.125 26.030 1.00 44.67 15 ASN B O 1
ATOM 1755 N N . PHE B 1 19 ? 15.988 21.407 27.668 1.00 43.93 16 PHE B N 1
ATOM 1756 C CA . PHE B 1 19 ? 15.008 21.704 28.700 1.00 42.28 16 PHE B CA 1
ATOM 1757 C C . PHE B 1 19 ? 14.914 23.229 28.715 1.00 43.33 16 PHE B C 1
ATOM 1758 O O . PHE B 1 19 ? 15.939 23.904 28.792 1.00 43.81 16 PHE B O 1
ATOM 1766 N N . PRO B 1 20 ? 13.691 23.781 28.624 1.00 43.35 17 PRO B N 1
ATOM 1767 C CA . PRO B 1 20 ? 13.547 25.236 28.586 1.00 44.39 17 PRO B CA 1
ATOM 1768 C C . PRO B 1 20 ? 13.592 25.952 29.927 1.00 44.40 17 PRO B C 1
ATOM 1769 O O . PRO B 1 20 ? 13.426 25.339 30.984 1.00 43.69 17 PRO B O 1
ATOM 1773 N N . GLU B 1 21 ? 13.836 27.257 29.848 1.00 45.72 18 GLU B N 1
ATOM 1774 C CA . GLU B 1 21 ? 13.870 28.138 30.999 1.00 46.12 18 GLU B CA 1
ATOM 1775 C C . GLU B 1 21 ? 12.427 28.610 31.092 1.00 44.92 18 GLU B C 1
ATOM 1776 O O . GLU B 1 21 ? 12.062 29.681 30.606 1.00 45.87 18 GLU B O 1
ATOM 1782 N N . ILE B 1 22 ? 11.608 27.754 31.687 1.00 43.04 19 ILE B N 1
ATOM 1783 C CA . ILE B 1 22 ? 10.184 27.990 31.864 1.00 41.51 19 ILE B CA 1
ATOM 1784 C C . ILE B 1 22 ? 9.952 29.202 32.743 1.00 40.33 19 ILE B C 1
ATOM 1785 O O . ILE B 1 22 ? 10.685 29.425 33.704 1.00 40.84 19 ILE B O 1
ATOM 1790 N N . ASP B 1 23 ? 8.935 29.993 32.414 1.00 38.70 20 ASP B N 1
ATOM 1791 C CA . ASP B 1 23 ? 8.630 31.171 33.204 1.00 37.91 20 ASP B CA 1
ATOM 1792 C C . ASP B 1 23 ? 7.835 30.731 34.434 1.00 36.20 20 ASP B C 1
ATOM 1793 O O . ASP B 1 23 ? 6.638 30.453 34.342 1.00 33.83 20 ASP B O 1
ATOM 1798 N N . ASP B 1 24 ? 8.517 30.669 35.575 1.00 35.43 21 ASP B N 1
ATOM 1799 C CA . ASP B 1 24 ? 7.909 30.251 36.833 1.00 35.56 21 ASP B CA 1
ATOM 1800 C C . ASP B 1 24 ? 7.628 31.446 37.743 1.00 34.87 21 ASP B C 1
ATOM 1801 O O . ASP B 1 24 ? 7.332 31.272 38.923 1.00 34.30 21 ASP B O 1
ATOM 1806 N N . SER B 1 25 ? 7.711 32.656 37.196 1.00 35.22 22 SER B N 1
ATOM 1807 C CA . SER B 1 25 ? 7.469 33.854 37.995 1.00 35.19 22 SER B CA 1
ATOM 1808 C C . SER B 1 25 ? 5.989 34.030 38.270 1.00 34.70 22 SER B C 1
ATOM 1809 O O . SER B 1 25 ? 5.151 33.479 37.564 1.00 33.82 22 SER B O 1
ATOM 1812 N N . PHE B 1 26 ? 5.670 34.788 39.310 1.00 34.44 23 PHE B N 1
ATOM 1813 C CA . PHE B 1 26 ? 4.277 35.061 39.644 1.00 34.84 23 PHE B CA 1
ATOM 1814 C C . PHE B 1 26 ? 4.198 36.411 40.320 1.00 35.61 23 PHE B C 1
ATOM 1815 O O . PHE B 1 26 ? 5.207 36.929 40.807 1.00 36.09 23 PHE B O 1
ATOM 1823 N N . ILE B 1 27 ? 3.005 36.992 40.322 1.00 36.08 24 ILE B N 1
ATOM 1824 C CA . ILE B 1 27 ? 2.810 38.290 40.935 1.00 37.02 24 ILE B CA 1
ATOM 1825 C C . ILE B 1 27 ? 2.214 38.149 42.322 1.00 36.41 24 ILE B C 1
ATOM 1826 O O . ILE B 1 27 ? 1.234 37.435 42.519 1.00 35.89 24 ILE B O 1
ATOM 1831 N N . VAL B 1 28 ? 2.855 38.807 43.282 1.00 36.63 25 VAL B N 1
ATOM 1832 C CA . VAL B 1 28 ? 2.407 38.820 44.658 1.00 36.02 25 VAL B CA 1
ATOM 1833 C C . VAL B 1 28 ? 1.606 40.086 44.828 1.00 36.78 25 VAL B C 1
ATOM 1834 O O . VAL B 1 28 ? 2.136 41.180 44.660 1.00 38.56 25 VAL B O 1
ATOM 1838 N N . ASN B 1 29 ? 0.322 39.936 45.102 1.00 36.11 26 ASN B N 1
ATOM 1839 C CA . ASN B 1 29 ? -0.536 41.085 45.337 1.00 37.21 26 ASN B CA 1
ATOM 1840 C C . ASN B 1 29 ? -1.520 40.865 46.495 1.00 35.85 26 ASN B C 1
ATOM 1841 O O . ASN B 1 29 ? -2.417 41.676 46.716 1.00 37.36 26 ASN B O 1
ATOM 1846 N N . ALA B 1 30 ? -1.316 39.783 47.252 1.00 33.05 27 ALA B N 1
ATOM 1847 C CA . ALA B 1 30 ? -2.155 39.450 48.394 1.00 31.24 27 ALA B CA 1
ATOM 1848 C C . ALA B 1 30 ? -1.415 38.437 49.240 1.00 29.67 27 ALA B C 1
ATOM 1849 O O . ALA B 1 30 ? -0.406 37.901 48.800 1.00 26.94 27 ALA B O 1
ATOM 1851 N N . ARG B 1 31 ? -1.927 38.172 50.439 1.00 28.87 28 ARG B N 1
ATOM 1852 C CA . ARG B 1 31 ? -1.312 37.194 51.334 1.00 28.47 28 ARG B CA 1
ATOM 1853 C C . ARG B 1 31 ? -2.327 36.608 52.292 1.00 27.99 28 ARG B C 1
ATOM 1854 O O . ARG B 1 31 ? -3.305 37.263 52.665 1.00 29.98 28 ARG B O 1
ATOM 1862 N N . LEU B 1 32 ? -2.101 35.363 52.687 1.00 27.04 29 LEU B N 1
ATOM 1863 C CA . LEU B 1 32 ? -2.987 34.709 53.637 1.00 26.95 29 LEU B CA 1
ATOM 1864 C C . LEU B 1 32 ? -2.574 35.072 55.062 1.00 27.25 29 LEU B C 1
ATOM 1865 O O . LEU B 1 32 ? -1.389 35.074 55.399 1.00 27.24 29 LEU B O 1
ATOM 1878 N N . LEU B 1 34 ? -3.200 33.768 58.613 1.00 27.90 31 LEU B N 1
ATOM 1879 C CA . LEU B 1 34 ? -3.652 32.564 59.277 1.00 27.47 31 LEU B CA 1
ATOM 1880 C C . LEU B 1 34 ? -4.096 32.709 60.725 1.00 27.44 31 LEU B C 1
ATOM 1881 O O . LEU B 1 34 ? -3.665 33.614 61.436 1.00 28.78 31 LEU B O 1
ATOM 1886 N N . SER B 1 35 ? -4.973 31.797 61.133 1.00 27.42 32 SER B N 1
ATOM 1887 C CA . SER B 1 35 ? -5.467 31.741 62.513 1.00 28.36 32 SER B CA 1
ATOM 1888 C C . SER B 1 35 ? -5.861 30.303 62.867 1.00 28.73 32 SER B C 1
ATOM 1889 O O . SER B 1 35 ? -6.042 29.456 62.002 1.00 27.27 32 SER B O 1
ATOM 1892 N N . LEU B 1 36 ? -5.961 30.023 64.153 1.00 29.49 33 LEU B N 1
ATOM 1893 C CA . LEU B 1 36 ? -6.373 28.701 64.601 1.00 31.13 33 LEU B CA 1
ATOM 1894 C C . LEU B 1 36 ? -7.070 28.911 65.927 1.00 32.12 33 LEU B C 1
ATOM 1895 O O . LEU B 1 36 ? -6.450 29.347 66.901 1.00 32.48 33 LEU B O 1
ATOM 1900 N N A SER B 1 37 ? -8.359 28.590 65.955 0.50 32.90 34 SER B N 1
ATOM 1901 N N B SER B 1 37 ? -8.361 28.598 65.960 0.50 33.13 34 SER B N 1
ATOM 1902 C CA A SER B 1 37 ? -9.184 28.744 67.149 0.50 34.30 34 SER B CA 1
ATOM 1903 C CA B SER B 1 37 ? -9.179 28.764 67.157 0.50 34.75 34 SER B CA 1
ATOM 1904 C C A SER B 1 37 ? -9.063 27.608 68.154 0.50 35.52 34 SER B C 1
ATOM 1905 C C B SER B 1 37 ? -9.061 27.618 68.153 0.50 35.75 34 SER B C 1
ATOM 1906 O O A SER B 1 37 ? -8.805 26.467 67.792 0.50 35.34 34 SER B O 1
ATOM 1907 O O B SER B 1 37 ? -8.804 26.479 67.782 0.50 35.57 34 SER B O 1
ATOM 1912 N N . LYS B 1 38 ? -9.304 27.925 69.422 1.00 37.51 35 LYS B N 1
ATOM 1913 C CA . LYS B 1 38 ? -9.241 26.928 70.486 1.00 39.77 35 LYS B CA 1
ATOM 1914 C C . LYS B 1 38 ? -10.404 25.932 70.427 1.00 41.36 35 LYS B C 1
ATOM 1915 O O . LYS B 1 38 ? -10.271 24.809 70.910 1.00 42.15 35 LYS B O 1
ATOM 1921 N N . VAL B 1 39 ? -11.535 26.343 69.846 1.00 41.91 36 VAL B N 1
ATOM 1922 C CA . VAL B 1 39 ? -12.717 25.471 69.757 1.00 43.63 36 VAL B CA 1
ATOM 1923 C C . VAL B 1 39 ? -12.888 24.747 68.410 1.00 43.40 36 VAL B C 1
ATOM 1924 O O . VAL B 1 39 ? -13.694 23.818 68.315 1.00 45.03 36 VAL B O 1
ATOM 1928 N N . ASN B 1 40 ? -12.157 25.163 67.377 1.00 52.26 37 ASN B N 1
ATOM 1929 C CA . ASN B 1 40 ? -12.262 24.517 66.066 1.00 51.30 37 ASN B CA 1
ATOM 1930 C C . ASN B 1 40 ? -10.879 24.118 65.563 1.00 48.50 37 ASN B C 1
ATOM 1931 O O . ASN B 1 40 ? -10.149 24.928 64.983 1.00 45.86 37 ASN B O 1
ATOM 1936 N N . ARG B 1 42 ? -8.698 23.790 64.087 1.00 52.92 39 ARG B N 1
ATOM 1937 C CA . ARG B 1 42 ? -8.641 24.118 62.665 1.00 50.93 39 ARG B CA 1
ATOM 1938 C C . ARG B 1 42 ? -7.953 25.394 62.227 1.00 48.52 39 ARG B C 1
ATOM 1939 O O . ARG B 1 42 ? -8.110 26.456 62.829 1.00 49.45 39 ARG B O 1
ATOM 1947 N N . ILE B 1 43 ? -7.230 25.268 61.124 1.00 45.14 40 ILE B N 1
ATOM 1948 C CA . ILE B 1 43 ? -6.518 26.381 60.522 1.00 42.75 40 ILE B CA 1
ATOM 1949 C C . ILE B 1 43 ? -7.450 27.076 59.549 1.00 42.27 40 ILE B C 1
ATOM 1950 O O . ILE B 1 43 ? -8.054 26.428 58.702 1.00 42.42 40 ILE B O 1
ATOM 1955 N N . GLU B 1 44 ? -7.569 28.392 59.690 1.00 42.26 41 GLU B N 1
ATOM 1956 C CA . GLU B 1 44 ? -8.409 29.209 58.831 1.00 42.83 41 GLU B CA 1
ATOM 1957 C C . GLU B 1 44 ? -7.575 30.386 58.358 1.00 41.62 41 GLU B C 1
ATOM 1958 O O . GLU B 1 44 ? -6.460 30.600 58.841 1.00 39.94 41 GLU B O 1
ATOM 1964 N N . TYR B 1 45 ? -8.095 31.151 57.407 1.00 41.46 42 TYR B N 1
ATOM 1965 C CA . TYR B 1 45 ? -7.360 32.309 56.936 1.00 41.20 42 TYR B CA 1
ATOM 1966 C C . TYR B 1 45 ? -8.246 33.385 56.312 1.00 42.87 42 TYR B C 1
ATOM 1967 O O . TYR B 1 45 ? -9.403 33.150 55.958 1.00 43.22 42 TYR B O 1
ATOM 1976 N N . THR B 1 46 ? -7.674 34.576 56.210 1.00 44.20 43 THR B N 1
ATOM 1977 C CA . THR B 1 46 ? -8.325 35.719 55.588 1.00 46.36 43 THR B CA 1
ATOM 1978 C C . THR B 1 46 ? -7.282 36.214 54.584 1.00 45.48 43 THR B C 1
ATOM 1979 O O . THR B 1 46 ? -6.076 36.054 54.805 1.00 44.05 43 THR B O 1
ATOM 1983 N N . VAL B 1 47 ? -7.734 36.756 53.461 1.00 46.06 44 VAL B N 1
ATOM 1984 C CA . VAL B 1 47 ? -6.816 37.247 52.443 1.00 45.14 44 VAL B CA 1
ATOM 1985 C C . VAL B 1 47 ? -6.702 38.761 52.574 1.00 47.00 44 VAL B C 1
ATOM 1986 O O . VAL B 1 47 ? -7.715 39.464 52.684 1.00 49.35 44 VAL B O 1
ATOM 1990 N N . GLU B 1 48 ? -5.467 39.255 52.579 1.00 47.05 45 GLU B N 1
ATOM 1991 C CA . GLU B 1 48 ? -5.183 40.679 52.712 1.00 49.59 45 GLU B CA 1
ATOM 1992 C C . GLU B 1 48 ? -4.371 41.174 51.508 1.00 49.72 45 GLU B C 1
ATOM 1993 O O . GLU B 1 48 ? -3.541 40.442 50.970 1.00 46.58 45 GLU B O 1
ATOM 1999 N N . ASP B 1 49 ? -4.612 42.419 51.096 1.00 52.27 46 ASP B N 1
ATOM 2000 C CA . ASP B 1 49 ? -3.909 43.021 49.958 1.00 53.15 46 ASP B CA 1
ATOM 2001 C C . ASP B 1 49 ? -2.511 43.509 50.315 1.00 53.91 46 ASP B C 1
ATOM 2002 O O . ASP B 1 49 ? -2.226 43.825 51.473 1.00 54.77 46 ASP B O 1
ATOM 2007 N N . VAL B 1 50 ? -1.654 43.594 49.301 1.00 54.00 47 VAL B N 1
ATOM 2008 C CA . VAL B 1 50 ? -0.283 44.057 49.479 1.00 55.13 47 VAL B CA 1
ATOM 2009 C C . VAL B 1 50 ? 0.219 44.657 48.163 1.00 56.15 47 VAL B C 1
ATOM 2010 O O . VAL B 1 50 ? -0.146 44.170 47.094 1.00 55.01 47 VAL B O 1
ATOM 2014 N N . PRO B 1 51 ? 1.022 45.741 48.232 1.00 58.51 48 PRO B N 1
ATOM 2015 C CA . PRO B 1 51 ? 1.541 46.334 46.994 1.00 59.56 48 PRO B CA 1
ATOM 2016 C C . PRO B 1 51 ? 2.172 45.266 46.097 1.00 57.98 48 PRO B C 1
ATOM 2017 O O . PRO B 1 51 ? 2.999 44.480 46.561 1.00 56.88 48 PRO B O 1
ATOM 2021 N N . SER B 1 52 ? 1.773 45.249 44.828 1.00 58.22 49 SER B N 1
ATOM 2022 C CA . SER B 1 52 ? 2.257 44.256 43.868 1.00 56.86 49 SER B CA 1
ATOM 2023 C C . SER B 1 52 ? 3.750 44.275 43.536 1.00 57.03 49 SER B C 1
ATOM 2024 O O . SER B 1 52 ? 4.386 45.330 43.498 1.00 58.80 49 SER B O 1
ATOM 2027 N N . TYR B 1 53 ? 4.290 43.080 43.300 1.00 55.35 50 TYR B N 1
ATOM 2028 C CA . TYR B 1 53 ? 5.686 42.896 42.916 1.00 55.43 50 TYR B CA 1
ATOM 2029 C C . TYR B 1 53 ? 5.816 41.482 42.375 1.00 53.59 50 TYR B C 1
ATOM 2030 O O . TYR B 1 53 ? 5.039 40.604 42.743 1.00 51.61 50 TYR B O 1
ATOM 2039 N N . GLU B 1 54 ? 6.779 41.281 41.481 1.00 54.05 51 GLU B N 1
ATOM 2040 C CA . GLU B 1 54 ? 7.011 39.981 40.873 1.00 52.82 51 GLU B CA 1
ATOM 2041 C C . GLU B 1 54 ? 7.986 39.199 41.741 1.00 52.54 51 GLU B C 1
ATOM 2042 O O . GLU B 1 54 ? 8.804 39.791 42.446 1.00 53.07 51 GLU B O 1
ATOM 2048 N N . LYS B 1 55 ? 7.889 37.872 41.685 1.00 50.93 52 LYS B N 1
ATOM 2049 C CA . LYS B 1 55 ? 8.757 36.991 42.460 1.00 50.83 52 LYS B CA 1
ATOM 2050 C C . LYS B 1 55 ? 8.996 35.669 41.724 1.00 49.83 52 LYS B C 1
ATOM 2051 O O . LYS B 1 55 ? 8.842 35.579 40.501 1.00 49.76 52 LYS B O 1
ATOM 2057 N N . VAL B 1 66 ? 19.029 19.549 41.185 1.00 52.05 63 VAL B N 1
ATOM 2058 C CA . VAL B 1 66 ? 19.730 19.055 40.005 1.00 53.32 63 VAL B CA 1
ATOM 2059 C C . VAL B 1 66 ? 18.880 17.972 39.335 1.00 52.65 63 VAL B C 1
ATOM 2060 O O . VAL B 1 66 ? 18.795 16.842 39.826 1.00 52.84 63 VAL B O 1
ATOM 2064 N N . TYR B 1 67 ? 18.273 18.336 38.205 1.00 52.00 64 TYR B N 1
ATOM 2065 C CA . TYR B 1 67 ? 17.383 17.453 37.431 1.00 51.30 64 TYR B CA 1
ATOM 2066 C C . TYR B 1 67 ? 17.952 16.066 37.124 1.00 52.21 64 TYR B C 1
ATOM 2067 O O . TYR B 1 67 ? 17.206 15.088 37.087 1.00 51.78 64 TYR B O 1
ATOM 2076 N N . ASN B 1 68 ? 19.261 15.993 36.896 1.00 53.41 65 ASN B N 1
ATOM 2077 C CA . ASN B 1 68 ? 19.952 14.732 36.577 1.00 54.65 65 ASN B CA 1
ATOM 2078 C C . ASN B 1 68 ? 19.720 13.593 37.573 1.00 54.10 65 ASN B C 1
ATOM 2079 O O . ASN B 1 68 ? 19.637 12.432 37.183 1.00 54.62 65 ASN B O 1
ATOM 2084 N N . GLU B 1 69 ? 19.614 13.932 38.855 1.00 52.93 66 GLU B N 1
ATOM 2085 C CA . GLU B 1 69 ? 19.426 12.934 39.913 1.00 52.95 66 GLU B CA 1
ATOM 2086 C C . GLU B 1 69 ? 18.014 12.364 40.065 1.00 50.76 66 GLU B C 1
ATOM 2087 O O . GLU B 1 69 ? 17.808 11.430 40.838 1.00 51.14 66 GLU B O 1
ATOM 2093 N N . TYR B 1 70 ? 17.046 12.919 39.340 1.00 47.66 67 TYR B N 1
ATOM 2094 C CA . TYR B 1 70 ? 15.667 12.445 39.400 1.00 45.44 67 TYR B CA 1
ATOM 2095 C C . TYR B 1 70 ? 15.311 11.494 38.268 1.00 46.00 67 TYR B C 1
ATOM 2096 O O . TYR B 1 70 ? 14.165 11.060 38.174 1.00 45.86 67 TYR B O 1
ATOM 2105 N N . ILE B 1 71 ? 16.281 11.138 37.430 1.00 47.59 68 ILE B N 1
ATOM 2106 C CA . ILE B 1 71 ? 15.998 10.273 36.287 1.00 48.38 68 ILE B CA 1
ATOM 2107 C C . ILE B 1 71 ? 15.918 8.770 36.576 1.00 50.09 68 ILE B C 1
ATOM 2108 O O . ILE B 1 71 ? 14.904 8.143 36.268 1.00 50.66 68 ILE B O 1
ATOM 2113 N N . ASN B 1 72 ? 16.960 8.182 37.145 1.00 51.76 69 ASN B N 1
ATOM 2114 C CA . ASN B 1 72 ? 16.925 6.742 37.442 1.00 53.52 69 ASN B CA 1
ATOM 2115 C C . ASN B 1 72 ? 16.881 6.442 38.928 1.00 53.05 69 ASN B C 1
ATOM 2116 O O . ASN B 1 72 ? 17.830 5.904 39.499 1.00 54.82 69 ASN B O 1
ATOM 2121 N N . LYS B 1 73 ? 15.760 6.795 39.549 1.00 50.30 70 LYS B N 1
ATOM 2122 C CA . LYS B 1 73 ? 15.579 6.552 40.969 1.00 49.61 70 LYS B CA 1
ATOM 2123 C C . LYS B 1 73 ? 14.182 6.053 41.322 1.00 47.25 70 LYS B C 1
ATOM 2124 O O . LYS B 1 73 ? 13.198 6.482 40.732 1.00 45.88 70 LYS B O 1
ATOM 2130 N N . PRO B 1 74 ? 14.098 5.141 42.305 1.00 46.05 71 PRO B N 1
ATOM 2131 C CA . PRO B 1 74 ? 12.812 4.592 42.715 1.00 44.66 71 PRO B CA 1
ATOM 2132 C C . PRO B 1 74 ? 11.997 5.494 43.637 1.00 42.07 71 PRO B C 1
ATOM 2133 O O . PRO B 1 74 ? 10.771 5.407 43.638 1.00 42.02 71 PRO B O 1
ATOM 2137 N N . ASN B 1 75 ? 12.667 6.366 44.386 1.00 39.87 72 ASN B N 1
ATOM 2138 C CA . ASN B 1 75 ? 11.992 7.250 45.345 1.00 38.06 72 ASN B CA 1
ATOM 2139 C C . ASN B 1 75 ? 11.902 8.735 44.979 1.00 34.33 72 ASN B C 1
ATOM 2140 O O . ASN B 1 75 ? 11.441 9.546 45.789 1.00 33.08 72 ASN B O 1
ATOM 2145 N N . GLN B 1 76 ? 12.349 9.096 43.781 1.00 32.45 73 GLN B N 1
ATOM 2146 C CA . GLN B 1 76 ? 12.291 10.494 43.320 1.00 30.04 73 GLN B CA 1
ATOM 2147 C C . GLN B 1 76 ? 11.985 10.449 41.846 1.00 27.96 73 GLN B C 1
ATOM 2148 O O . GLN B 1 76 ? 12.358 9.498 41.182 1.00 29.99 73 GLN B O 1
ATOM 2154 N N . ILE B 1 77 ? 11.309 11.469 41.334 1.00 24.88 74 ILE B N 1
ATOM 2155 C CA . ILE B 1 77 ? 10.969 11.498 39.937 1.00 23.82 74 ILE B CA 1
ATOM 2156 C C . ILE B 1 77 ? 10.508 12.888 39.529 1.00 21.35 74 ILE B C 1
ATOM 2157 O O . ILE B 1 77 ? 10.113 13.732 40.355 1.00 20.94 74 ILE B O 1
ATOM 2162 N N . ILE B 1 78 ? 10.624 13.148 38.238 1.00 20.95 75 ILE B N 1
ATOM 2163 C CA . ILE B 1 78 ? 10.152 14.403 37.676 1.00 19.47 75 ILE B CA 1
ATOM 2164 C C . ILE B 1 78 ? 9.282 14.043 36.492 1.00 19.33 75 ILE B C 1
ATOM 2165 O O . ILE B 1 78 ? 9.646 13.186 35.681 1.00 20.00 75 ILE B O 1
ATOM 2170 N N . TYR B 1 79 ? 8.100 14.646 36.460 1.00 18.32 76 TYR B N 1
ATOM 2171 C CA . TYR B 1 79 ? 7.192 14.478 35.344 1.00 17.99 76 TYR B CA 1
ATOM 2172 C C . TYR B 1 79 ? 7.156 15.792 34.570 1.00 18.08 76 TYR B C 1
ATOM 2173 O O . TYR B 1 79 ? 7.113 16.869 35.167 1.00 17.39 76 TYR B O 1
ATOM 2182 N N . ILE B 1 80 ? 7.201 15.698 33.245 1.00 17.08 77 ILE B N 1
ATOM 2183 C CA . ILE B 1 80 ? 7.108 16.875 32.384 1.00 17.67 77 ILE B CA 1
ATOM 2184 C C . ILE B 1 80 ? 5.780 16.867 31.637 1.00 16.72 77 ILE B C 1
ATOM 2185 O O . ILE B 1 80 ? 5.242 15.807 31.365 1.00 17.40 77 ILE B O 1
ATOM 2190 N N . ALA B 1 81 ? 5.234 18.058 31.388 1.00 16.03 78 ALA B N 1
ATOM 2191 C CA . ALA B 1 81 ? 4.018 18.238 30.618 1.00 15.78 78 ALA B CA 1
ATOM 2192 C C . ALA B 1 81 ? 4.455 18.763 29.247 1.00 16.73 78 ALA B C 1
ATOM 2193 O O . ALA B 1 81 ? 5.076 19.816 29.144 1.00 17.31 78 ALA B O 1
ATOM 2195 N N . LEU B 1 82 ? 4.155 17.988 28.213 1.00 16.49 79 LEU B N 1
ATOM 2196 C CA . LEU B 1 82 ? 4.508 18.292 26.832 1.00 17.60 79 LEU B CA 1
ATOM 2197 C C . LEU B 1 82 ? 3.292 18.670 26.038 1.00 17.54 79 LEU B C 1
ATOM 2198 O O . LEU B 1 82 ? 2.278 17.965 26.063 1.00 17.79 79 LEU B O 1
ATOM 2203 N N . LEU B 1 83 ? 3.391 19.782 25.324 1.00 18.81 80 LEU B N 1
ATOM 2204 C CA . LEU B 1 83 ? 2.301 20.222 24.463 1.00 19.08 80 LEU B CA 1
ATOM 2205 C C . LEU B 1 83 ? 3.004 20.739 23.222 1.00 19.00 80 LEU B C 1
ATOM 2206 O O . LEU B 1 83 ? 3.985 21.497 23.333 1.00 20.09 80 LEU B O 1
ATOM 2211 N N . HIS B 1 84 ? 2.515 20.348 22.049 1.00 20.52 81 HIS B N 1
ATOM 2212 C CA . HIS B 1 84 ? 3.133 20.744 20.765 1.00 21.08 81 HIS B CA 1
ATOM 2213 C C . HIS B 1 84 ? 4.669 20.715 20.773 1.00 22.59 81 HIS B C 1
ATOM 2214 O O . HIS B 1 84 ? 5.336 21.677 20.355 1.00 22.61 81 HIS B O 1
ATOM 2221 N N . ASN B 1 85 ? 5.210 19.602 21.261 1.00 24.08 82 ASN B N 1
ATOM 2222 C CA . ASN B 1 85 ? 6.657 19.338 21.330 1.00 25.20 82 ASN B CA 1
ATOM 2223 C C . ASN B 1 85 ? 7.477 20.244 22.247 1.00 24.70 82 ASN B C 1
ATOM 2224 O O . ASN B 1 85 ? 8.699 20.284 22.137 1.00 27.06 82 ASN B O 1
ATOM 2229 N N A GLN B 1 86 ? 6.800 20.954 23.152 0.50 22.74 83 GLN B N 1
ATOM 2230 N N B GLN B 1 86 ? 6.817 20.931 23.173 0.50 22.59 83 GLN B N 1
ATOM 2231 C CA A GLN B 1 86 ? 7.438 21.873 24.093 0.50 22.58 83 GLN B CA 1
ATOM 2232 C CA B GLN B 1 86 ? 7.513 21.808 24.098 0.50 22.34 83 GLN B CA 1
ATOM 2233 C C A GLN B 1 86 ? 7.102 21.474 25.520 0.50 20.92 83 GLN B C 1
ATOM 2234 C C B GLN B 1 86 ? 7.125 21.441 25.509 0.50 20.77 83 GLN B C 1
ATOM 2235 O O A GLN B 1 86 ? 5.972 21.087 25.798 0.50 19.68 83 GLN B O 1
ATOM 2236 O O B GLN B 1 86 ? 5.991 21.054 25.765 0.50 19.47 83 GLN B O 1
ATOM 2247 N N . ILE B 1 87 ? 8.082 21.564 26.417 1.00 21.03 84 ILE B N 1
ATOM 2248 C CA . ILE B 1 87 ? 7.848 21.278 27.826 1.00 20.04 84 ILE B CA 1
ATOM 2249 C C . ILE B 1 87 ? 7.239 22.569 28.351 1.00 20.04 84 ILE B C 1
ATOM 2250 O O . ILE B 1 87 ? 7.905 23.611 28.364 1.00 22.49 84 ILE B O 1
ATOM 2255 N N . ILE B 1 88 ? 5.978 22.506 28.766 1.00 18.15 85 ILE B N 1
ATOM 2256 C CA . ILE B 1 88 ? 5.281 23.701 29.241 1.00 17.80 85 ILE B CA 1
ATOM 2257 C C . ILE B 1 88 ? 5.063 23.680 30.740 1.00 17.81 85 ILE B C 1
ATOM 2258 O O . ILE B 1 88 ? 4.448 24.596 31.307 1.00 18.75 85 ILE B O 1
ATOM 2263 N N . GLY B 1 89 ? 5.543 22.629 31.382 1.00 17.07 86 GLY B N 1
ATOM 2264 C CA . GLY B 1 89 ? 5.397 22.495 32.807 1.00 16.95 86 GLY B CA 1
ATOM 2265 C C . GLY B 1 89 ? 6.048 21.238 33.324 1.00 17.02 86 GLY B C 1
ATOM 2266 O O . GLY B 1 89 ? 6.410 20.340 32.560 1.00 17.29 86 GLY B O 1
ATOM 2267 N N . PHE B 1 90 ? 6.208 21.162 34.638 1.00 15.15 87 PHE B N 1
ATOM 2268 C CA . PHE B 1 90 ? 6.808 19.997 35.241 1.00 16.18 87 PHE B CA 1
ATOM 2269 C C . PHE B 1 90 ? 6.522 19.940 36.730 1.00 15.90 87 PHE B C 1
ATOM 2270 O O . PHE B 1 90 ? 6.121 20.941 37.335 1.00 16.69 87 PHE B O 1
ATOM 2278 N N . ILE B 1 91 ? 6.719 18.760 37.303 1.00 15.66 88 ILE B N 1
ATOM 2279 C CA . ILE B 1 91 ? 6.547 18.547 38.744 1.00 15.90 88 ILE B CA 1
ATOM 2280 C C . ILE B 1 91 ? 7.703 17.676 39.238 1.00 17.23 88 ILE B C 1
ATOM 2281 O O . ILE B 1 91 ? 8.089 16.714 38.576 1.00 19.22 88 ILE B O 1
ATOM 2286 N N . VAL B 1 92 ? 8.262 18.064 40.383 1.00 18.05 89 VAL B N 1
ATOM 2287 C CA . VAL B 1 92 ? 9.406 17.406 40.997 1.00 18.27 89 VAL B CA 1
ATOM 2288 C C . VAL B 1 92 ? 8.910 16.769 42.270 1.00 18.62 89 VAL B C 1
ATOM 2289 O O . VAL B 1 92 ? 8.397 17.462 43.158 1.00 19.19 89 VAL B O 1
ATOM 2293 N N . LEU B 1 93 ? 9.118 15.462 42.392 1.00 20.12 90 LEU B N 1
ATOM 2294 C CA . LEU B 1 93 ? 8.619 14.718 43.539 1.00 20.48 90 LEU B CA 1
ATOM 2295 C C . LEU B 1 93 ? 9.635 13.840 44.246 1.00 22.87 90 LEU B C 1
ATOM 2296 O O . LEU B 1 93 ? 10.520 13.297 43.606 1.00 22.55 90 LEU B O 1
ATOM 2301 N N A LYS B 1 94 ? 9.495 13.698 45.561 0.50 23.70 91 LYS B N 1
ATOM 2302 N N B LYS B 1 94 ? 9.509 13.728 45.570 0.50 23.74 91 LYS B N 1
ATOM 2303 C CA A LYS B 1 94 ? 10.362 12.799 46.316 0.50 25.97 91 LYS B CA 1
ATOM 2304 C CA B LYS B 1 94 ? 10.400 12.887 46.384 0.50 26.16 91 LYS B CA 1
ATOM 2305 C C A LYS B 1 94 ? 9.497 12.134 47.372 0.50 26.60 91 LYS B C 1
ATOM 2306 C C B LYS B 1 94 ? 9.613 12.222 47.517 0.50 26.79 91 LYS B C 1
ATOM 2307 O O A LYS B 1 94 ? 8.446 12.652 47.740 0.50 26.90 91 LYS B O 1
ATOM 2308 O O B LYS B 1 94 ? 8.764 12.866 48.137 0.50 27.08 91 LYS B O 1
ATOM 2319 N N . LYS B 1 95 ? 9.903 10.952 47.812 1.00 28.32 92 LYS B N 1
ATOM 2320 C CA . LYS B 1 95 ? 9.196 10.253 48.893 1.00 29.12 92 LYS B CA 1
ATOM 2321 C C . LYS B 1 95 ? 9.794 10.867 50.168 1.00 29.41 92 LYS B C 1
ATOM 2322 O O . LYS B 1 95 ? 11.011 10.827 50.354 1.00 30.34 92 LYS B O 1
ATOM 2328 N N . ASN B 1 96 ? 8.948 11.424 51.027 1.00 28.08 93 ASN B N 1
ATOM 2329 C CA . ASN B 1 96 ? 9.403 12.091 52.257 1.00 29.21 93 ASN B CA 1
ATOM 2330 C C . ASN B 1 96 ? 9.575 11.081 53.386 1.00 30.93 93 ASN B C 1
ATOM 2331 O O . ASN B 1 96 ? 9.114 9.954 53.283 1.00 31.95 93 ASN B O 1
ATOM 2336 N N . TRP B 1 97 ? 10.226 11.506 54.470 1.00 32.05 94 TRP B N 1
ATOM 2337 C CA . TRP B 1 97 ? 10.456 10.651 55.636 1.00 33.68 94 TRP B CA 1
ATOM 2338 C C . TRP B 1 97 ? 9.166 10.156 56.297 1.00 34.03 94 TRP B C 1
ATOM 2339 O O . TRP B 1 97 ? 9.181 9.145 57.002 1.00 36.10 94 TRP B O 1
ATOM 2350 N N . ASN B 1 98 ? 8.064 10.875 56.101 1.00 32.95 95 ASN B N 1
ATOM 2351 C CA . ASN B 1 98 ? 6.787 10.483 56.690 1.00 33.45 95 ASN B CA 1
ATOM 2352 C C . ASN B 1 98 ? 5.935 9.657 55.730 1.00 33.97 95 ASN B C 1
ATOM 2353 O O . ASN B 1 98 ? 4.735 9.508 55.936 1.00 35.37 95 ASN B O 1
ATOM 2358 N N . ASN B 1 99 ? 6.570 9.144 54.680 1.00 33.62 96 ASN B N 1
ATOM 2359 C CA . ASN B 1 99 ? 5.926 8.301 53.664 1.00 34.23 96 ASN B CA 1
ATOM 2360 C C . ASN B 1 99 ? 5.010 9.020 52.680 1.00 32.87 96 ASN B C 1
ATOM 2361 O O . ASN B 1 99 ? 4.396 8.372 51.843 1.00 33.15 96 ASN B O 1
ATOM 2366 N N . TYR B 1 100 ? 4.897 10.340 52.774 1.00 31.04 97 TYR B N 1
ATOM 2367 C CA . TYR B 1 100 ? 4.095 11.078 51.796 1.00 29.49 97 TYR B CA 1
ATOM 2368 C C . TYR B 1 100 ? 4.930 11.446 50.589 1.00 27.45 97 TYR B C 1
ATOM 2369 O O . TYR B 1 100 ? 6.153 11.571 50.683 1.00 26.47 97 TYR B O 1
ATOM 2378 N N . ALA B 1 101 ? 4.267 11.575 49.441 1.00 25.55 98 ALA B N 1
ATOM 2379 C CA . ALA B 1 101 ? 4.931 12.073 48.250 1.00 25.07 98 ALA B CA 1
ATOM 2380 C C . ALA B 1 101 ? 5.080 13.559 48.576 1.00 23.49 98 ALA B C 1
ATOM 2381 O O . ALA B 1 101 ? 4.160 14.165 49.121 1.00 25.15 98 ALA B O 1
ATOM 2383 N N . TYR B 1 102 ? 6.240 14.135 48.295 1.00 23.46 99 TYR B N 1
ATOM 2384 C CA . TYR B 1 102 ? 6.509 15.538 48.578 1.00 21.74 99 TYR B CA 1
ATOM 2385 C C . TYR B 1 102 ? 6.755 16.299 47.277 1.00 20.67 99 TYR B C 1
ATOM 2386 O O . TYR B 1 102 ? 7.608 15.911 46.497 1.00 21.04 99 TYR B O 1
ATOM 2395 N N . ILE B 1 103 ? 6.017 17.385 47.060 1.00 19.58 100 ILE B N 1
ATOM 2396 C CA . ILE B 1 103 ? 6.208 18.171 45.846 1.00 19.40 100 ILE B CA 1
ATOM 2397 C C . ILE B 1 103 ? 7.298 19.201 46.099 1.00 19.35 100 ILE B C 1
ATOM 2398 O O . ILE B 1 103 ? 7.084 20.203 46.779 1.00 19.86 100 ILE B O 1
ATOM 2403 N N . GLU B 1 104 ? 8.485 18.934 45.574 1.00 19.39 101 GLU B N 1
ATOM 2404 C CA . GLU B 1 104 ? 9.599 19.865 45.716 1.00 21.01 101 GLU B CA 1
ATOM 2405 C C . GLU B 1 104 ? 9.351 21.139 44.897 1.00 21.13 101 GLU B C 1
ATOM 2406 O O . GLU B 1 104 ? 9.746 22.231 45.313 1.00 21.90 101 GLU B O 1
ATOM 2412 N N . ASP B 1 105 ? 8.721 20.995 43.728 1.00 20.34 102 ASP B N 1
ATOM 2413 C CA . ASP B 1 105 ? 8.446 22.140 42.871 1.00 20.25 102 ASP B CA 1
ATOM 2414 C C . ASP B 1 105 ? 7.400 21.723 41.840 1.00 18.74 102 ASP B C 1
ATOM 2415 O O . ASP B 1 105 ? 7.363 20.568 41.415 1.00 19.37 102 ASP B O 1
ATOM 2420 N N . ILE B 1 106 ? 6.505 22.633 41.509 1.00 18.23 103 ILE B N 1
ATOM 2421 C CA . ILE B 1 106 ? 5.525 22.424 40.442 1.00 17.90 103 ILE B CA 1
ATOM 2422 C C . ILE B 1 106 ? 5.487 23.757 39.734 1.00 18.07 103 ILE B C 1
ATOM 2423 O O . ILE B 1 106 ? 5.402 24.794 40.372 1.00 18.86 103 ILE B O 1
ATOM 2428 N N . THR B 1 107 ? 5.611 23.724 38.406 1.00 17.22 104 THR B N 1
ATOM 2429 C CA . THR B 1 107 ? 5.593 24.938 37.628 1.00 18.01 104 THR B CA 1
ATOM 2430 C C . THR B 1 107 ? 4.933 24.727 36.283 1.00 17.17 104 THR B C 1
ATOM 2431 O O . THR B 1 107 ? 5.171 23.727 35.624 1.00 17.99 104 THR B O 1
ATOM 2435 N N . VAL B 1 108 ? 4.101 25.680 35.902 1.00 16.51 105 VAL B N 1
ATOM 2436 C CA . VAL B 1 108 ? 3.477 25.711 34.593 1.00 16.27 105 VAL B CA 1
ATOM 2437 C C . VAL B 1 108 ? 3.922 27.032 33.974 1.00 17.12 105 VAL B C 1
ATOM 2438 O O . VAL B 1 108 ? 3.867 28.090 34.624 1.00 17.81 105 VAL B O 1
ATOM 2442 N N . ASP B 1 109 ? 4.384 26.970 32.724 1.00 17.41 106 ASP B N 1
ATOM 2443 C CA . ASP B 1 109 ? 4.844 28.150 31.999 1.00 18.64 106 ASP B CA 1
ATOM 2444 C C . ASP B 1 109 ? 3.723 29.179 32.092 1.00 19.52 106 ASP B C 1
ATOM 2445 O O . ASP B 1 109 ? 2.561 28.854 31.853 1.00 17.64 106 ASP B O 1
ATOM 2450 N N . LYS B 1 110 ? 4.082 30.408 32.452 1.00 20.03 107 LYS B N 1
ATOM 2451 C CA . LYS B 1 110 ? 3.109 31.485 32.680 1.00 20.53 107 LYS B CA 1
ATOM 2452 C C . LYS B 1 110 ? 1.973 31.614 31.688 1.00 20.99 107 LYS B C 1
ATOM 2453 O O . LYS B 1 110 ? 0.795 31.716 32.090 1.00 21.24 107 LYS B O 1
ATOM 2459 N N . LYS B 1 111 ? 2.305 31.596 30.399 1.00 21.02 108 LYS B N 1
ATOM 2460 C CA . LYS B 1 111 ? 1.278 31.768 29.372 1.00 21.81 108 LYS B CA 1
ATOM 2461 C C . LYS B 1 111 ? 0.254 30.640 29.295 1.00 21.07 108 LYS B C 1
ATOM 2462 O O . LYS B 1 111 ? -0.805 30.818 28.700 1.00 21.76 108 LYS B O 1
ATOM 2468 N N . TYR B 1 112 ? 0.568 29.489 29.879 1.00 19.36 109 TYR B N 1
ATOM 2469 C CA . TYR B 1 112 ? -0.357 28.351 29.862 1.00 19.52 109 TYR B CA 1
ATOM 2470 C C . TYR B 1 112 ? -1.128 28.144 31.171 1.00 19.88 109 TYR B C 1
ATOM 2471 O O . TYR B 1 112 ? -1.898 27.184 31.277 1.00 20.10 109 TYR B O 1
ATOM 2480 N N . ARG B 1 113 ? -0.964 29.029 32.150 1.00 18.84 110 ARG B N 1
ATOM 2481 C CA . ARG B 1 113 ? -1.661 28.873 33.428 1.00 18.65 110 ARG B CA 1
ATOM 2482 C C . ARG B 1 113 ? -3.176 29.081 33.326 1.00 18.31 110 ARG B C 1
ATOM 2483 O O . ARG B 1 113 ? -3.660 29.817 32.471 1.00 19.96 110 ARG B O 1
ATOM 2491 N N . THR B 1 114 ? -3.887 28.394 34.215 1.00 18.36 111 THR B N 1
ATOM 2492 C CA . THR B 1 114 ? -5.343 28.402 34.351 1.00 19.74 111 THR B CA 1
ATOM 2493 C C . THR B 1 114 ? -6.044 27.524 33.292 1.00 19.46 111 THR B C 1
ATOM 2494 O O . THR B 1 114 ? -7.266 27.581 33.145 1.00 21.13 111 THR B O 1
ATOM 2498 N N . LEU B 1 115 ? -5.276 26.668 32.607 1.00 18.38 112 LEU B N 1
ATOM 2499 C CA . LEU B 1 115 ? -5.803 25.785 31.558 1.00 18.07 112 LEU B CA 1
ATOM 2500 C C . LEU B 1 115 ? -5.815 24.289 31.929 1.00 17.60 112 LEU B C 1
ATOM 2501 O O . LEU B 1 115 ? -5.983 23.413 31.068 1.00 18.51 112 LEU B O 1
ATOM 2506 N N . GLY B 1 116 ? -5.605 24.006 33.210 1.00 16.94 113 GLY B N 1
ATOM 2507 C CA . GLY B 1 116 ? -5.679 22.662 33.727 1.00 17.38 113 GLY B CA 1
ATOM 2508 C C . GLY B 1 116 ? -4.442 21.813 33.736 1.00 16.62 113 GLY B C 1
ATOM 2509 O O . GLY B 1 116 ? -4.488 20.674 34.171 1.00 17.56 113 GLY B O 1
ATOM 2510 N N . VAL B 1 117 ? -3.332 22.366 33.270 1.00 16.72 114 VAL B N 1
ATOM 2511 C CA . VAL B 1 117 ? -2.093 21.617 33.195 1.00 14.97 114 VAL B CA 1
ATOM 2512 C C . VAL B 1 117 ? -1.578 21.255 34.593 1.00 15.56 114 VAL B C 1
ATOM 2513 O O . VAL B 1 117 ? -1.161 20.125 34.831 1.00 16.01 114 VAL B O 1
ATOM 2517 N N . GLY B 1 118 ? -1.641 22.203 35.513 1.00 16.11 115 GLY B N 1
ATOM 2518 C CA . GLY B 1 118 ? -1.184 21.974 36.882 1.00 16.16 115 GLY B CA 1
ATOM 2519 C C . GLY B 1 118 ? -1.933 20.828 37.530 1.00 17.12 115 GLY B C 1
ATOM 2520 O O . GLY B 1 118 ? -1.327 19.949 38.132 1.00 18.14 115 GLY B O 1
ATOM 2521 N N . LYS B 1 119 ? -3.255 20.839 37.395 1.00 18.34 116 LYS B N 1
ATOM 2522 C CA . LYS B 1 119 ? -4.101 19.805 37.971 1.00 20.10 116 LYS B CA 1
ATOM 2523 C C . LYS B 1 119 ? -3.751 18.443 37.369 1.00 20.11 116 LYS B C 1
ATOM 2524 O O . LYS B 1 119 ? -3.772 17.435 38.072 1.00 20.46 116 LYS B O 1
ATOM 2530 N N . ARG B 1 120 ? -3.404 18.410 36.080 1.00 19.52 117 ARG B N 1
ATOM 2531 C CA . ARG B 1 120 ? -3.034 17.133 35.452 1.00 20.60 117 ARG B CA 1
ATOM 2532 C C . ARG B 1 120 ? -1.676 16.658 35.981 1.00 19.58 117 ARG B C 1
ATOM 2533 O O . ARG B 1 120 ? -1.468 15.460 36.105 1.00 20.96 117 ARG B O 1
ATOM 2541 N N . LEU B 1 121 ? -0.761 17.587 36.266 1.00 18.39 118 LEU B N 1
ATOM 2542 C CA . LEU B 1 121 ? 0.524 17.209 36.873 1.00 17.98 118 LEU B CA 1
ATOM 2543 C C . LEU B 1 121 ? 0.276 16.615 38.275 1.00 18.29 118 LEU B C 1
ATOM 2544 O O . LEU B 1 121 ? 0.906 15.613 38.652 1.00 19.11 118 LEU B O 1
ATOM 2549 N N . ILE B 1 122 ? -0.641 17.218 39.040 1.00 18.62 119 ILE B N 1
ATOM 2550 C CA . ILE B 1 122 ? -0.978 16.712 40.367 1.00 19.06 119 ILE B CA 1
ATOM 2551 C C . ILE B 1 122 ? -1.590 15.309 40.238 1.00 19.99 119 ILE B C 1
ATOM 2552 O O . ILE B 1 122 ? -1.273 14.423 41.027 1.00 21.28 119 ILE B O 1
ATOM 2557 N N . ALA B 1 123 ? -2.450 15.109 39.237 1.00 19.71 120 ALA B N 1
ATOM 2558 C CA . ALA B 1 123 ? -3.075 13.809 39.005 1.00 20.79 120 ALA B CA 1
ATOM 2559 C C . ALA B 1 123 ? -2.017 12.726 38.788 1.00 21.09 120 ALA B C 1
ATOM 2560 O O . ALA B 1 123 ? -2.139 11.623 39.309 1.00 22.18 120 ALA B O 1
ATOM 2562 N N . GLN B 1 124 ? -0.998 13.042 37.994 1.00 20.72 121 GLN B N 1
ATOM 2563 C CA . GLN B 1 124 ? 0.089 12.105 37.743 1.00 21.08 121 GLN B CA 1
ATOM 2564 C C . GLN B 1 124 ? 0.869 11.853 39.043 1.00 21.94 121 GLN B C 1
ATOM 2565 O O . GLN B 1 124 ? 1.269 10.720 39.330 1.00 21.69 121 GLN B O 1
ATOM 2571 N N . ALA B 1 125 ? 1.075 12.913 39.825 1.00 20.61 122 ALA B N 1
ATOM 2572 C CA . ALA B 1 125 ? 1.776 12.792 41.113 1.00 21.28 122 ALA B CA 1
ATOM 2573 C C . ALA B 1 125 ? 1.037 11.829 42.032 1.00 22.76 122 ALA B C 1
ATOM 2574 O O . ALA B 1 125 ? 1.667 11.041 42.740 1.00 23.89 122 ALA B O 1
ATOM 2576 N N . LYS B 1 126 ? -0.295 11.919 42.039 1.00 23.26 123 LYS B N 1
ATOM 2577 C CA . LYS B 1 126 ? -1.109 11.035 42.866 1.00 25.42 123 LYS B CA 1
ATOM 2578 C C . LYS B 1 126 ? -0.923 9.576 42.434 1.00 26.41 123 LYS B C 1
ATOM 2579 O O . LYS B 1 126 ? -0.824 8.693 43.279 1.00 27.61 123 LYS B O 1
ATOM 2585 N N A GLN B 1 127 ? -0.886 9.324 41.125 0.50 26.37 124 GLN B N 1
ATOM 2586 N N B GLN B 1 127 ? -0.861 9.331 41.126 0.50 26.30 124 GLN B N 1
ATOM 2587 C CA A GLN B 1 127 ? -0.675 7.965 40.616 0.50 27.93 124 GLN B CA 1
ATOM 2588 C CA B GLN B 1 127 ? -0.663 7.975 40.616 0.50 27.79 124 GLN B CA 1
ATOM 2589 C C A GLN B 1 127 ? 0.681 7.415 41.055 0.50 28.04 124 GLN B C 1
ATOM 2590 C C B GLN B 1 127 ? 0.680 7.420 41.070 0.50 27.97 124 GLN B C 1
ATOM 2591 O O A GLN B 1 127 ? 0.779 6.265 41.488 0.50 29.13 124 GLN B O 1
ATOM 2592 O O B GLN B 1 127 ? 0.769 6.276 41.519 0.50 29.06 124 GLN B O 1
ATOM 2603 N N . TRP B 1 128 ? 1.725 8.235 40.937 1.00 26.48 125 TRP B N 1
ATOM 2604 C CA . TRP B 1 128 ? 3.074 7.837 41.338 1.00 26.64 125 TRP B CA 1
ATOM 2605 C C . TRP B 1 128 ? 3.119 7.516 42.827 1.00 27.55 125 TRP B C 1
ATOM 2606 O O . TRP B 1 128 ? 3.711 6.515 43.234 1.00 29.64 125 TRP B O 1
ATOM 2617 N N . ALA B 1 129 ? 2.487 8.373 43.628 1.00 25.98 126 ALA B N 1
ATOM 2618 C CA . ALA B 1 129 ? 2.418 8.195 45.070 1.00 26.53 126 ALA B CA 1
ATOM 2619 C C . ALA B 1 129 ? 1.795 6.826 45.385 1.00 28.54 126 ALA B C 1
ATOM 2620 O O . ALA B 1 129 ? 2.372 6.018 46.122 1.00 29.67 126 ALA B O 1
ATOM 2622 N N . LYS B 1 130 ? 0.623 6.578 44.811 1.00 29.59 127 LYS B N 1
ATOM 2623 C CA . LYS B 1 130 ? -0.089 5.311 45.012 1.00 32.73 127 LYS B CA 1
ATOM 2624 C C . LYS B 1 130 ? 0.710 4.095 44.554 1.00 34.52 127 LYS B C 1
ATOM 2625 O O . LYS B 1 130 ? 0.730 3.072 45.249 1.00 35.92 127 LYS B O 1
ATOM 2631 N N . GLU B 1 131 ? 1.361 4.185 43.395 1.00 34.85 128 GLU B N 1
ATOM 2632 C CA . GLU B 1 131 ? 2.177 3.067 42.908 1.00 37.18 128 GLU B CA 1
ATOM 2633 C C . GLU B 1 131 ? 3.281 2.735 43.920 1.00 37.78 128 GLU B C 1
ATOM 2634 O O . GLU B 1 131 ? 3.665 1.569 44.072 1.00 39.09 128 GLU B O 1
ATOM 2640 N N . GLY B 1 132 ? 3.755 3.755 44.641 1.00 36.04 129 GLY B N 1
ATOM 2641 C CA . GLY B 1 132 ? 4.782 3.577 45.666 1.00 36.48 129 GLY B CA 1
ATOM 2642 C C . GLY B 1 132 ? 4.241 3.373 47.083 1.00 37.31 129 GLY B C 1
ATOM 2643 O O . GLY B 1 132 ? 4.991 3.489 48.057 1.00 37.40 129 GLY B O 1
ATOM 2644 N N A ASN B 1 133 ? 2.948 3.067 47.193 0.50 37.62 130 ASN B N 1
ATOM 2645 N N B ASN B 1 133 ? 2.944 3.081 47.181 0.50 37.98 130 ASN B N 1
ATOM 2646 C CA A ASN B 1 133 ? 2.286 2.836 48.476 0.50 38.67 130 ASN B CA 1
ATOM 2647 C CA B ASN B 1 133 ? 2.258 2.833 48.445 0.50 39.39 130 ASN B CA 1
ATOM 2648 C C A ASN B 1 133 ? 2.397 4.003 49.456 0.50 37.57 130 ASN B C 1
ATOM 2649 C C B ASN B 1 133 ? 2.377 3.993 49.445 0.50 37.96 130 ASN B C 1
ATOM 2650 O O A ASN B 1 133 ? 2.534 3.789 50.655 0.50 38.87 130 ASN B O 1
ATOM 2651 O O B ASN B 1 133 ? 2.497 3.765 50.644 0.50 39.26 130 ASN B O 1
ATOM 2668 N N . PRO B 1 135 ? 0.604 7.087 51.301 1.00 35.55 132 PRO B N 1
ATOM 2669 C CA . PRO B 1 135 ? -0.776 7.429 51.660 1.00 35.59 132 PRO B CA 1
ATOM 2670 C C . PRO B 1 135 ? -1.292 8.820 51.305 1.00 33.48 132 PRO B C 1
ATOM 2671 O O . PRO B 1 135 ? -2.481 9.083 51.507 1.00 34.33 132 PRO B O 1
ATOM 2675 N N . GLY B 1 136 ? -0.437 9.690 50.764 1.00 31.12 133 GLY B N 1
ATOM 2676 C CA . GLY B 1 136 ? -0.853 11.025 50.375 1.00 29.77 133 GLY B CA 1
ATOM 2677 C C . GLY B 1 136 ? 0.265 11.844 49.754 1.00 28.38 133 GLY B C 1
ATOM 2678 O O . GLY B 1 136 ? 1.363 11.328 49.501 1.00 28.25 133 GLY B O 1
ATOM 2679 N N A ILE B 1 137 ? -0.018 13.125 49.518 0.50 26.79 134 ILE B N 1
ATOM 2680 N N B ILE B 1 137 ? -0.023 13.121 49.513 0.50 27.21 134 ILE B N 1
ATOM 2681 C CA A ILE B 1 137 ? 0.944 14.046 48.932 0.50 25.22 134 ILE B CA 1
ATOM 2682 C CA B ILE B 1 137 ? 0.936 14.046 48.936 0.50 26.01 134 ILE B CA 1
ATOM 2683 C C A ILE B 1 137 ? 0.924 15.349 49.737 0.50 24.47 134 ILE B C 1
ATOM 2684 C C B ILE B 1 137 ? 0.923 15.347 49.745 0.50 24.89 134 ILE B C 1
ATOM 2685 O O A ILE B 1 137 ? -0.115 15.742 50.267 0.50 24.59 134 ILE B O 1
ATOM 2686 O O B ILE B 1 137 ? -0.111 15.737 50.286 0.50 25.00 134 ILE B O 1
ATOM 2703 N N . LEU B 1 139 ? 3.221 19.393 50.474 1.00 20.42 136 LEU B N 1
ATOM 2704 C CA . LEU B 1 139 ? 4.131 20.424 49.997 1.00 19.45 136 LEU B CA 1
ATOM 2705 C C . LEU B 1 139 ? 4.111 21.629 50.913 1.00 19.86 136 LEU B C 1
ATOM 2706 O O . LEU B 1 139 ? 3.298 21.736 51.839 1.00 19.08 136 LEU B O 1
ATOM 2711 N N . GLU B 1 140 ? 5.066 22.509 50.651 1.00 19.21 137 GLU B N 1
ATOM 2712 C CA . GLU B 1 140 ? 5.240 23.740 51.356 1.00 21.04 137 GLU B CA 1
ATOM 2713 C C . GLU B 1 140 ? 5.118 24.884 50.368 1.00 20.83 137 GLU B C 1
ATOM 2714 O O . GLU B 1 140 ? 5.633 24.809 49.247 1.00 21.33 137 GLU B O 1
ATOM 2720 N N . THR B 1 141 ? 4.372 25.909 50.739 1.00 19.08 138 THR B N 1
ATOM 2721 C CA . THR B 1 141 ? 4.314 27.121 49.936 1.00 19.59 138 THR B CA 1
ATOM 2722 C C . THR B 1 141 ? 4.340 28.261 50.951 1.00 19.61 138 THR B C 1
ATOM 2723 O O . THR B 1 141 ? 4.569 28.009 52.154 1.00 20.65 138 THR B O 1
ATOM 2727 N N . GLN B 1 142 ? 4.241 29.490 50.467 1.00 20.23 139 GLN B N 1
ATOM 2728 C CA . GLN B 1 142 ? 4.250 30.678 51.345 1.00 21.15 139 GLN B CA 1
ATOM 2729 C C . GLN B 1 142 ? 2.911 31.377 51.288 1.00 21.72 139 GLN B C 1
ATOM 2730 O O . GLN B 1 142 ? 2.200 31.320 50.279 1.00 22.78 139 GLN B O 1
ATOM 2736 N N . ASN B 1 143 ? 2.600 32.100 52.355 1.00 20.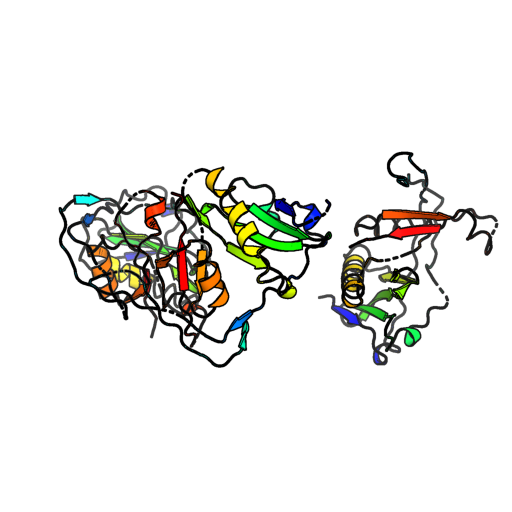78 140 ASN B N 1
ATOM 2737 C CA . ASN B 1 143 ? 1.323 32.802 52.453 1.00 20.49 140 ASN B CA 1
ATOM 2738 C C . ASN B 1 143 ? 1.142 33.899 51.424 1.00 20.81 140 ASN B C 1
ATOM 2739 O O . ASN B 1 143 ? 0.015 34.319 51.189 1.00 22.01 140 ASN B O 1
ATOM 2744 N N . ASN B 1 144 ? 2.223 34.387 50.831 1.00 21.15 141 ASN B N 1
ATOM 2745 C CA . ASN B 1 144 ? 2.099 35.419 49.808 1.00 23.09 141 ASN B CA 1
ATOM 2746 C C . ASN B 1 144 ? 1.989 34.828 48.400 1.00 22.48 141 ASN B C 1
ATOM 2747 O O . ASN B 1 144 ? 1.988 35.568 47.437 1.00 24.59 141 ASN B O 1
ATOM 2752 N N . ASN B 1 145 ? 1.945 33.499 48.277 1.00 20.73 142 ASN B N 1
ATOM 2753 C CA . ASN B 1 145 ? 1.748 32.882 46.976 1.00 21.37 142 ASN B CA 1
ATOM 2754 C C . ASN B 1 145 ? 0.297 32.415 46.994 1.00 21.58 142 ASN B C 1
ATOM 2755 O O . ASN B 1 145 ? 0.000 31.230 47.119 1.00 21.45 142 ASN B O 1
ATOM 2760 N N . VAL B 1 146 ? -0.615 33.385 46.911 1.00 22.93 143 VAL B N 1
ATOM 2761 C CA . VAL B 1 146 ? -2.036 33.097 46.985 1.00 23.30 143 VAL B CA 1
ATOM 2762 C C . VAL B 1 146 ? -2.521 32.238 45.813 1.00 23.65 143 VAL B C 1
ATOM 2763 O O . VAL B 1 146 ? -3.351 31.358 46.011 1.00 23.51 143 VAL B O 1
ATOM 2767 N N . ALA B 1 147 ? -1.972 32.456 44.618 1.00 24.78 144 ALA B N 1
ATOM 2768 C CA . ALA B 1 147 ? -2.346 31.647 43.455 1.00 24.91 144 ALA B CA 1
ATOM 2769 C C . ALA B 1 147 ? -2.092 30.168 43.745 1.00 24.29 144 ALA B C 1
ATOM 2770 O O . ALA B 1 147 ? -2.937 29.313 43.464 1.00 24.89 144 ALA B O 1
ATOM 2772 N N . ALA B 1 148 ? -0.918 29.857 44.290 1.00 23.18 145 ALA B N 1
ATOM 2773 C CA . ALA B 1 148 ? -0.591 28.472 44.618 1.00 22.52 145 ALA B CA 1
ATOM 2774 C C . ALA B 1 148 ? -1.510 27.925 45.710 1.00 22.54 145 ALA B C 1
ATOM 2775 O O . ALA B 1 148 ? -1.989 26.799 45.609 1.00 21.47 145 ALA B O 1
ATOM 2777 N N . CYS B 1 149 ? -1.770 28.718 46.748 1.00 22.17 146 CYS B N 1
ATOM 2778 C CA . CYS B 1 149 ? -2.651 28.267 47.829 1.00 22.73 146 CYS B CA 1
ATOM 2779 C C . CYS B 1 149 ? -4.042 27.949 47.288 1.00 23.00 146 CYS B C 1
ATOM 2780 O O . CYS B 1 149 ? -4.613 26.917 47.638 1.00 23.18 146 CYS B O 1
ATOM 2783 N N . LYS B 1 150 ? -4.578 28.822 46.429 1.00 23.20 147 LYS B N 1
ATOM 2784 C CA . LYS B 1 150 ? -5.907 28.596 45.855 1.00 24.41 147 LYS B CA 1
ATOM 2785 C C . LYS B 1 150 ? -5.906 27.349 44.955 1.00 24.40 147 LYS B C 1
ATOM 2786 O O . LYS B 1 150 ? -6.861 26.583 44.932 1.00 25.46 147 LYS B O 1
ATOM 2792 N N . PHE B 1 151 ? -4.826 27.163 44.220 1.00 22.98 148 PHE B N 1
ATOM 2793 C CA . PHE B 1 151 ? -4.655 25.987 43.378 1.00 22.18 148 PHE B CA 1
ATOM 2794 C C . PHE B 1 151 ? -4.677 24.716 44.217 1.00 22.23 148 PHE B C 1
ATOM 2795 O O . PHE B 1 151 ? -5.413 23.785 43.908 1.00 22.87 148 PHE B O 1
ATOM 2803 N N . TYR B 1 152 ? -3.924 24.687 45.322 1.00 21.76 149 TYR B N 1
ATOM 2804 C CA . TYR B 1 152 ? -3.905 23.481 46.145 1.00 23.14 149 TYR B CA 1
ATOM 2805 C C . TYR B 1 152 ? -5.263 23.211 46.775 1.00 24.78 149 TYR B C 1
ATOM 2806 O O . TYR B 1 152 ? -5.689 22.059 46.863 1.00 25.95 149 TYR B O 1
ATOM 2815 N N A GLU B 1 153 ? -5.935 24.285 47.183 0.50 25.86 150 GLU B N 1
ATOM 2816 N N B GLU B 1 153 ? -5.944 24.267 47.207 0.50 26.10 150 GLU B N 1
ATOM 2817 C CA A GLU B 1 153 ? -7.262 24.202 47.765 0.50 27.52 150 GLU B CA 1
ATOM 2818 C CA B GLU B 1 153 ? -7.250 24.109 47.825 0.50 27.86 150 GLU B CA 1
ATOM 2819 C C A GLU B 1 153 ? -8.204 23.543 46.771 0.50 28.99 150 GLU B C 1
ATOM 2820 C C B GLU B 1 153 ? -8.246 23.560 46.783 0.50 29.28 150 GLU B C 1
ATOM 2821 O O A GLU B 1 153 ? -8.933 22.606 47.109 0.50 30.19 150 GLU B O 1
ATOM 2822 O O B GLU B 1 153 ? -9.076 22.707 47.113 0.50 30.56 150 GLU B O 1
ATOM 2833 N N . LYS B 1 154 ? -8.162 24.025 45.533 1.00 28.99 151 LYS B N 1
ATOM 2834 C CA . LYS B 1 154 ? -9.048 23.505 44.469 1.00 30.91 151 LYS B CA 1
ATOM 2835 C C . LYS B 1 154 ? -8.725 22.044 44.123 1.00 30.58 151 LYS B C 1
ATOM 2836 O O . LYS B 1 154 ? -9.601 21.315 43.663 1.00 33.08 151 LYS B O 1
ATOM 2842 N N . CYS B 1 155 ? -7.475 21.623 44.327 1.00 28.61 152 CYS B N 1
ATOM 2843 C CA . CYS B 1 155 ? -7.054 20.235 44.077 1.00 28.36 152 CYS B CA 1
ATOM 2844 C C . CYS B 1 155 ? -7.349 19.293 45.260 1.00 29.02 152 CYS B C 1
ATOM 2845 O O . CYS B 1 155 ? -6.986 18.112 45.223 1.00 30.02 152 CYS B O 1
ATOM 2848 N N . GLY B 1 156 ? -7.975 19.808 46.316 1.00 28.70 153 GLY B N 1
ATOM 2849 C CA . GLY B 1 156 ? -8.334 18.983 47.473 1.00 29.46 153 GLY B CA 1
ATOM 2850 C C . GLY B 1 156 ? -7.412 19.001 48.675 1.00 28.49 153 GLY B C 1
ATOM 2851 O O . GLY B 1 156 ? -7.681 18.321 49.652 1.00 30.07 153 GLY B O 1
ATOM 2852 N N . PHE B 1 157 ? -6.326 19.768 48.615 1.00 25.80 154 PHE B N 1
ATOM 2853 C CA . PHE B 1 157 ? -5.394 19.856 49.748 1.00 24.97 154 PHE B CA 1
ATOM 2854 C C . PHE B 1 157 ? -5.962 20.721 50.869 1.00 25.24 154 PHE B C 1
ATOM 2855 O O . PHE B 1 157 ? -6.764 21.619 50.618 1.00 26.18 154 PHE B O 1
ATOM 2863 N N . VAL B 1 158 ? -5.523 20.445 52.097 1.00 24.62 155 VAL B N 1
ATOM 2864 C CA . VAL B 1 158 ? -5.934 21.204 53.275 1.00 25.10 155 VAL B CA 1
ATOM 2865 C C . VAL B 1 158 ? -4.662 21.634 54.003 1.00 22.55 155 VAL B C 1
ATOM 2866 O O . VAL B 1 158 ? -3.635 20.969 53.928 1.00 22.02 155 VAL B O 1
ATOM 2870 N N . ILE B 1 159 ? -4.732 22.750 54.710 1.00 22.67 156 ILE B N 1
ATOM 2871 C CA . ILE B 1 159 ? -3.578 23.245 55.438 1.00 20.91 156 ILE B CA 1
ATOM 2872 C C . ILE B 1 159 ? -3.432 22.417 56.711 1.00 20.92 156 ILE B C 1
ATOM 2873 O O . ILE B 1 159 ? -4.370 22.311 57.497 1.00 23.00 156 ILE B O 1
ATOM 2878 N N . GLY B 1 160 ? -2.256 21.836 56.904 1.00 20.40 157 GLY B N 1
ATOM 2879 C CA . GLY B 1 160 ? -1.960 21.037 58.091 1.00 20.49 157 GLY B CA 1
ATOM 2880 C C . GLY B 1 160 ? -1.050 21.741 59.093 1.00 19.60 157 GLY B C 1
ATOM 2881 O O . GLY B 1 160 ? -0.991 21.362 60.254 1.00 20.35 157 GLY B O 1
ATOM 2882 N N . GLY B 1 161 ? -0.332 22.765 58.655 1.00 19.07 158 GLY B N 1
ATOM 2883 C CA . GLY B 1 161 ? 0.555 23.475 59.560 1.00 18.37 158 GLY B CA 1
ATOM 2884 C C . GLY B 1 161 ? 1.068 24.752 58.948 1.00 18.39 158 GLY B C 1
ATOM 2885 O O . GLY B 1 161 ? 0.851 25.029 57.778 1.00 18.15 158 GLY B O 1
ATOM 2886 N N A PHE B 1 162 ? 1.704 25.573 59.765 0.50 17.90 159 PHE B N 1
ATOM 2887 N N B PHE B 1 162 ? 1.804 25.512 59.738 0.50 18.12 159 PHE B N 1
ATOM 2888 C CA A PHE B 1 162 ? 2.305 26.815 59.287 0.50 17.33 159 PHE B CA 1
ATOM 2889 C CA B PHE B 1 162 ? 2.357 26.770 59.283 0.50 17.75 159 PHE B CA 1
ATOM 2890 C C A PHE B 1 162 ? 3.440 27.193 60.229 0.50 17.24 159 PHE B C 1
ATOM 2891 C C B PHE B 1 162 ? 3.552 27.066 60.152 0.50 17.34 159 PHE B C 1
ATOM 2892 O O A PHE B 1 162 ? 3.487 26.722 61.381 0.50 16.62 159 PHE B O 1
ATOM 2893 O O B PHE B 1 162 ? 3.752 26.423 61.191 0.50 17.45 159 PHE B O 1
ATOM 2908 N N . ASP B 1 163 ? 4.328 28.062 59.753 1.00 17.16 160 ASP B N 1
ATOM 2909 C CA . ASP B 1 163 ? 5.493 28.458 60.530 1.00 16.86 160 ASP B CA 1
ATOM 2910 C C . ASP B 1 163 ? 5.882 29.885 60.158 1.00 17.30 160 ASP B C 1
ATOM 2911 O O . ASP B 1 163 ? 6.207 30.169 58.999 1.00 17.08 160 ASP B O 1
ATOM 2916 N N A PHE B 1 164 ? 5.862 30.758 61.161 0.50 18.01 161 PHE B N 1
ATOM 2917 N N B PHE B 1 164 ? 5.823 30.793 61.130 0.50 17.89 161 PHE B N 1
ATOM 2918 C CA A PHE B 1 164 ? 6.191 32.168 61.008 0.50 19.57 161 PHE B CA 1
ATOM 2919 C CA B PHE B 1 164 ? 6.179 32.184 60.860 0.50 19.37 161 PHE B CA 1
ATOM 2920 C C A PHE B 1 164 ? 7.656 32.523 61.107 0.50 20.03 161 PHE B C 1
ATOM 2921 C C B PHE B 1 164 ? 7.626 32.575 61.207 0.50 19.98 161 PHE B C 1
ATOM 2922 O O A PHE B 1 164 ? 8.063 33.601 60.680 0.50 21.49 161 PHE B O 1
ATOM 2923 O O B PHE B 1 164 ? 7.970 33.759 61.105 0.50 21.13 161 PHE B O 1
ATOM 2938 N N . LEU B 1 165 ? 8.455 31.626 61.663 1.00 19.66 162 LEU B N 1
ATOM 2939 C CA . LEU B 1 165 ? 9.872 31.937 61.921 1.00 20.17 162 LEU B CA 1
ATOM 2940 C C . LEU B 1 165 ? 10.876 31.235 61.023 1.00 20.60 162 LEU B C 1
ATOM 2941 O O . LEU B 1 165 ? 12.024 31.703 60.910 1.00 23.16 162 LEU B O 1
ATOM 2946 N N . VAL B 1 166 ? 10.456 30.170 60.345 1.00 21.36 163 VAL B N 1
ATOM 2947 C CA . VAL B 1 166 ? 11.374 29.385 59.524 1.00 21.71 163 VAL B CA 1
ATOM 2948 C C . VAL B 1 166 ? 12.117 30.195 58.460 1.00 23.48 163 VAL B C 1
ATOM 2949 O O . VAL B 1 166 ? 13.300 29.932 58.224 1.00 25.38 163 VAL B O 1
ATOM 2953 N N . TYR B 1 167 ? 11.478 31.201 57.871 1.00 24.21 164 TYR B N 1
ATOM 2954 C CA . TYR B 1 167 ? 12.161 31.985 56.841 1.00 25.94 164 TYR B CA 1
ATOM 2955 C C . TYR B 1 167 ? 12.965 33.169 57.389 1.00 28.14 164 TYR B C 1
ATOM 2956 O O . TYR B 1 167 ? 13.637 33.855 56.626 1.00 28.89 164 TYR B O 1
ATOM 2965 N N . LYS B 1 168 ? 12.916 33.405 58.699 1.00 29.39 165 LYS B N 1
ATOM 2966 C CA . LYS B 1 168 ? 13.649 34.522 59.297 1.00 32.66 165 LYS B CA 1
ATOM 2967 C C . LYS B 1 168 ? 15.161 34.327 59.217 1.00 34.38 165 LYS B C 1
ATOM 2968 O O . LYS B 1 168 ? 15.913 35.301 59.220 1.00 36.44 165 LYS B O 1
ATOM 2974 N N . GLY B 1 169 ? 15.600 33.073 59.165 1.00 34.56 166 GLY B N 1
ATOM 2975 C CA . GLY B 1 169 ? 17.020 32.749 59.090 1.00 36.92 166 GLY B CA 1
ATOM 2976 C C . GLY B 1 169 ? 17.677 33.208 57.813 1.00 39.59 166 GLY B C 1
ATOM 2977 O O . GLY B 1 169 ? 18.882 33.456 57.785 1.00 40.89 166 GLY B O 1
ATOM 2978 N N . LEU B 1 170 ? 16.883 33.300 56.753 1.00 41.00 167 LEU B N 1
ATOM 2979 C CA . LEU B 1 170 ? 17.359 33.763 55.461 1.00 44.11 167 LEU B CA 1
ATOM 2980 C C . LEU B 1 170 ? 17.327 35.299 55.469 1.00 47.27 167 LEU B C 1
ATOM 2981 O O . LEU B 1 170 ? 18.224 35.943 54.923 1.00 49.94 167 LEU B O 1
ATOM 2986 N N . ASN B 1 171 ? 16.313 35.877 56.116 1.00 48.63 168 ASN B N 1
ATOM 2987 C CA . ASN B 1 171 ? 16.155 37.332 56.204 1.00 51.65 168 ASN B CA 1
ATOM 2988 C C . ASN B 1 171 ? 15.148 37.686 57.318 1.00 51.89 168 ASN B C 1
ATOM 2989 O O . ASN B 1 171 ? 13.978 37.328 57.220 1.00 50.37 168 ASN B O 1
ATOM 3010 N N . THR B 1 173 ? 13.938 40.644 58.149 1.00 55.94 170 THR B N 1
ATOM 3011 C CA . THR B 1 173 ? 12.977 41.679 57.745 1.00 56.42 170 THR B CA 1
ATOM 3012 C C . THR B 1 173 ? 11.797 41.089 56.945 1.00 53.67 170 THR B C 1
ATOM 3013 O O . THR B 1 173 ? 10.805 41.778 56.696 1.00 54.60 170 THR B O 1
ATOM 3017 N N . SER B 1 174 ? 11.906 39.818 56.552 1.00 50.25 171 SER B N 1
ATOM 3018 C CA . SER B 1 174 ? 10.867 39.150 55.777 1.00 47.21 171 SER B CA 1
ATOM 3019 C C . SER B 1 174 ? 9.660 38.792 56.648 1.00 44.14 171 SER B C 1
ATOM 3020 O O . SER B 1 174 ? 9.801 38.448 57.829 1.00 44.43 171 SER B O 1
ATOM 3023 N N . ASP B 1 175 ? 8.478 38.875 56.048 1.00 41.24 172 ASP B N 1
ATOM 3024 C CA . ASP B 1 175 ? 7.228 38.564 56.725 1.00 37.97 172 ASP B CA 1
ATOM 3025 C C . ASP B 1 175 ? 6.571 37.292 56.192 1.00 33.44 172 ASP B C 1
ATOM 3026 O O . ASP B 1 175 ? 5.419 37.020 56.534 1.00 33.92 172 ASP B O 1
ATOM 3031 N N A GLU B 1 176 ? 7.267 36.524 55.358 0.50 30.70 173 GLU B N 1
ATOM 3032 N N B GLU B 1 176 ? 7.287 36.512 55.381 0.50 31.07 173 GLU B N 1
ATOM 3033 C CA A GLU B 1 176 ? 6.665 35.313 54.802 0.50 27.40 173 GLU B CA 1
ATOM 3034 C CA B GLU B 1 176 ? 6.720 35.287 54.813 0.50 28.12 173 GLU B CA 1
ATOM 3035 C C A GLU B 1 176 ? 6.445 34.216 55.837 0.50 24.63 173 GLU B C 1
ATOM 3036 C C B GLU B 1 176 ? 6.445 34.213 55.856 0.50 25.03 173 GLU B C 1
ATOM 3037 O O A GLU B 1 176 ? 7.266 34.001 56.738 0.50 24.02 173 GLU B O 1
ATOM 3038 O O B GLU B 1 176 ? 7.239 34.004 56.781 0.50 24.39 173 GLU B O 1
ATOM 3049 N N . VAL B 1 177 ? 5.308 33.546 55.692 1.00 22.39 174 VAL B N 1
ATOM 3050 C CA . VAL B 1 177 ? 4.898 32.466 56.566 1.00 20.21 174 VAL B CA 1
ATOM 3051 C C . VAL B 1 177 ? 4.814 31.200 55.710 1.00 18.44 174 VAL B C 1
ATOM 3052 O O . VAL B 1 177 ? 4.213 31.224 54.631 1.00 17.87 174 VAL B O 1
ATOM 3056 N N . ALA B 1 178 ? 5.454 30.127 56.155 1.00 17.19 175 ALA B N 1
ATOM 3057 C CA . ALA B 1 178 ? 5.406 28.852 55.472 1.00 16.86 175 ALA B CA 1
ATOM 3058 C C . ALA B 1 178 ? 4.056 28.215 55.758 1.00 17.51 175 ALA B C 1
ATOM 3059 O O . ALA B 1 178 ? 3.583 28.255 56.890 1.00 18.04 175 ALA B O 1
ATOM 3061 N N . ILE B 1 179 ? 3.437 27.635 54.733 1.00 17.64 176 ILE B N 1
ATOM 3062 C CA . ILE B 1 179 ? 2.151 26.958 54.867 1.00 18.19 176 ILE B CA 1
ATOM 3063 C C . ILE B 1 179 ? 2.358 25.554 54.321 1.00 17.42 176 ILE B C 1
ATOM 3064 O O . ILE B 1 179 ? 2.867 25.388 53.221 1.00 18.01 176 ILE B O 1
ATOM 3069 N N . TYR B 1 180 ? 1.976 24.553 55.095 1.00 17.84 177 TYR B N 1
ATOM 3070 C CA . TYR B 1 180 ? 2.144 23.150 54.708 1.00 17.99 177 TYR B CA 1
ATOM 3071 C C . TYR B 1 180 ? 0.779 22.575 54.345 1.00 18.64 177 TYR B C 1
ATOM 3072 O O . TYR B 1 180 ? -0.139 22.579 55.165 1.00 19.18 177 TYR B O 1
ATOM 3081 N N . TRP B 1 181 ? 0.665 22.119 53.095 1.00 18.01 178 TRP B N 1
ATOM 3082 C CA . TRP B 1 181 ? -0.572 21.567 52.532 1.00 18.22 178 TRP B CA 1
ATOM 3083 C C . TRP B 1 181 ? -0.492 20.057 52.359 1.00 19.38 178 TRP B C 1
ATOM 3084 O O . TRP B 1 181 ? 0.548 19.528 51.955 1.00 19.66 178 TRP B O 1
ATOM 3095 N N . TYR B 1 182 ? -1.622 19.389 52.609 1.00 21.20 179 TYR B N 1
ATOM 3096 C CA . TYR B 1 182 ? -1.720 17.933 52.571 1.00 22.24 179 TYR B CA 1
ATOM 3097 C C . TYR B 1 182 ? -2.950 17.407 51.892 1.00 24.33 179 TYR B C 1
ATOM 3098 O O . TYR B 1 182 ? -4.038 17.956 52.062 1.00 25.64 179 TYR B O 1
ATOM 3107 N N . LEU B 1 183 ? -2.765 16.321 51.152 1.00 25.23 180 LEU B N 1
ATOM 3108 C CA . LEU B 1 183 ? -3.864 15.622 50.506 1.00 27.65 180 LEU B CA 1
ATOM 3109 C C . LEU B 1 183 ? -3.676 14.160 50.882 1.00 29.39 180 LEU B C 1
ATOM 3110 O O . LEU B 1 183 ? -2.720 13.531 50.437 1.00 28.63 180 LEU B O 1
ATOM 3115 N N . HIS B 1 184 ? -4.561 13.646 51.736 1.00 32.32 181 HIS B N 1
ATOM 3116 C CA . HIS B 1 184 ? -4.537 12.252 52.174 1.00 35.53 181 HIS B CA 1
ATOM 3117 C C . HIS B 1 184 ? -5.470 11.474 51.255 1.00 37.89 181 HIS B C 1
ATOM 3118 O O . HIS B 1 184 ? -6.611 11.891 51.034 1.00 39.12 181 HIS B O 1
ATOM 3125 N N . PHE B 1 185 ? -5.012 10.341 50.733 1.00 39.29 182 PHE B N 1
ATOM 3126 C CA . PHE B 1 185 ? -5.850 9.582 49.816 1.00 42.03 182 PHE B CA 1
ATOM 3127 C C . PHE B 1 185 ? -6.915 8.792 50.565 1.00 45.72 182 PHE B C 1
ATOM 3128 O O . PHE B 1 185 ? -6.607 8.009 51.467 1.00 46.71 182 PHE B O 1
ATOM 3136 N N . ASP B 1 186 ? -8.169 9.045 50.207 1.00 48.48 183 ASP B N 1
ATOM 3137 C CA . ASP B 1 186 ? -9.308 8.360 50.814 1.00 52.66 183 ASP B CA 1
ATOM 3138 C C . ASP B 1 186 ? -9.994 7.523 49.753 1.00 55.26 183 ASP B C 1
ATOM 3139 O O . ASP B 1 186 ? -9.331 6.883 48.936 1.00 56.04 183 ASP B O 1
ATOM 3152 N N . SER C 1 5 ? 30.443 20.493 88.389 1.00 59.85 2 SER C N 1
ATOM 3153 C CA . SER C 1 5 ? 31.407 19.561 87.839 1.00 59.16 2 SER C CA 1
ATOM 3154 C C . SER C 1 5 ? 30.749 19.088 86.566 1.00 55.45 2 SER C C 1
ATOM 3155 O O . SER C 1 5 ? 29.657 18.525 86.629 1.00 54.51 2 SER C O 1
ATOM 3158 N N . LEU C 1 6 ? 31.383 19.314 85.420 1.00 52.97 3 LEU C N 1
ATOM 3159 C CA . LEU C 1 6 ? 30.812 18.892 84.138 1.00 49.33 3 LEU C CA 1
ATOM 3160 C C . LEU C 1 6 ? 31.721 19.326 83.003 1.00 47.93 3 LEU C C 1
ATOM 3161 O O . LEU C 1 6 ? 32.141 20.477 82.939 1.00 48.23 3 LEU C O 1
ATOM 3166 N N . LEU C 1 7 ? 32.017 18.393 82.110 1.00 46.00 4 LEU C N 1
ATOM 3167 C CA . LEU C 1 7 ? 32.854 18.661 80.956 1.00 45.18 4 LEU C CA 1
ATOM 3168 C C . LEU C 1 7 ? 32.015 18.476 79.694 1.00 42.07 4 LEU C C 1
ATOM 3169 O O . LEU C 1 7 ? 31.344 17.456 79.538 1.00 41.18 4 LEU C O 1
ATOM 3174 N N . ILE C 1 8 ? 32.033 19.485 78.827 1.00 40.46 5 ILE C N 1
ATOM 3175 C CA . ILE C 1 8 ? 31.320 19.459 77.548 1.00 38.98 5 ILE C CA 1
ATOM 3176 C C . ILE C 1 8 ? 32.367 19.627 76.470 1.00 39.40 5 ILE C C 1
ATOM 3177 O O . ILE C 1 8 ? 33.098 20.610 76.455 1.00 40.45 5 ILE C O 1
ATOM 3182 N N . ARG C 1 9 ? 32.443 18.646 75.580 1.00 38.94 6 ARG C N 1
ATOM 3183 C CA . ARG C 1 9 ? 33.424 18.654 74.517 1.00 39.41 6 ARG C CA 1
ATOM 3184 C C . ARG C 1 9 ? 32.883 18.008 73.250 1.00 37.49 6 ARG C C 1
ATOM 3185 O O . ARG C 1 9 ? 31.917 17.250 73.285 1.00 35.45 6 ARG C O 1
ATOM 3193 N N . GLU C 1 10 ? 33.519 18.354 72.138 1.00 37.30 7 GLU C N 1
ATOM 3194 C CA . GLU C 1 10 ? 33.194 17.831 70.828 1.00 37.39 7 GLU C CA 1
ATOM 3195 C C . GLU C 1 10 ? 33.514 16.338 70.757 1.00 37.55 7 GLU C C 1
ATOM 3196 O O . GLU C 1 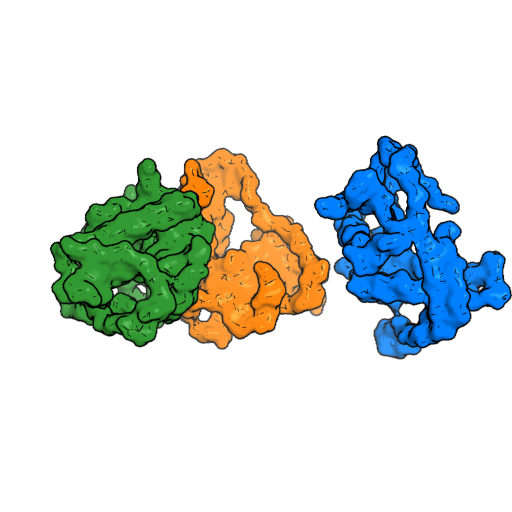10 ? 34.460 15.855 71.389 1.00 38.30 7 GLU C O 1
ATOM 3202 N N . LEU C 1 11 ? 32.723 15.611 69.974 1.00 35.63 8 LEU C N 1
ATOM 3203 C CA . LEU C 1 11 ? 32.912 14.181 69.810 1.00 36.44 8 LEU C CA 1
ATOM 3204 C C . LEU C 1 11 ? 34.123 13.916 68.907 1.00 38.75 8 LEU C C 1
ATOM 3205 O O . LEU C 1 11 ? 34.350 14.624 67.922 1.00 37.67 8 LEU C O 1
ATOM 3210 N N . GLU C 1 12 ? 34.913 12.911 69.271 1.00 41.29 9 GLU C N 1
ATOM 3211 C CA . GLU C 1 12 ? 36.072 12.509 68.483 1.00 44.25 9 GLU C CA 1
ATOM 3212 C C . GLU C 1 12 ? 35.890 11.030 68.197 1.00 45.71 9 GLU C C 1
ATOM 3213 O O . GLU C 1 12 ? 35.113 10.358 68.871 1.00 44.33 9 GLU C O 1
ATOM 3219 N N . THR C 1 13 ? 36.605 10.529 67.194 1.00 48.58 10 THR C N 1
ATOM 3220 C CA . THR C 1 13 ? 36.497 9.125 66.793 1.00 50.63 10 THR C CA 1
ATOM 3221 C C . THR C 1 13 ? 36.733 8.150 67.946 1.00 52.23 10 THR C C 1
ATOM 3222 O O . THR C 1 13 ? 36.005 7.167 68.081 1.00 52.42 10 THR C O 1
ATOM 3226 N N . ASN C 1 14 ? 37.723 8.430 68.790 1.00 54.05 11 ASN C N 1
ATOM 3227 C CA . ASN C 1 14 ? 38.037 7.549 69.924 1.00 56.35 11 ASN C CA 1
ATOM 3228 C C . ASN C 1 14 ? 36.928 7.431 70.979 1.00 55.09 11 ASN C C 1
ATOM 3229 O O . ASN C 1 14 ? 36.988 6.569 71.850 1.00 56.20 11 ASN C O 1
ATOM 3234 N N . ASP C 1 15 ? 35.923 8.298 70.902 1.00 53.52 12 ASP C N 1
ATOM 3235 C CA . ASP C 1 15 ? 34.800 8.264 71.829 1.00 52.51 12 ASP C CA 1
ATOM 3236 C C . ASP C 1 15 ? 33.713 7.298 71.350 1.00 52.69 12 ASP C C 1
ATOM 3237 O O . ASP C 1 15 ? 32.974 6.734 72.159 1.00 52.65 12 ASP C O 1
ATOM 3242 N N . LEU C 1 16 ? 33.617 7.136 70.030 1.00 53.49 13 LEU C N 1
ATOM 3243 C CA . LEU C 1 16 ? 32.600 6.295 69.390 1.00 53.75 13 LEU C CA 1
ATOM 3244 C C . LEU C 1 16 ? 32.570 4.835 69.816 1.00 56.29 13 LEU C C 1
ATOM 3245 O O . LEU C 1 16 ? 31.532 4.327 70.246 1.00 55.46 13 LEU C O 1
ATOM 3250 N N . ASP C 1 17 ? 33.706 4.165 69.660 1.00 59.44 14 ASP C N 1
ATOM 3251 C CA . ASP C 1 17 ? 33.832 2.745 69.993 1.00 62.29 14 ASP C CA 1
ATOM 3252 C C . ASP C 1 17 ? 33.140 2.343 71.294 1.00 61.95 14 ASP C C 1
ATOM 3253 O O . ASP C 1 17 ? 32.346 1.401 71.296 1.00 62.18 14 ASP C O 1
ATOM 3258 N N . ASN C 1 18 ? 33.401 3.083 72.372 1.00 61.19 15 ASN C N 1
ATOM 3259 C CA . ASN C 1 18 ? 32.822 2.772 73.673 1.00 61.23 15 ASN C CA 1
ATOM 3260 C C . ASN C 1 18 ? 31.959 3.927 74.185 1.00 58.12 15 ASN C C 1
ATOM 3261 O O . ASN C 1 18 ? 32.265 4.565 75.193 1.00 58.80 15 ASN C O 1
ATOM 3266 N N . PHE C 1 19 ? 30.882 4.186 73.454 1.00 55.54 16 PHE C N 1
ATOM 3267 C CA . PHE C 1 19 ? 29.924 5.229 73.791 1.00 52.38 16 PHE C CA 1
ATOM 3268 C C . PHE C 1 19 ? 28.851 4.460 74.567 1.00 52.14 16 PHE C C 1
ATOM 3269 O O . PHE C 1 19 ? 28.315 3.478 74.043 1.00 52.43 16 PHE C O 1
ATOM 3277 N N . PRO C 1 20 ? 28.543 4.871 75.814 1.00 50.93 17 PRO C N 1
ATOM 3278 C CA . PRO C 1 20 ? 27.553 4.133 76.616 1.00 51.01 17 PRO C CA 1
ATOM 3279 C C . PRO C 1 20 ? 26.110 4.209 76.125 1.00 48.97 17 PRO C C 1
ATOM 3280 O O . PRO C 1 20 ? 25.766 5.099 75.350 1.00 47.46 17 PRO C O 1
ATOM 3284 N N . GLU C 1 21 ? 25.280 3.262 76.565 1.00 49.79 18 GLU C N 1
ATOM 3285 C CA . GLU C 1 21 ? 23.867 3.242 76.168 1.00 48.46 18 GLU C CA 1
ATOM 3286 C C . GLU C 1 21 ? 23.086 4.173 77.102 1.00 46.25 18 GLU C C 1
ATOM 3287 O O . GLU C 1 21 ? 22.647 3.800 78.192 1.00 47.43 18 GLU C O 1
ATOM 3293 N N . ILE C 1 22 ? 22.950 5.407 76.649 1.00 43.16 19 ILE C N 1
ATOM 3294 C CA . ILE C 1 22 ? 22.263 6.455 77.391 1.00 40.77 19 ILE C CA 1
ATOM 3295 C C . ILE C 1 22 ? 20.754 6.230 77.405 1.00 39.11 19 ILE C C 1
ATOM 3296 O O . ILE C 1 22 ? 20.168 5.822 76.399 1.00 38.80 19 ILE C O 1
ATOM 3301 N N . ASP C 1 23 ? 20.135 6.476 78.559 1.00 37.37 20 ASP C N 1
ATOM 3302 C CA . ASP C 1 23 ? 18.701 6.297 78.727 1.00 36.66 20 ASP C CA 1
ATOM 3303 C C . ASP C 1 23 ? 18.018 7.588 78.297 1.00 34.48 20 ASP C C 1
ATOM 3304 O O . ASP C 1 23 ? 18.025 8.577 79.032 1.00 33.60 20 ASP C O 1
ATOM 3309 N N . ASP C 1 24 ? 17.441 7.582 77.097 1.00 33.60 21 ASP C N 1
ATOM 3310 C CA . ASP C 1 24 ? 16.762 8.777 76.584 1.00 32.66 21 ASP C CA 1
ATOM 3311 C C . ASP C 1 24 ? 15.256 8.672 76.734 1.00 31.66 21 ASP C C 1
ATOM 3312 O O . ASP C 1 24 ? 14.511 9.364 76.037 1.00 30.36 21 ASP C O 1
ATOM 3317 N N . SER C 1 25 ? 14.803 7.841 77.667 1.00 32.36 22 SER C N 1
ATOM 3318 C CA . SER C 1 25 ? 13.382 7.667 77.875 1.00 32.75 22 SER C CA 1
ATOM 3319 C C . SER C 1 25 ? 12.812 8.849 78.636 1.00 32.26 22 SER C C 1
ATOM 3320 O O . SER C 1 25 ? 13.529 9.529 79.382 1.00 33.77 22 SER C O 1
ATOM 3323 N N . PHE C 1 26 ? 11.532 9.111 78.412 1.00 31.83 23 PHE C N 1
ATOM 3324 C CA . PHE C 1 26 ? 10.837 10.196 79.096 1.00 31.52 23 PHE C CA 1
ATOM 3325 C C . PHE C 1 26 ? 9.393 9.788 79.335 1.00 31.64 23 PHE C C 1
ATOM 3326 O O . PHE C 1 26 ? 8.875 8.859 78.693 1.00 31.86 23 PHE C O 1
ATOM 3334 N N . ILE C 1 27 ? 8.761 10.453 80.291 1.00 30.41 24 ILE C N 1
ATOM 3335 C CA . ILE C 1 27 ? 7.385 10.172 80.631 1.00 30.50 24 ILE C CA 1
ATOM 3336 C C . ILE C 1 27 ? 6.467 11.118 79.887 1.00 29.20 24 ILE C C 1
ATOM 3337 O O . ILE C 1 27 ? 6.684 12.335 79.874 1.00 29.05 24 ILE C O 1
ATOM 3342 N N . VAL C 1 28 ? 5.470 10.542 79.230 1.00 26.80 25 VAL C N 1
ATOM 3343 C CA . VAL C 1 28 ? 4.468 11.307 78.542 1.00 25.61 25 VAL C CA 1
ATOM 3344 C C . VAL C 1 28 ? 3.315 11.326 79.511 1.00 25.37 25 VAL C C 1
ATOM 3345 O O . VAL C 1 28 ? 2.768 10.275 79.828 1.00 26.42 25 VAL C O 1
ATOM 3349 N N . ASN C 1 29 ? 2.966 12.499 80.012 1.00 23.73 26 ASN C N 1
ATOM 3350 C CA . ASN C 1 29 ? 1.848 12.613 80.937 1.00 24.58 26 ASN C CA 1
ATOM 3351 C C . ASN C 1 29 ? 0.905 13.758 80.613 1.00 23.60 26 ASN C C 1
ATOM 3352 O O . ASN C 1 29 ? -0.059 14.003 81.345 1.00 25.89 26 ASN C O 1
ATOM 3357 N N . ALA C 1 30 ? 1.149 14.425 79.479 1.00 23.25 27 ALA C N 1
ATOM 3358 C CA . ALA C 1 30 ? 0.315 15.533 79.055 1.00 22.70 27 ALA C CA 1
ATOM 3359 C C . ALA C 1 30 ? 0.622 15.874 77.607 1.00 22.49 27 ALA C C 1
ATOM 3360 O O . ALA C 1 30 ? 1.497 15.288 76.988 1.00 22.29 27 ALA C O 1
ATOM 3362 N N . ARG C 1 31 ? -0.136 16.820 77.076 1.00 22.95 28 ARG C N 1
ATOM 3363 C CA . ARG C 1 31 ? 0.050 17.264 75.707 1.00 22.55 28 ARG C CA 1
ATOM 3364 C C . ARG C 1 31 ? -0.300 18.741 75.600 1.00 23.20 28 ARG C C 1
ATOM 3365 O O . ARG C 1 31 ? -1.149 19.251 76.345 1.00 23.25 28 ARG C O 1
ATOM 3373 N N . LEU C 1 32 ? 0.362 19.417 74.672 1.00 22.34 29 LEU C N 1
ATOM 3374 C CA . LEU C 1 32 ? 0.121 20.826 74.433 1.00 22.64 29 LEU C CA 1
ATOM 3375 C C . LEU C 1 32 ? -0.970 20.984 73.374 1.00 24.04 29 LEU C C 1
ATOM 3376 O O . LEU C 1 32 ? -0.892 20.384 72.287 1.00 23.42 29 LEU C O 1
ATOM 3389 N N . LEU C 1 34 ? -2.454 23.587 71.031 1.00 23.75 31 LEU C N 1
ATOM 3390 C CA . LEU C 1 34 ? -2.075 24.857 70.452 1.00 24.35 31 LEU C CA 1
ATOM 3391 C C . LEU C 1 34 ? -3.179 25.684 69.813 1.00 26.64 31 LEU C C 1
ATOM 3392 O O . LEU C 1 34 ? -4.192 25.161 69.353 1.00 28.90 31 LEU C O 1
ATOM 3397 N N . SER C 1 35 ? -2.923 26.983 69.742 1.00 27.66 32 SER C N 1
ATOM 3398 C CA . SER C 1 35 ? -3.832 27.913 69.118 1.00 30.63 32 SER C CA 1
ATOM 3399 C C . SER C 1 35 ? -3.023 29.122 68.702 1.00 31.55 32 SER C C 1
ATOM 3400 O O . SER C 1 35 ? -1.849 29.256 69.056 1.00 29.33 32 SER C O 1
ATOM 3403 N N . LEU C 1 36 ? -3.659 29.988 67.930 1.00 34.46 33 LEU C N 1
ATOM 3404 C CA . LEU C 1 36 ? -3.042 31.216 67.496 1.00 36.89 33 LEU C CA 1
ATOM 3405 C C . LEU C 1 36 ? -4.144 32.255 67.267 1.00 39.21 33 LEU C C 1
ATOM 3406 O O . LEU C 1 36 ? -4.862 32.201 66.255 1.00 42.22 33 LEU C O 1
ATOM 3411 N N . ARG C 1 42 ? 1.511 35.387 68.696 1.00 43.01 39 ARG C N 1
ATOM 3412 C CA . ARG C 1 42 ? 2.298 34.172 68.600 1.00 41.87 39 ARG C CA 1
ATOM 3413 C C . ARG C 1 42 ? 1.488 32.924 68.926 1.00 40.14 39 ARG C C 1
ATOM 3414 O O . ARG C 1 42 ? 0.340 32.989 69.347 1.00 39.38 39 ARG C O 1
ATOM 3422 N N . ILE C 1 43 ? 2.131 31.784 68.727 1.00 39.09 40 ILE C N 1
ATOM 3423 C CA . ILE C 1 43 ? 1.528 30.501 69.003 1.00 37.85 40 ILE C CA 1
ATOM 3424 C C . ILE C 1 43 ? 1.579 30.245 70.494 1.00 37.79 40 ILE C C 1
ATOM 3425 O O . ILE C 1 43 ? 2.673 30.241 71.078 1.00 37.54 40 ILE C O 1
ATOM 3430 N N . GLU C 1 44 ? 0.400 30.049 71.095 1.00 37.45 41 GLU C N 1
ATOM 3431 C CA . GLU C 1 44 ? 0.260 29.763 72.533 1.00 37.14 41 GLU C CA 1
ATOM 3432 C C . GLU C 1 44 ? -0.433 28.407 72.751 1.00 35.67 41 GLU C C 1
ATOM 3433 O O . GLU C 1 44 ? -0.898 27.771 71.803 1.00 35.13 41 GLU C O 1
ATOM 3439 N N . TYR C 1 45 ? -0.545 27.974 74.003 1.00 34.32 42 TYR C N 1
ATOM 3440 C CA . TYR C 1 45 ? -1.145 26.675 74.261 1.00 33.31 42 TYR C CA 1
ATOM 3441 C C . TYR C 1 45 ? -1.643 26.473 75.683 1.00 33.60 42 TYR C C 1
ATOM 3442 O O . TYR C 1 45 ? -1.384 27.287 76.567 1.00 35.01 42 TYR C O 1
ATOM 3451 N N . THR C 1 46 ? -2.377 25.376 75.857 1.00 32.61 43 THR C N 1
ATOM 3452 C CA . THR C 1 46 ? -2.889 24.928 77.154 1.00 32.03 43 THR C CA 1
ATOM 3453 C C . THR C 1 46 ? -2.346 23.503 77.303 1.00 30.36 43 THR C C 1
ATOM 3454 O O . THR C 1 46 ? -2.105 22.812 76.304 1.00 28.03 43 THR C O 1
ATOM 3458 N N . VAL C 1 47 ? -2.135 23.080 78.545 1.00 29.04 44 VAL C N 1
ATOM 3459 C CA . VAL C 1 47 ? -1.606 21.752 78.839 1.00 28.48 44 VAL C CA 1
ATOM 3460 C C . VAL C 1 47 ? -2.754 20.856 79.268 1.00 29.62 44 VAL C C 1
ATOM 3461 O O . VAL C 1 47 ? -3.507 21.205 80.180 1.00 30.61 44 VAL C O 1
ATOM 3465 N N . GLU C 1 48 ? -2.894 19.705 78.617 1.00 29.72 45 GLU C N 1
ATOM 3466 C CA . GLU C 1 48 ? -3.950 18.752 78.934 1.00 31.43 45 GLU C CA 1
ATOM 3467 C C . GLU C 1 48 ? -3.296 17.438 79.364 1.00 31.16 45 GLU C C 1
ATOM 3468 O O . GLU C 1 48 ? -2.462 16.893 78.649 1.00 30.01 45 GLU C O 1
ATOM 3474 N N . ASP C 1 49 ? -3.663 16.925 80.533 1.00 32.65 46 ASP C N 1
ATOM 3475 C CA . ASP C 1 49 ? -3.088 15.665 80.983 1.00 33.10 46 ASP C CA 1
ATOM 3476 C C . ASP C 1 49 ? -3.625 14.498 80.145 1.00 33.45 46 ASP C C 1
ATOM 3477 O O . ASP C 1 49 ? -4.700 14.587 79.557 1.00 33.96 46 ASP C O 1
ATOM 3482 N N . VAL C 1 50 ? -2.841 13.427 80.078 1.00 33.63 47 VAL C N 1
ATOM 3483 C CA . VAL C 1 50 ? -3.208 12.201 79.361 1.00 34.66 47 VAL C CA 1
ATOM 3484 C C . VAL C 1 50 ? -2.682 11.009 80.172 1.00 35.38 47 VAL C C 1
ATOM 3485 O O . VAL C 1 50 ? -1.843 11.194 81.064 1.00 34.53 47 VAL C O 1
ATOM 3489 N N . PRO C 1 51 ? -3.190 9.787 79.898 1.00 36.47 48 PRO C N 1
ATOM 3490 C CA . PRO C 1 51 ? -2.689 8.621 80.639 1.00 37.36 48 PRO C CA 1
ATOM 3491 C C . PRO C 1 51 ? -1.179 8.497 80.458 1.00 35.78 48 PRO C C 1
ATOM 3492 O O . PRO C 1 51 ? -0.685 8.450 79.333 1.00 35.17 48 PRO C O 1
ATOM 3496 N N . SER C 1 52 ? -0.457 8.456 81.570 1.00 36.20 49 SER C N 1
ATOM 3497 C CA . SER C 1 52 ? 0.995 8.408 81.535 1.00 35.77 49 SER C CA 1
ATOM 3498 C C . SER C 1 52 ? 1.622 7.108 81.051 1.00 36.60 49 SER C C 1
ATOM 3499 O O . SER C 1 52 ? 1.145 6.011 81.356 1.00 37.68 49 SER C O 1
ATOM 3502 N N . TYR C 1 53 ? 2.698 7.247 80.287 1.00 35.60 50 TYR C N 1
ATOM 3503 C CA . TYR C 1 53 ? 3.447 6.111 79.772 1.00 36.96 50 TYR C CA 1
ATOM 3504 C C . TYR C 1 53 ? 4.846 6.603 79.422 1.00 36.38 50 TYR C C 1
ATOM 3505 O O . TYR C 1 53 ? 5.076 7.813 79.346 1.00 34.90 50 TYR C O 1
ATOM 3514 N N . GLU C 1 54 ? 5.784 5.678 79.243 1.00 37.97 51 GLU C N 1
ATOM 3515 C CA . GLU C 1 54 ? 7.154 6.042 78.891 1.00 38.66 51 GLU C CA 1
ATOM 3516 C C . GLU C 1 54 ? 7.507 5.707 77.452 1.00 39.02 51 GLU C C 1
ATOM 3517 O O . GLU C 1 54 ? 6.899 4.822 76.838 1.00 39.23 51 GLU C O 1
ATOM 3523 N N . LYS C 1 55 ? 8.483 6.438 76.915 1.00 38.35 52 LYS C N 1
ATOM 3524 C CA . LYS C 1 55 ? 8.965 6.201 75.559 1.00 39.01 52 LYS C CA 1
ATOM 3525 C C . LYS C 1 55 ? 10.379 6.732 75.366 1.00 38.70 52 LYS C C 1
ATOM 3526 O O . LYS C 1 55 ? 10.826 7.606 76.110 1.00 37.29 52 LYS C O 1
ATOM 3532 N N A SER C 1 56 ? 11.059 6.185 74.360 0.50 39.00 53 SER C N 1
ATOM 3533 N N B SER C 1 56 ? 11.083 6.188 74.376 0.50 39.26 53 SER C N 1
ATOM 3534 C CA A SER C 1 56 ? 12.422 6.563 73.985 0.50 38.98 53 SER C CA 1
ATOM 3535 C CA B SER C 1 56 ? 12.442 6.619 74.053 0.50 39.42 53 SER C CA 1
ATOM 3536 C C A SER C 1 56 ? 12.367 7.561 72.827 0.50 38.17 53 SER C C 1
ATOM 3537 C C B SER C 1 56 ? 12.358 7.573 72.864 0.50 38.41 53 SER C C 1
ATOM 3538 O O A SER C 1 56 ? 11.593 7.364 71.893 0.50 38.35 53 SER C O 1
ATOM 3539 O O B SER C 1 56 ? 11.562 7.358 71.954 0.50 38.63 53 SER C O 1
ATOM 3544 N N . TYR C 1 57 ? 13.169 8.627 72.867 1.00 37.84 54 TYR C N 1
ATOM 3545 C CA . TYR C 1 57 ? 13.153 9.601 71.761 1.00 37.28 54 TYR C CA 1
ATOM 3546 C C . TYR C 1 57 ? 13.744 9.030 70.460 1.00 38.56 54 TYR C C 1
ATOM 3547 O O . TYR C 1 57 ? 13.077 9.000 69.433 1.00 38.58 54 TYR C O 1
ATOM 3556 N N . LEU C 1 58 ? 14.996 8.590 70.517 1.00 39.46 55 LEU C N 1
ATOM 3557 C CA . LEU C 1 58 ? 15.682 8.055 69.347 1.00 40.98 55 LEU C CA 1
ATOM 3558 C C . LEU C 1 58 ? 15.194 6.655 69.007 1.00 42.23 55 LEU C C 1
ATOM 3559 O O . LEU C 1 58 ? 15.169 6.279 67.835 1.00 44.84 55 LEU C O 1
ATOM 3564 N N . ASN C 1 62 ? 12.177 10.355 61.285 1.00 54.51 59 ASN C N 1
ATOM 3565 C CA . ASN C 1 62 ? 12.804 9.311 62.083 1.00 54.90 59 ASN C CA 1
ATOM 3566 C C . ASN C 1 62 ? 14.043 8.753 61.398 1.00 55.63 59 ASN C C 1
ATOM 3567 O O . ASN C 1 62 ? 14.046 7.634 60.880 1.00 57.23 59 ASN C O 1
ATOM 3572 N N . GLU C 1 63 ? 15.098 9.559 61.412 1.00 54.67 60 GLU C N 1
ATOM 3573 C CA . GLU C 1 63 ? 16.371 9.198 60.806 1.00 55.52 60 GLU C CA 1
ATOM 3574 C C . GLU C 1 63 ? 17.179 8.321 61.748 1.00 54.67 60 GLU C C 1
ATOM 3575 O O . GLU C 1 63 ? 16.897 8.251 62.950 1.00 53.50 60 GLU C O 1
ATOM 3581 N N . GLU C 1 64 ? 18.185 7.658 61.191 1.00 54.73 61 GLU C N 1
ATOM 3582 C CA . GLU C 1 64 ? 19.074 6.812 61.967 1.00 54.65 61 GLU C CA 1
ATOM 3583 C C . GLU C 1 64 ? 20.413 7.535 61.970 1.00 53.60 61 GLU C C 1
ATOM 3584 O O . GLU C 1 64 ? 21.151 7.505 60.987 1.00 55.09 61 GLU C O 1
ATOM 3590 N N . LEU C 1 65 ? 20.704 8.200 63.081 1.00 51.01 62 LEU C N 1
ATOM 3591 C CA . LEU C 1 65 ? 21.932 8.965 63.238 1.00 50.03 62 LEU C CA 1
ATOM 3592 C C . LEU C 1 65 ? 23.182 8.087 63.334 1.00 50.72 62 LEU C C 1
ATOM 3593 O O . LEU C 1 65 ? 23.241 7.157 64.141 1.00 51.94 62 LEU C O 1
ATOM 3598 N N . VAL C 1 66 ? 24.159 8.372 62.477 1.00 49.75 63 VAL C N 1
ATOM 3599 C CA . VAL C 1 66 ? 25.439 7.674 62.471 1.00 49.97 63 VAL C CA 1
ATOM 3600 C C . VAL C 1 66 ? 26.364 8.749 63.030 1.00 47.94 63 VAL C C 1
ATOM 3601 O O . VAL C 1 66 ? 26.628 9.749 62.360 1.00 47.10 63 VAL C O 1
ATOM 3605 N N . TYR C 1 67 ? 26.830 8.554 64.260 1.00 46.42 64 TYR C N 1
ATOM 3606 C CA . TYR C 1 67 ? 27.666 9.564 64.915 1.00 44.74 64 TYR C CA 1
ATOM 3607 C C . TYR C 1 67 ? 29.053 9.820 64.322 1.00 45.23 64 TYR C C 1
ATOM 3608 O O . TYR C 1 67 ? 29.606 10.897 64.525 1.00 44.79 64 TYR C O 1
ATOM 3617 N N A ASN C 1 68 ? 29.608 8.849 63.604 0.50 46.58 65 ASN C N 1
ATOM 3618 N N B ASN C 1 68 ? 29.599 8.848 63.596 0.50 46.46 65 ASN C N 1
ATOM 3619 C CA A ASN C 1 68 ? 30.928 9.022 62.996 0.50 47.98 65 ASN C CA 1
ATOM 3620 C CA B ASN C 1 68 ? 30.915 9.000 62.969 0.50 47.78 65 ASN C CA 1
ATOM 3621 C C A ASN C 1 68 ? 30.897 10.074 61.881 0.50 47.22 65 ASN C C 1
ATOM 3622 C C B ASN C 1 68 ? 30.893 10.073 61.884 0.50 47.09 65 ASN C C 1
ATOM 3623 O O A ASN C 1 68 ? 31.915 10.691 61.577 0.50 48.04 65 ASN C O 1
ATOM 3624 O O B ASN C 1 68 ? 31.909 10.705 61.604 0.50 47.90 65 ASN C O 1
ATOM 3633 N N . GLU C 1 69 ? 29.722 10.285 61.288 1.00 45.70 66 GLU C N 1
ATOM 3634 C CA . GLU C 1 69 ? 29.551 11.275 60.223 1.00 45.64 66 GLU C CA 1
ATOM 3635 C C . GLU C 1 69 ? 29.485 12.715 60.740 1.00 43.64 66 GLU C C 1
ATOM 3636 O O . GLU C 1 69 ? 29.370 13.647 59.949 1.00 44.15 66 GLU C O 1
ATOM 3642 N N . TYR C 1 70 ? 29.512 12.890 62.057 1.00 41.77 67 TYR C N 1
ATOM 3643 C CA . TYR C 1 70 ? 29.505 14.216 62.664 1.00 40.11 67 TYR C CA 1
ATOM 3644 C C . TYR C 1 70 ? 30.878 14.561 63.227 1.00 40.91 67 TYR C C 1
ATOM 3645 O O . TYR C 1 70 ? 31.063 15.629 63.801 1.00 40.25 67 TYR C O 1
ATOM 3654 N N . ILE C 1 71 ? 31.838 13.656 63.072 1.00 42.67 68 ILE C N 1
ATOM 3655 C CA . ILE C 1 71 ? 33.183 13.896 63.573 1.00 44.03 68 ILE C CA 1
ATOM 3656 C C . ILE C 1 71 ? 34.009 14.640 62.527 1.00 45.25 68 ILE C C 1
ATOM 3657 O O . ILE C 1 71 ? 34.041 14.262 61.363 1.00 45.99 68 ILE C O 1
ATOM 3662 N N . ASN C 1 72 ? 34.634 15.728 62.965 1.00 45.47 69 ASN C N 1
ATOM 3663 C CA . ASN C 1 72 ? 35.484 16.573 62.129 1.00 46.93 69 ASN C CA 1
ATOM 3664 C C . ASN C 1 72 ? 34.812 17.057 60.825 1.00 46.35 69 ASN C C 1
ATOM 3665 O O . ASN C 1 72 ? 35.371 16.910 59.735 1.00 47.06 69 ASN C O 1
ATOM 3670 N N A LYS C 1 73 ? 33.617 17.634 60.963 0.50 44.15 70 LYS C N 1
ATOM 3671 N N B LYS C 1 73 ? 33.622 17.644 60.967 0.50 44.15 70 LYS C N 1
ATOM 3672 C CA A LYS C 1 7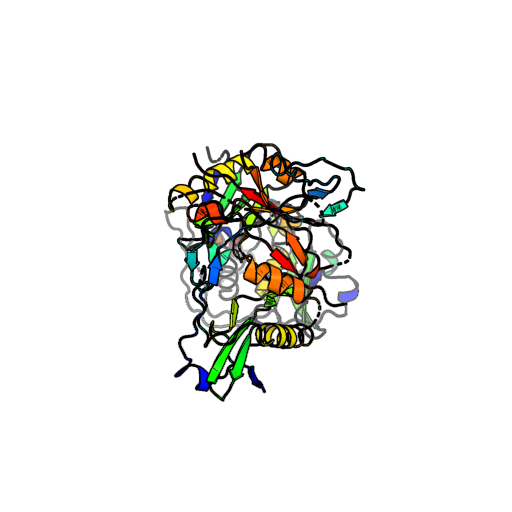3 ? 32.840 18.163 59.836 0.50 43.81 70 LYS C CA 1
ATOM 3673 C CA B LYS C 1 73 ? 32.842 18.169 59.842 0.50 43.81 70 LYS C CA 1
ATOM 3674 C C A LYS C 1 73 ? 32.614 19.676 59.981 0.50 42.79 70 LYS C C 1
ATOM 3675 C C B LYS C 1 73 ? 32.613 19.681 59.983 0.50 42.78 70 LYS C C 1
ATOM 3676 O O A LYS C 1 73 ? 32.506 20.187 61.102 0.50 42.49 70 LYS C O 1
ATOM 3677 O O B LYS C 1 73 ? 32.501 20.194 61.103 0.50 42.48 70 LYS C O 1
ATOM 3688 N N . PRO C 1 74 ? 32.506 20.391 58.845 1.00 43.13 71 PRO C N 1
ATOM 3689 C CA . PRO C 1 74 ? 32.311 21.844 58.838 1.00 42.68 71 PRO C CA 1
ATOM 3690 C C . PRO C 1 74 ? 30.926 22.386 59.175 1.00 40.32 71 PRO C C 1
ATOM 3691 O O . PRO C 1 74 ? 30.831 23.387 59.883 1.00 39.75 71 PRO C O 1
ATOM 3695 N N . ASN C 1 75 ? 29.874 21.758 58.658 1.00 39.61 72 ASN C N 1
ATOM 3696 C CA . ASN C 1 75 ? 28.504 22.239 58.900 1.00 38.19 72 ASN C CA 1
ATOM 3697 C C . ASN C 1 75 ? 27.646 21.387 59.838 1.00 36.91 72 ASN C C 1
ATOM 3698 O O . ASN C 1 75 ? 26.428 21.577 59.916 1.00 34.81 72 ASN C O 1
ATOM 3703 N N . GLN C 1 76 ? 28.278 20.468 60.562 1.00 28.50 73 GLN C N 1
ATOM 3704 C CA . GLN C 1 76 ? 27.563 19.632 61.522 1.00 28.34 73 GLN C CA 1
ATOM 3705 C C . GLN C 1 76 ? 28.543 19.181 62.601 1.00 28.61 73 GLN C C 1
ATOM 3706 O O . GLN C 1 76 ? 29.764 19.103 62.366 1.00 30.03 73 GLN C O 1
ATOM 3712 N N . ILE C 1 77 ? 28.014 18.896 63.785 1.00 27.21 74 ILE C N 1
ATOM 3713 C CA . ILE C 1 77 ? 28.840 18.513 64.909 1.00 28.03 74 ILE C CA 1
ATOM 3714 C C . ILE C 1 77 ? 28.042 17.855 66.022 1.00 26.98 74 ILE C C 1
ATOM 3715 O O . ILE C 1 77 ? 26.802 17.939 66.063 1.00 26.43 74 ILE C O 1
ATOM 3720 N N . ILE C 1 78 ? 28.759 17.160 66.893 1.00 27.77 75 ILE C N 1
ATOM 3721 C CA . ILE C 1 78 ? 28.194 16.524 68.072 1.00 27.83 75 ILE C CA 1
ATOM 3722 C C . ILE C 1 78 ? 29.029 16.885 69.300 1.00 28.11 75 ILE C C 1
ATOM 3723 O O . ILE C 1 78 ? 30.257 16.832 69.249 1.00 29.56 75 ILE C O 1
ATOM 3728 N N . TYR C 1 79 ? 28.365 17.310 70.378 1.00 26.48 76 TYR C N 1
ATOM 3729 C CA . TYR C 1 79 ? 29.043 17.618 71.639 1.00 26.99 76 TYR C CA 1
ATOM 3730 C C . TYR C 1 79 ? 28.544 16.632 72.692 1.00 27.33 76 TYR C C 1
ATOM 3731 O O . TYR C 1 79 ? 27.357 16.282 72.693 1.00 26.05 76 TYR C O 1
ATOM 3740 N N . ILE C 1 80 ? 29.440 16.167 73.565 1.00 28.06 77 ILE C N 1
ATOM 3741 C CA . ILE C 1 80 ? 29.067 15.235 74.638 1.00 28.76 77 ILE C CA 1
ATOM 3742 C C . ILE C 1 80 ? 29.276 15.869 76.014 1.00 28.55 77 ILE C C 1
ATOM 3743 O O . ILE C 1 80 ? 30.117 16.738 76.157 1.00 29.01 77 ILE C O 1
ATOM 3748 N N . ALA C 1 81 ? 28.481 15.437 76.995 1.00 30.11 78 ALA C N 1
ATOM 3749 C CA . ALA C 1 81 ? 28.573 15.906 78.387 1.00 31.98 78 ALA C CA 1
ATOM 3750 C C . ALA C 1 81 ? 29.070 14.742 79.253 1.00 34.86 78 ALA C C 1
ATOM 3751 O O . ALA C 1 81 ? 28.540 13.640 79.184 1.00 34.46 78 ALA C O 1
ATOM 3753 N N . LEU C 1 82 ? 30.065 15.021 80.093 1.00 38.08 79 LEU C N 1
ATOM 3754 C CA . LEU C 1 82 ? 30.682 14.039 80.973 1.00 41.76 79 LEU C CA 1
ATOM 3755 C C . LEU C 1 82 ? 30.508 14.390 82.455 1.00 42.97 79 LEU C C 1
ATOM 3756 O O . LEU C 1 82 ? 30.723 15.531 82.859 1.00 43.32 79 LEU C O 1
ATOM 3761 N N . LEU C 1 83 ? 30.126 13.401 83.260 1.00 44.85 80 LEU C N 1
ATOM 3762 C CA . LEU C 1 83 ? 29.921 13.593 84.698 1.00 46.20 80 LEU C CA 1
ATOM 3763 C C . LEU C 1 83 ? 30.581 12.376 85.342 1.00 48.42 80 LEU C C 1
ATOM 3764 O O . LEU C 1 83 ? 30.374 11.249 84.888 1.00 49.29 80 LEU C O 1
ATOM 3769 N N . HIS C 1 84 ? 31.377 12.614 86.383 1.00 50.26 81 HIS C N 1
ATOM 3770 C CA . HIS C 1 84 ? 32.149 11.567 87.075 1.00 52.97 81 HIS C CA 1
ATOM 3771 C C . HIS C 1 84 ? 32.888 10.703 86.038 1.00 53.06 81 HIS C C 1
ATOM 3772 O O . HIS C 1 84 ? 33.022 9.492 86.179 1.00 54.97 81 HIS C O 1
ATOM 3779 N N . ASN C 1 85 ? 33.355 11.380 84.991 1.00 51.72 82 ASN C N 1
ATOM 3780 C CA . ASN C 1 85 ? 34.118 10.795 83.881 1.00 51.64 82 ASN C CA 1
ATOM 3781 C C . ASN C 1 85 ? 33.387 9.837 82.916 1.00 50.26 82 ASN C C 1
ATOM 3782 O O . ASN C 1 85 ? 34.033 9.053 82.223 1.00 50.67 82 ASN C O 1
ATOM 3787 N N . GLN C 1 86 ? 32.060 9.882 82.855 1.00 47.52 83 GLN C N 1
ATOM 3788 C CA . GLN C 1 86 ? 31.356 9.018 81.907 1.00 46.39 83 GLN C CA 1
ATOM 3789 C C . GLN C 1 86 ? 30.410 9.878 81.086 1.00 42.57 83 GLN C C 1
ATOM 3790 O O . GLN C 1 86 ? 29.845 10.841 81.601 1.00 41.77 83 GLN C O 1
ATOM 3796 N N . ILE C 1 87 ? 30.246 9.522 79.814 1.00 40.85 84 ILE C N 1
ATOM 3797 C CA . ILE C 1 87 ? 29.361 10.272 78.915 1.00 37.39 84 ILE C CA 1
ATOM 3798 C C . ILE C 1 87 ? 27.931 10.072 79.396 1.00 36.16 84 ILE C C 1
ATOM 3799 O O . ILE C 1 87 ? 27.431 8.944 79.422 1.00 36.33 84 ILE C O 1
ATOM 3804 N N . ILE C 1 88 ? 27.284 11.173 79.788 1.00 34.47 85 ILE C N 1
ATOM 3805 C CA . ILE C 1 88 ? 25.915 11.131 80.298 1.00 33.88 85 ILE C CA 1
ATOM 3806 C C . ILE C 1 88 ? 24.925 11.968 79.469 1.00 31.37 85 ILE C C 1
ATOM 3807 O O . ILE C 1 88 ? 23.755 12.089 79.835 1.00 31.59 85 ILE C O 1
ATOM 3812 N N . GLY C 1 89 ? 25.398 12.581 78.392 1.00 30.05 86 GLY C N 1
ATOM 3813 C CA . GLY C 1 89 ? 24.524 13.380 77.537 1.00 27.97 86 GLY C CA 1
ATOM 3814 C C . GLY C 1 89 ? 25.234 13.820 76.274 1.00 27.32 86 GLY C C 1
ATOM 3815 O O . GLY C 1 89 ? 26.456 13.703 76.170 1.00 28.83 86 GLY C O 1
ATOM 3816 N N . PHE C 1 90 ? 24.469 14.309 75.303 1.00 25.70 87 PHE C N 1
ATOM 3817 C CA . PHE C 1 90 ? 25.043 14.782 74.056 1.00 25.45 87 PHE C CA 1
ATOM 3818 C C . PHE C 1 90 ? 24.033 15.605 73.267 1.00 23.93 87 PHE C C 1
ATOM 3819 O O . PHE C 1 90 ? 22.843 15.601 73.557 1.00 22.30 87 PHE C O 1
ATOM 3827 N N . ILE C 1 91 ? 24.535 16.309 72.268 1.00 23.89 88 ILE C N 1
ATOM 3828 C CA . ILE C 1 91 ? 23.703 17.109 71.394 1.00 22.29 88 ILE C CA 1
ATOM 3829 C C . ILE C 1 91 ? 24.258 16.965 69.972 1.00 23.04 88 ILE C C 1
ATOM 3830 O O . ILE C 1 91 ? 25.474 16.988 69.761 1.00 23.10 88 ILE C O 1
ATOM 3835 N N . VAL C 1 92 ? 23.340 16.754 69.025 1.00 22.12 89 VAL C N 1
ATOM 3836 C CA . VAL C 1 92 ? 23.642 16.562 67.608 1.00 22.58 89 VAL C CA 1
ATOM 3837 C C . VAL C 1 92 ? 23.125 17.776 66.845 1.00 22.26 89 VAL C C 1
ATOM 3838 O O . VAL C 1 92 ? 21.924 18.082 66.872 1.00 20.56 89 VAL C O 1
ATOM 3842 N N . LEU C 1 93 ? 24.038 18.463 66.166 1.00 22.33 90 LEU C N 1
ATOM 3843 C CA . LEU C 1 93 ? 23.733 19.689 65.442 1.00 21.89 90 LEU C CA 1
ATOM 3844 C C . LEU C 1 93 ? 24.111 19.665 63.968 1.00 23.68 90 LEU C C 1
ATOM 3845 O O . LEU C 1 93 ? 25.105 19.033 63.575 1.00 24.05 90 LEU C O 1
ATOM 3850 N N A LYS C 1 94 ? 23.332 20.376 63.160 0.50 23.57 91 LYS C N 1
ATOM 3851 N N B LYS C 1 94 ? 23.319 20.358 63.150 0.50 23.52 91 LYS C N 1
ATOM 3852 C CA A LYS C 1 94 ? 23.632 20.497 61.743 0.50 24.97 91 LYS C CA 1
ATOM 3853 C CA B LYS C 1 94 ? 23.562 20.428 61.706 0.50 24.81 91 LYS C CA 1
ATOM 3854 C C A LYS C 1 94 ? 23.191 21.886 61.332 0.50 24.83 91 LYS C C 1
ATOM 3855 C C B LYS C 1 94 ? 23.052 21.761 61.156 0.50 24.75 91 LYS C C 1
ATOM 3856 O O A LYS C 1 94 ? 22.312 22.480 61.956 0.50 23.80 91 LYS C O 1
ATOM 3857 O O B LYS C 1 94 ? 21.917 22.146 61.441 0.50 23.23 91 LYS C O 1
ATOM 3868 N N . LYS C 1 95 ? 23.862 22.437 60.332 1.00 25.28 92 LYS C N 1
ATOM 3869 C CA . LYS C 1 95 ? 23.472 23.723 59.786 1.00 25.94 92 LYS C CA 1
ATOM 3870 C C . LYS C 1 95 ? 22.326 23.398 58.832 1.00 26.80 92 LYS C C 1
ATOM 3871 O O . LYS C 1 95 ? 22.469 22.574 57.919 1.00 28.40 92 LYS C O 1
ATOM 3877 N N . ASN C 1 96 ? 21.193 24.049 59.045 1.00 26.01 93 ASN C N 1
ATOM 3878 C CA . ASN C 1 96 ? 20.008 23.793 58.267 1.00 27.20 93 ASN C CA 1
ATOM 3879 C C . ASN C 1 96 ? 19.969 24.665 57.013 1.00 28.01 93 ASN C C 1
ATOM 3880 O O . ASN C 1 96 ? 20.680 25.663 56.907 1.00 28.98 93 ASN C O 1
ATOM 3885 N N . TRP C 1 97 ? 19.117 24.281 56.072 1.00 29.14 94 TRP C N 1
ATOM 3886 C CA . TRP C 1 97 ? 18.962 25.010 54.812 1.00 30.50 94 TRP C CA 1
ATOM 3887 C C . TRP C 1 97 ? 18.591 26.491 54.983 1.00 30.64 94 TRP C C 1
ATOM 3888 O O . TRP C 1 97 ? 18.861 27.304 54.090 1.00 31.81 94 TRP C O 1
ATOM 3899 N N . ASN C 1 98 ? 17.970 26.833 56.114 1.00 29.59 95 ASN C N 1
ATOM 3900 C CA . ASN C 1 98 ? 17.560 28.209 56.401 1.00 30.01 95 ASN C CA 1
ATOM 3901 C C . ASN C 1 98 ? 18.575 28.994 57.237 1.00 29.70 95 ASN C C 1
ATOM 3902 O O . ASN C 1 98 ? 18.248 30.040 57.799 1.00 29.43 95 ASN C O 1
ATOM 3907 N N . ASN C 1 99 ? 19.790 28.466 57.337 1.00 29.11 96 ASN C N 1
ATOM 3908 C CA . ASN C 1 99 ? 20.892 29.100 58.066 1.00 29.39 96 ASN C CA 1
ATOM 3909 C C . ASN C 1 99 ? 20.861 28.983 59.591 1.00 27.31 96 ASN C C 1
ATOM 3910 O O . ASN C 1 99 ? 21.770 29.469 60.241 1.00 28.54 96 ASN C O 1
ATOM 3915 N N . TYR C 1 100 ? 19.824 28.375 60.162 1.00 25.19 97 TYR C N 1
ATOM 3916 C CA . TYR C 1 100 ? 19.794 28.158 61.607 1.00 23.28 97 TYR C CA 1
ATOM 3917 C C . TYR C 1 100 ? 20.517 26.874 61.950 1.00 21.70 97 TYR C C 1
ATOM 3918 O O . TYR C 1 100 ? 20.579 25.949 61.122 1.00 22.77 97 TYR C O 1
ATOM 3927 N N . ALA C 1 101 ? 21.078 26.823 63.159 1.00 20.47 98 ALA C N 1
ATOM 3928 C CA . ALA C 1 101 ? 21.664 25.595 63.650 1.00 19.84 98 ALA C CA 1
ATOM 3929 C C . ALA C 1 101 ? 20.416 24.766 63.960 1.00 19.30 98 ALA C C 1
ATOM 3930 O O . ALA C 1 101 ? 19.437 25.300 64.494 1.00 20.44 98 ALA C O 1
ATOM 3932 N N . TYR C 1 102 ? 20.435 23.486 63.613 1.00 19.78 99 TYR C N 1
ATOM 3933 C CA . TYR C 1 102 ? 19.289 22.603 63.830 1.00 19.13 99 TYR C CA 1
ATOM 3934 C C . TYR C 1 102 ? 19.691 21.504 64.807 1.00 19.57 99 TYR C C 1
ATOM 3935 O O . TYR C 1 102 ? 20.699 20.823 64.597 1.00 20.88 99 TYR C O 1
ATOM 3944 N N . ILE C 1 103 ? 18.929 21.354 65.887 1.00 19.29 100 ILE C N 1
ATOM 3945 C CA . ILE C 1 103 ? 19.202 20.313 66.873 1.00 19.32 100 ILE C CA 1
ATOM 3946 C C . ILE C 1 103 ? 18.484 19.035 66.427 1.00 19.60 100 ILE C C 1
ATOM 3947 O O . ILE C 1 103 ? 17.252 18.953 66.489 1.00 19.55 100 ILE C O 1
ATOM 3952 N N A GLU C 1 104 ? 19.263 18.064 65.950 0.50 20.40 101 GLU C N 1
ATOM 3953 N N B GLU C 1 104 ? 19.244 18.056 65.953 0.50 20.29 101 GLU C N 1
ATOM 3954 C CA A GLU C 1 104 ? 18.744 16.768 65.511 0.50 21.26 101 GLU C CA 1
ATOM 3955 C CA B GLU C 1 104 ? 18.665 16.787 65.531 0.50 21.02 101 GLU C CA 1
ATOM 3956 C C A GLU C 1 104 ? 18.331 15.938 66.729 0.50 21.38 101 GLU C C 1
ATOM 3957 C C B GLU C 1 104 ? 18.309 15.937 66.748 0.50 21.26 101 GLU C C 1
ATOM 3958 O O A GLU C 1 104 ? 17.346 15.196 66.688 0.50 21.37 101 GLU C O 1
ATOM 3959 O O B GLU C 1 104 ? 17.339 15.174 66.722 0.50 21.25 101 GLU C O 1
ATOM 3970 N N . ASP C 1 105 ? 19.099 16.067 67.809 1.00 21.07 102 ASP C N 1
ATOM 3971 C CA . ASP C 1 105 ? 18.826 15.353 69.036 1.00 21.94 102 ASP C CA 1
ATOM 3972 C C . ASP C 1 105 ? 19.573 15.966 70.188 1.00 21.10 102 ASP C C 1
ATOM 3973 O O . ASP C 1 105 ? 20.673 16.470 70.006 1.00 21.79 102 ASP C O 1
ATOM 3978 N N . ILE C 1 106 ? 18.941 15.972 71.361 1.00 20.63 103 ILE C N 1
ATOM 3979 C CA . ILE C 1 106 ? 19.593 16.375 72.596 1.00 20.50 103 ILE C CA 1
ATOM 3980 C C . ILE C 1 106 ? 19.133 15.326 73.597 1.00 21.26 103 ILE C C 1
ATOM 3981 O O . ILE C 1 106 ? 17.949 15.010 73.689 1.00 20.87 103 ILE C O 1
ATOM 3986 N N . THR C 1 107 ? 20.077 14.757 74.329 1.00 21.92 104 THR C N 1
ATOM 3987 C CA . THR C 1 107 ? 19.732 13.739 75.308 1.00 23.81 104 THR C CA 1
ATOM 3988 C C . THR C 1 107 ? 20.616 13.823 76.538 1.00 24.36 104 THR C C 1
ATOM 3989 O O . THR C 1 107 ? 21.823 14.046 76.421 1.00 25.31 104 THR C O 1
ATOM 3993 N N . VAL C 1 108 ? 19.993 13.696 77.708 1.00 24.19 105 VAL C N 1
ATOM 3994 C CA . VAL C 1 108 ? 20.707 13.623 78.988 1.00 24.02 105 VAL C CA 1
ATOM 3995 C C . VAL C 1 108 ? 20.190 12.368 79.659 1.00 24.79 105 VAL C C 1
ATOM 3996 O O . VAL C 1 108 ? 18.982 12.182 79.786 1.00 25.25 105 VAL C O 1
ATOM 4000 N N . ASP C 1 109 ? 21.101 11.484 80.058 1.00 26.36 106 ASP C N 1
ATOM 4001 C CA . ASP C 1 109 ? 20.722 10.230 80.695 1.00 28.83 106 ASP C CA 1
ATOM 4002 C C . ASP C 1 109 ? 19.705 10.469 81.818 1.00 29.11 106 ASP C C 1
ATOM 4003 O O . ASP C 1 109 ? 19.873 11.380 82.620 1.00 29.28 106 ASP C O 1
ATOM 4008 N N . LYS C 1 110 ? 18.685 9.624 81.895 1.00 29.98 107 LYS C N 1
ATOM 4009 C CA . LYS C 1 110 ? 17.617 9.744 82.890 1.00 30.27 107 LYS C CA 1
ATOM 4010 C C . LYS C 1 110 ? 18.101 9.920 84.331 1.00 31.45 107 LYS C C 1
ATOM 4011 O O . LYS C 1 110 ? 17.454 10.614 85.114 1.00 32.33 107 LYS C O 1
ATOM 4017 N N . LYS C 1 111 ? 19.238 9.326 84.668 1.00 31.90 108 LYS C N 1
ATOM 4018 C CA . LYS C 1 111 ? 19.768 9.427 86.031 1.00 33.91 108 LYS C CA 1
ATOM 4019 C C . LYS C 1 111 ? 20.459 10.749 86.341 1.00 32.75 108 LYS C C 1
ATOM 4020 O O . LYS C 1 111 ? 20.746 11.020 87.510 1.00 34.08 108 LYS C O 1
ATOM 4026 N N . TYR C 1 112 ? 20.737 11.566 85.326 1.00 31.03 109 TYR C N 1
ATOM 4027 C CA . TYR C 1 112 ? 21.444 12.831 85.542 1.00 30.46 109 TYR C CA 1
ATOM 4028 C C . TYR C 1 112 ? 20.739 14.082 85.065 1.00 28.38 109 TYR C C 1
ATOM 4029 O O . TYR C 1 112 ? 21.394 15.063 84.725 1.00 26.56 109 TYR C O 1
ATOM 4038 N N . ARG C 1 113 ? 19.412 14.057 85.092 1.00 27.16 110 ARG C N 1
ATOM 4039 C CA . ARG C 1 113 ? 18.623 15.198 84.657 1.00 26.44 110 ARG C CA 1
ATOM 4040 C C . ARG C 1 113 ? 18.375 16.203 85.763 1.00 25.94 110 ARG C C 1
ATOM 4041 O O . ARG C 1 113 ? 18.547 15.930 86.960 1.00 27.42 110 ARG C O 1
ATOM 4049 N N . THR C 1 114 ? 17.943 17.375 85.311 1.00 25.32 111 THR C N 1
ATOM 4050 C CA . THR C 1 114 ? 17.633 18.523 86.164 1.00 26.34 111 THR C CA 1
ATOM 4051 C C . THR C 1 114 ? 18.806 19.043 87.001 1.00 26.40 111 THR C C 1
ATOM 4052 O O . THR C 1 114 ? 18.625 19.564 88.103 1.00 26.48 111 THR C O 1
ATOM 4056 N N . LEU C 1 115 ? 20.011 18.890 86.455 1.00 25.51 112 LEU C N 1
ATOM 4057 C CA . LEU C 1 115 ? 21.232 19.381 87.063 1.00 26.59 112 LEU C CA 1
ATOM 4058 C C . LEU C 1 115 ? 21.866 20.491 86.201 1.00 25.58 112 LEU C C 1
ATOM 4059 O O . LEU C 1 115 ? 22.901 21.043 86.562 1.00 27.20 112 LEU C O 1
ATOM 4064 N N . GLY C 1 116 ? 21.244 20.814 85.069 1.00 24.52 113 GLY C N 1
ATOM 4065 C CA . GLY C 1 116 ? 21.747 21.852 84.178 1.00 23.91 113 GLY C CA 1
ATOM 4066 C C . GLY C 1 116 ? 22.590 21.367 83.019 1.00 24.24 113 GLY C C 1
ATOM 4067 O O . GLY C 1 116 ? 23.148 22.184 82.276 1.00 24.47 113 GLY C O 1
ATOM 4068 N N . VAL C 1 117 ? 22.647 20.050 82.820 1.00 23.26 114 VAL C N 1
ATOM 4069 C CA . VAL C 1 117 ? 23.462 19.489 81.742 1.00 23.75 114 VAL C CA 1
ATOM 4070 C C . VAL C 1 117 ? 22.913 19.883 80.377 1.00 22.66 114 VAL C C 1
ATOM 4071 O O . VAL C 1 117 ? 23.659 20.378 79.520 1.00 24.03 114 VAL C O 1
ATOM 4075 N N . GLY C 1 118 ? 21.616 19.676 80.186 1.00 22.42 115 GLY C N 1
ATOM 4076 C CA . GLY C 1 118 ? 20.965 19.993 78.916 1.00 21.18 115 GLY C CA 1
ATOM 4077 C C . GLY C 1 118 ? 21.157 21.457 78.554 1.00 21.43 115 GLY C C 1
ATOM 4078 O O . GLY C 1 118 ? 21.520 21.790 77.438 1.00 20.64 115 GLY C O 1
ATOM 4079 N N . LYS C 1 119 ? 20.942 22.332 79.523 1.00 21.70 116 LYS C N 1
ATOM 4080 C CA . LYS C 1 119 ? 21.094 23.773 79.303 1.00 22.48 116 LYS C CA 1
ATOM 4081 C C . LYS C 1 119 ? 22.535 24.117 78.893 1.00 22.28 116 LYS C C 1
ATOM 4082 O O . LYS C 1 119 ? 22.745 25.018 78.084 1.00 22.49 116 LYS C O 1
ATOM 4088 N N . ARG C 1 120 ? 23.526 23.432 79.475 1.00 23.24 117 ARG C N 1
ATOM 4089 C CA . ARG C 1 120 ? 24.922 23.666 79.121 1.00 24.56 117 ARG C CA 1
ATOM 4090 C C . ARG C 1 120 ? 25.217 23.167 77.702 1.00 23.01 117 ARG C C 1
ATOM 4091 O O . ARG C 1 120 ? 26.038 23.748 76.994 1.00 23.77 117 ARG C O 1
ATOM 4099 N N . LEU C 1 121 ? 24.574 22.074 77.305 1.00 21.59 118 LEU C N 1
ATOM 4100 C CA . LEU C 1 121 ? 24.735 21.566 75.932 1.00 21.41 118 LEU C CA 1
ATOM 4101 C C . LEU C 1 121 ? 24.166 22.585 74.949 1.00 21.24 118 LEU C C 1
ATOM 4102 O O . LEU C 1 121 ? 24.748 22.812 73.893 1.00 20.84 118 LEU C O 1
ATOM 4107 N N . ILE C 1 122 ? 23.018 23.167 75.294 1.00 19.94 119 ILE C N 1
ATOM 4108 C CA . ILE C 1 122 ? 22.399 24.206 74.472 1.00 20.17 119 ILE C CA 1
ATOM 4109 C C . ILE C 1 122 ? 23.331 25.421 74.375 1.00 20.25 119 ILE C C 1
ATOM 4110 O O . ILE C 1 122 ? 23.511 25.993 73.296 1.00 20.61 119 ILE C O 1
ATOM 4115 N N . ALA C 1 123 ? 23.959 25.794 75.497 1.00 20.59 120 ALA C N 1
ATOM 4116 C CA . ALA C 1 123 ? 24.875 26.929 75.515 1.00 21.36 120 ALA C CA 1
ATOM 4117 C C . ALA C 1 123 ? 26.048 26.696 74.552 1.00 22.12 120 ALA C C 1
ATOM 4118 O O . ALA C 1 123 ? 26.470 27.604 73.841 1.00 22.39 120 ALA C O 1
ATOM 4120 N N . GLN C 1 124 ? 26.551 25.466 74.504 1.00 22.46 121 GLN C N 1
ATOM 4121 C CA . GLN C 1 124 ? 27.654 25.138 73.610 1.00 23.94 121 GLN C CA 1
ATOM 4122 C C . GLN C 1 124 ? 27.147 25.233 72.165 1.00 23.93 121 GLN C C 1
ATOM 4123 O O . GLN C 1 124 ? 27.830 25.736 71.279 1.00 24.64 121 GLN C O 1
ATOM 4129 N N . ALA C 1 125 ? 25.938 24.732 71.932 1.00 22.56 122 ALA C N 1
ATOM 4130 C CA . ALA C 1 125 ? 25.313 24.787 70.612 1.00 22.01 122 ALA C CA 1
ATOM 4131 C C . ALA C 1 125 ? 25.207 26.240 70.120 1.00 22.33 122 ALA C C 1
ATOM 4132 O O . ALA C 1 125 ? 25.422 26.532 68.940 1.00 22.26 122 ALA C O 1
ATOM 4134 N N A LYS C 1 126 ? 24.827 27.142 71.017 0.50 21.50 123 LYS C N 1
ATOM 4135 N N B LYS C 1 126 ? 24.833 27.129 71.030 0.50 21.85 123 LYS C N 1
ATOM 4136 C CA A LYS C 1 126 ? 24.719 28.551 70.679 0.50 22.04 123 LYS C CA 1
ATOM 4137 C CA B LYS C 1 126 ? 24.713 28.542 70.737 0.50 22.63 123 LYS C CA 1
ATOM 4138 C C A LYS C 1 126 ? 26.073 29.099 70.252 0.50 23.47 123 LYS C C 1
ATOM 4139 C C B LYS C 1 126 ? 26.057 29.108 70.283 0.50 23.78 123 LYS C C 1
ATOM 4140 O O A LYS C 1 126 ? 26.153 29.866 69.300 0.50 24.03 123 LYS C O 1
ATOM 4141 O O B LYS C 1 126 ? 26.110 29.887 69.340 0.50 24.26 123 LYS C O 1
ATOM 4152 N N . GLN C 1 127 ? 27.137 28.701 70.948 1.00 24.47 124 GLN C N 1
ATOM 4153 C CA . GLN C 1 127 ? 28.483 29.165 70.594 1.00 26.24 124 GLN C CA 1
ATOM 4154 C C . GLN C 1 127 ? 28.874 28.673 69.208 1.00 26.25 124 GLN C C 1
ATOM 4155 O O . GLN C 1 127 ? 29.394 29.431 68.401 1.00 25.71 124 GLN C O 1
ATOM 4161 N N . TRP C 1 128 ? 28.567 27.407 68.935 1.00 25.56 125 TRP C N 1
ATOM 4162 C CA . TRP C 1 128 ? 28.866 26.789 67.643 1.00 26.31 125 TRP C CA 1
ATOM 4163 C C . TRP C 1 128 ? 28.108 27.503 66.534 1.00 26.54 125 TRP C C 1
ATOM 4164 O O . TRP C 1 128 ? 28.661 27.813 65.483 1.00 26.83 125 TRP C O 1
ATOM 4175 N N . ALA C 1 129 ? 26.833 27.789 66.788 1.00 24.81 126 ALA C N 1
ATOM 4176 C CA . ALA C 1 129 ? 25.997 28.473 65.810 1.00 24.82 126 ALA C CA 1
ATOM 4177 C C . ALA C 1 129 ? 26.545 29.877 65.519 1.00 25.70 126 ALA C C 1
ATOM 4178 O O . ALA C 1 129 ? 26.678 30.272 64.367 1.00 26.62 126 ALA C O 1
ATOM 4180 N N . LYS C 1 130 ? 26.848 30.641 66.563 1.00 26.43 127 LYS C N 1
ATOM 4181 C CA . LYS C 1 130 ? 27.373 32.004 66.364 1.00 27.88 127 LYS C CA 1
ATOM 4182 C C . LYS C 1 130 ? 28.711 32.011 65.642 1.00 30.06 127 LYS C C 1
ATOM 4183 O O . LYS C 1 130 ? 28.955 32.863 64.796 1.00 31.21 127 LYS C O 1
ATOM 4189 N N A GLU C 1 131 ? 29.568 31.054 65.989 0.40 30.54 128 GLU C N 1
ATOM 4190 N N B GLU C 1 131 ? 29.572 31.061 65.984 0.60 30.29 128 GLU C N 1
ATOM 4191 C CA A GLU C 1 131 ? 30.880 30.917 65.371 0.40 32.76 128 GLU C CA 1
ATOM 4192 C CA B GLU C 1 131 ? 30.890 30.972 65.371 0.60 32.51 128 GLU C CA 1
ATOM 4193 C C A GLU C 1 131 ? 30.724 30.752 63.863 0.40 33.18 128 GLU C C 1
ATOM 4194 C C B GLU C 1 131 ? 30.721 30.764 63.859 0.60 33.06 128 GLU C C 1
ATOM 4195 O O A GLU C 1 131 ? 31.511 31.294 63.087 0.40 34.84 128 GLU C O 1
ATOM 4196 O O B GLU C 1 131 ? 31.494 31.310 63.071 0.60 34.77 128 GLU C O 1
ATOM 4207 N N . GLY C 1 132 ? 29.694 30.007 63.466 1.00 31.65 129 GLY C N 1
ATOM 4208 C CA . GLY C 1 132 ? 29.393 29.753 62.058 1.00 32.38 129 GLY C CA 1
ATOM 4209 C C . GLY C 1 132 ? 28.432 30.757 61.417 1.00 32.65 129 GLY C C 1
ATOM 4210 O O . GLY C 1 132 ? 27.852 30.462 60.369 1.00 32.96 129 GLY C O 1
ATOM 4211 N N . ASN C 1 133 ? 28.241 31.922 62.042 1.00 32.66 130 ASN C N 1
ATOM 4212 C CA . ASN C 1 133 ? 27.356 32.983 61.524 1.00 33.64 130 ASN C CA 1
ATOM 4213 C C . ASN C 1 133 ? 25.882 32.613 61.337 1.00 32.10 130 ASN C C 1
ATOM 4214 O O . ASN C 1 133 ? 25.213 33.139 60.453 1.00 33.11 130 ASN C O 1
ATOM 4227 N N . PRO C 1 135 ? 22.108 32.771 62.715 1.00 27.59 132 PRO C N 1
ATOM 4228 C CA . PRO C 1 135 ? 21.367 33.705 63.579 1.00 27.83 132 PRO C CA 1
ATOM 4229 C C . PRO C 1 135 ? 20.531 33.105 64.692 1.00 25.99 132 PRO C C 1
ATOM 4230 O O . PRO C 1 135 ? 19.934 33.858 65.471 1.00 27.13 132 PRO C O 1
ATOM 4234 N N . GLY C 1 136 ? 20.465 31.780 64.777 1.00 24.56 133 GLY C N 1
ATOM 4235 C CA . GLY C 1 136 ? 19.686 31.151 65.815 1.00 22.47 133 GLY C CA 1
ATOM 4236 C C . GLY C 1 136 ? 19.774 29.645 65.746 1.00 22.14 133 GLY C C 1
ATOM 4237 O O . GLY C 1 136 ? 20.566 29.098 64.970 1.00 21.89 133 GLY C O 1
ATOM 4238 N N . ILE C 1 137 ? 18.959 28.999 66.570 1.00 20.91 134 ILE C N 1
ATOM 4239 C CA . ILE C 1 137 ? 18.882 27.545 66.663 1.00 21.13 134 ILE C CA 1
ATOM 4240 C C . ILE C 1 137 ? 17.421 27.153 66.575 1.00 20.12 134 ILE C C 1
ATOM 4241 O O . ILE C 1 137 ? 16.536 27.866 67.059 1.00 19.13 134 ILE C O 1
ATOM 4254 N N . LEU C 1 139 ? 14.536 23.563 66.240 1.00 18.32 136 LEU C N 1
ATOM 4255 C CA . LEU C 1 139 ? 14.337 22.148 66.420 1.00 18.02 136 LEU C CA 1
ATOM 4256 C C . LEU C 1 139 ? 12.866 21.831 66.345 1.00 17.42 136 LEU C C 1
ATOM 4257 O O . LEU C 1 139 ? 12.018 22.722 66.273 1.00 17.53 136 LEU C O 1
ATOM 4262 N N A GLU C 1 140 ? 12.604 20.532 66.315 0.50 18.71 137 GLU C N 1
ATOM 4263 N N B GLU C 1 140 ? 12.556 20.541 66.375 0.50 18.60 137 GLU C N 1
ATOM 4264 C CA A GLU C 1 140 ? 11.280 19.966 66.268 0.50 19.09 137 GLU C CA 1
ATOM 4265 C CA B GLU C 1 140 ? 11.180 20.083 66.366 0.50 18.77 137 GLU C CA 1
ATOM 4266 C C A GLU C 1 140 ? 11.025 19.064 67.476 0.50 19.36 137 GLU C C 1
ATOM 4267 C C B GLU C 1 140 ? 10.942 19.052 67.474 0.50 18.88 137 GLU C C 1
ATOM 4268 O O A GLU C 1 140 ? 11.934 18.386 67.970 0.50 18.63 137 GLU C O 1
ATOM 4269 O O B GLU C 1 140 ? 11.789 18.182 67.742 0.50 18.47 137 GLU C O 1
ATOM 4280 N N A THR C 1 141 ? 9.792 19.085 67.964 0.50 19.31 138 THR C N 1
ATOM 4281 N N B THR C 1 141 ? 9.800 19.194 68.138 0.50 18.21 138 THR C N 1
ATOM 4282 C CA A THR C 1 141 ? 9.377 18.178 69.022 0.50 19.78 138 THR C CA 1
ATOM 4283 C CA B THR C 1 141 ? 9.379 18.262 69.165 0.50 18.73 138 THR C CA 1
ATOM 4284 C C A THR C 1 141 ? 7.856 17.979 68.946 0.50 20.52 138 THR C C 1
ATOM 4285 C C B THR C 1 141 ? 7.973 17.818 68.809 0.50 19.13 138 THR C C 1
ATOM 4286 O O A THR C 1 141 ? 7.121 18.801 68.388 0.50 21.05 138 THR C O 1
ATOM 4287 O O B THR C 1 141 ? 7.443 18.187 67.760 0.50 18.73 138 THR C O 1
ATOM 4294 N N A GLN C 1 142 ? 7.404 16.839 69.451 0.50 21.66 139 GLN C N 1
ATOM 4295 N N B GLN C 1 142 ? 7.373 17.015 69.680 0.50 20.34 139 GLN C N 1
ATOM 4296 C CA A GLN C 1 142 ? 5.997 16.486 69.462 0.50 22.28 139 GLN C CA 1
ATOM 4297 C CA B GLN C 1 142 ? 6.004 16.583 69.482 0.50 20.92 139 GLN C CA 1
ATOM 4298 C C A GLN C 1 142 ? 5.290 17.145 70.638 0.50 21.08 139 GLN C C 1
ATOM 4299 C C B GLN C 1 142 ? 5.281 17.173 70.656 0.50 20.32 139 GLN C C 1
ATOM 4300 O O A GLN C 1 142 ? 5.895 17.362 71.694 0.50 21.56 139 GLN C O 1
ATOM 4301 O O B GLN C 1 142 ? 5.864 17.366 71.731 0.50 20.81 139 GLN C O 1
ATOM 4312 N N . ASN C 1 143 ? 4.000 17.438 70.474 1.00 20.54 140 ASN C N 1
ATOM 4313 C CA . ASN C 1 143 ? 3.221 18.066 71.531 1.00 20.17 140 ASN C CA 1
ATOM 4314 C C . ASN C 1 143 ? 3.027 17.210 72.783 1.00 20.59 140 ASN C C 1
ATOM 4315 O O . ASN C 1 143 ? 2.562 17.716 73.795 1.00 21.23 140 ASN C O 1
ATOM 4320 N N . ASN C 1 144 ? 3.380 15.924 72.721 1.00 20.98 141 ASN C N 1
ATOM 4321 C CA . ASN C 1 144 ? 3.266 15.086 73.904 1.00 22.27 141 ASN C CA 1
ATOM 4322 C C . ASN C 1 144 ? 4.578 14.995 74.685 1.00 21.54 141 ASN C C 1
ATOM 4323 O O . ASN C 1 144 ? 4.647 14.281 75.681 1.00 23.69 141 ASN C O 1
ATOM 4328 N N . ASN C 1 145 ? 5.620 15.691 74.235 1.00 19.62 142 ASN C N 1
ATOM 4329 C CA . ASN C 1 145 ? 6.884 15.708 74.971 1.00 19.06 142 ASN C CA 1
ATOM 4330 C C . ASN C 1 145 ? 6.914 17.039 75.708 1.00 18.68 142 ASN C C 1
ATOM 4331 O O . ASN C 1 145 ? 7.706 17.934 75.389 1.00 17.57 142 ASN C O 1
ATOM 4336 N N . VAL C 1 146 ? 6.020 17.141 76.692 1.00 20.07 143 VAL C N 1
ATOM 4337 C CA . VAL C 1 146 ? 5.876 18.352 77.494 1.00 19.42 143 VAL C CA 1
ATOM 4338 C C . VAL C 1 146 ? 7.157 18.670 78.265 1.00 19.38 143 VAL C C 1
ATOM 4339 O O . VAL C 1 146 ? 7.547 19.833 78.382 1.00 19.13 143 VAL C O 1
ATOM 4343 N N . ALA C 1 147 ? 7.836 17.633 78.737 1.00 19.43 144 ALA C N 1
ATOM 4344 C CA . ALA C 1 147 ? 9.081 17.798 79.447 1.00 18.96 144 ALA C CA 1
ATOM 4345 C C . ALA C 1 147 ? 10.084 18.563 78.582 1.00 18.48 144 ALA C C 1
ATOM 4346 O O . ALA C 1 147 ? 10.665 19.543 79.045 1.00 19.33 144 ALA C O 1
ATOM 4348 N N . ALA C 1 148 ? 10.270 18.131 77.325 1.00 17.68 145 ALA C N 1
ATOM 4349 C CA . ALA C 1 148 ? 11.205 18.776 76.414 1.00 17.48 145 ALA C CA 1
ATOM 4350 C C . ALA C 1 148 ? 10.753 20.202 76.102 1.00 17.74 145 ALA C C 1
ATOM 4351 O O . ALA C 1 148 ? 11.558 21.125 76.041 1.00 18.39 145 ALA C O 1
ATOM 4353 N N . CYS C 1 149 ? 9.455 20.375 75.902 1.00 17.93 146 CYS C N 1
ATOM 4354 C CA . CYS C 1 149 ? 8.896 21.694 75.611 1.00 17.95 146 CYS C CA 1
ATOM 4355 C C . CYS C 1 149 ? 9.197 22.677 76.740 1.00 17.80 146 CYS C C 1
ATOM 4356 O O . CYS C 1 149 ? 9.635 23.800 76.491 1.00 17.66 146 CYS C O 1
ATOM 4359 N N . LYS C 1 150 ? 8.978 22.256 77.978 1.00 17.72 147 LYS C N 1
ATOM 4360 C CA . LYS C 1 150 ? 9.261 23.118 79.107 1.00 18.04 147 LYS C CA 1
ATOM 4361 C C . LYS C 1 150 ? 10.763 23.423 79.185 1.00 17.38 147 LYS C C 1
ATOM 4362 O O . LYS C 1 150 ? 11.155 24.555 79.482 1.00 19.64 147 LYS C O 1
ATOM 4368 N N . PHE C 1 151 ? 11.596 22.423 78.921 1.00 17.96 148 PHE C N 1
ATOM 4369 C CA . PHE C 1 151 ? 13.052 22.622 78.885 1.00 16.93 148 PHE C CA 1
ATOM 4370 C C . PHE C 1 151 ? 13.432 23.661 77.820 1.00 16.75 148 PHE C C 1
ATOM 4371 O O . PHE C 1 151 ? 14.198 24.584 78.096 1.00 16.51 148 PHE C O 1
ATOM 4379 N N . TYR C 1 152 ? 12.853 23.558 76.624 1.00 17.82 149 TYR C N 1
ATOM 4380 C CA . TYR C 1 152 ? 13.191 24.523 75.576 1.00 16.82 149 TYR C CA 1
ATOM 4381 C C . TYR C 1 152 ? 12.736 25.918 75.955 1.00 16.61 149 TYR C C 1
ATOM 4382 O O . TYR C 1 152 ? 13.444 26.884 75.697 1.00 16.78 149 TYR C O 1
ATOM 4391 N N . GLU C 1 153 ? 11.568 26.037 76.572 1.00 17.93 150 GLU C N 1
ATOM 4392 C CA . GLU C 1 153 ? 11.106 27.340 77.021 1.00 18.85 150 GLU C CA 1
ATOM 4393 C C . GLU C 1 153 ? 12.111 27.945 78.002 1.00 19.68 150 GLU C C 1
ATOM 4394 O O . GLU C 1 153 ? 12.420 29.134 77.925 1.00 18.69 150 GLU C O 1
ATOM 4400 N N . LYS C 1 154 ? 12.608 27.144 78.941 1.00 19.48 151 LYS C N 1
ATOM 4401 C CA . LYS C 1 154 ? 13.599 27.652 79.892 1.00 20.45 151 LYS C CA 1
ATOM 4402 C C . LYS C 1 154 ? 14.884 28.121 79.227 1.00 20.35 151 LYS C C 1
ATOM 4403 O O . LYS C 1 154 ? 15.539 29.038 79.730 1.00 21.85 151 LYS C O 1
ATOM 4409 N N . CYS C 1 155 ? 15.246 27.494 78.107 1.00 19.56 152 CYS C N 1
ATOM 4410 C CA . CYS C 1 155 ? 16.461 27.840 77.372 1.00 20.51 152 CYS C CA 1
ATOM 4411 C C . CYS C 1 155 ? 16.284 29.048 76.435 1.00 20.33 152 CYS C C 1
ATOM 4412 O O . CYS C 1 155 ? 17.230 29.451 75.774 1.00 22.58 152 CYS C O 1
ATOM 4415 N N . GLY C 1 156 ? 15.081 29.614 76.404 1.00 19.22 153 GLY C N 1
ATOM 4416 C CA . GLY C 1 156 ? 14.790 30.785 75.598 1.00 18.61 153 GLY C CA 1
ATOM 4417 C C . GLY C 1 156 ? 14.128 30.559 74.261 1.00 18.01 153 GLY C C 1
ATOM 4418 O O . GLY C 1 156 ? 13.930 31.525 73.503 1.00 19.16 153 GLY C O 1
ATOM 4419 N N . PHE C 1 157 ? 13.769 29.316 73.944 1.00 16.46 154 PHE C N 1
ATOM 4420 C CA . PHE C 1 157 ? 13.103 29.030 72.656 1.00 15.75 154 PHE C CA 1
ATOM 4421 C C . PHE C 1 157 ? 11.637 29.440 72.700 1.00 15.79 154 PHE C C 1
ATOM 4422 O O . PHE C 1 157 ? 11.016 29.447 73.762 1.00 17.06 154 PHE C O 1
ATOM 4430 N N . VAL C 1 158 ? 11.092 29.769 71.538 1.00 15.44 155 VAL C N 1
ATOM 4431 C CA . VAL C 1 158 ? 9.693 3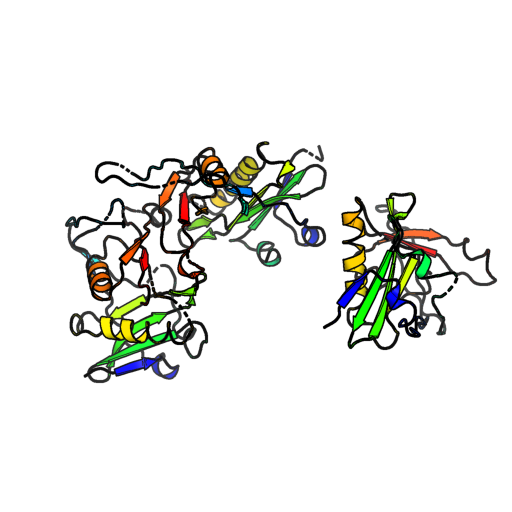0.122 71.394 1.00 16.58 155 VAL C CA 1
ATOM 4432 C C . VAL C 1 158 ? 9.137 29.286 70.247 1.00 15.53 155 VAL C C 1
ATOM 4433 O O . VAL C 1 158 ? 9.868 28.820 69.378 1.00 15.05 155 VAL C O 1
ATOM 4437 N N . ILE C 1 159 ? 7.835 29.094 70.241 1.00 15.63 156 ILE C N 1
ATOM 4438 C CA . ILE C 1 159 ? 7.210 28.301 69.196 1.00 15.84 156 ILE C CA 1
ATOM 4439 C C . ILE C 1 159 ? 7.002 29.179 67.972 1.00 16.45 156 ILE C C 1
ATOM 4440 O O . ILE C 1 159 ? 6.369 30.236 68.050 1.00 18.41 156 ILE C O 1
ATOM 4445 N N . GLY C 1 160 ? 7.500 28.725 66.836 1.00 16.49 157 GLY C N 1
ATOM 4446 C CA . GLY C 1 160 ? 7.351 29.472 65.585 1.00 16.99 157 GLY C CA 1
ATOM 4447 C C . GLY C 1 160 ? 6.378 28.831 64.612 1.00 17.49 157 GLY C C 1
ATOM 4448 O O . GLY C 1 160 ? 5.886 29.479 63.709 1.00 16.23 157 GLY C O 1
ATOM 4449 N N . GLY C 1 161 ? 6.061 27.563 64.831 1.00 17.50 158 GLY C N 1
ATOM 4450 C CA . GLY C 1 161 ? 5.146 26.868 63.956 1.00 19.13 158 GLY C CA 1
ATOM 4451 C C . GLY C 1 161 ? 4.743 25.524 64.505 1.00 18.43 158 GLY C C 1
ATOM 4452 O O . GLY C 1 161 ? 5.254 25.076 65.529 1.00 17.03 158 GLY C O 1
ATOM 4453 N N A PHE C 1 162 ? 3.916 24.829 63.743 0.50 18.83 159 PHE C N 1
ATOM 4454 N N B PHE C 1 162 ? 3.709 24.937 63.903 0.50 19.52 159 PHE C N 1
ATOM 4455 C CA A PHE C 1 162 ? 3.455 23.539 64.154 0.50 18.39 159 PHE C CA 1
ATOM 4456 C CA B PHE C 1 162 ? 3.232 23.610 64.295 0.50 19.27 159 PHE C CA 1
ATOM 4457 C C A PHE C 1 162 ? 2.864 22.871 62.938 0.50 19.03 159 PHE C C 1
ATOM 4458 C C B PHE C 1 162 ? 2.499 22.958 63.127 0.50 20.14 159 PHE C C 1
ATOM 4459 O O A PHE C 1 162 ? 2.782 23.463 61.853 0.50 18.89 159 PHE C O 1
ATOM 4460 O O B PHE C 1 162 ? 1.956 23.662 62.274 0.50 21.34 159 PHE C O 1
ATOM 4475 N N . ASP C 1 163 ? 2.465 21.624 63.125 1.00 19.87 160 ASP C N 1
ATOM 4476 C CA . ASP C 1 163 ? 1.849 20.864 62.046 1.00 20.73 160 ASP C CA 1
ATOM 4477 C C . ASP C 1 163 ? 1.068 19.682 62.603 1.00 21.51 160 ASP C C 1
ATOM 4478 O O . ASP C 1 163 ? 1.638 18.782 63.230 1.00 21.04 160 ASP C O 1
ATOM 4483 N N A PHE C 1 164 ? -0.242 19.694 62.364 0.50 22.60 161 PHE C N 1
ATOM 4484 N N B PHE C 1 164 ? -0.250 19.692 62.407 0.50 22.97 161 PHE C N 1
ATOM 4485 C CA A PHE C 1 164 ? -1.135 18.645 62.839 0.50 24.09 161 PHE C CA 1
ATOM 4486 C CA B PHE C 1 164 ? -1.086 18.603 62.912 0.50 24.67 161 PHE C CA 1
ATOM 4487 C C A PHE C 1 164 ? -1.219 17.406 61.973 0.50 25.55 161 PHE C C 1
ATOM 4488 C C B PHE C 1 164 ? -1.362 17.465 61.928 0.50 26.05 161 PHE C C 1
ATOM 4489 O O A PHE C 1 164 ? -1.675 16.352 62.433 0.50 27.02 161 PHE C O 1
ATOM 4490 O O B PHE C 1 164 ? -2.141 16.562 62.247 0.50 27.30 161 PHE C O 1
ATOM 4505 N N . LEU C 1 165 ? -0.778 17.517 60.728 1.00 25.81 162 LEU C N 1
ATOM 4506 C CA . LEU C 1 165 ? -0.931 16.422 59.763 1.00 27.48 162 LEU C CA 1
ATOM 4507 C C . LEU C 1 165 ? 0.332 15.669 59.352 1.00 27.50 162 LEU C C 1
ATOM 4508 O O . LEU C 1 165 ? 0.229 14.564 58.834 1.00 29.89 162 LEU C O 1
ATOM 4513 N N . VAL C 1 166 ? 1.512 16.230 59.591 1.00 27.25 163 VAL C N 1
ATOM 4514 C CA . VAL C 1 166 ? 2.752 15.590 59.145 1.00 28.44 163 VAL C CA 1
ATOM 4515 C C . VAL C 1 166 ? 2.944 14.178 59.703 1.00 31.04 163 VAL C C 1
ATOM 4516 O O . VAL C 1 166 ? 3.351 13.277 58.963 1.00 32.37 163 VAL C O 1
ATOM 4520 N N . TYR C 1 167 ? 2.603 13.965 60.973 1.00 30.89 164 TYR C N 1
ATOM 4521 C CA . TYR C 1 167 ? 2.746 12.637 61.582 1.00 34.22 164 TYR C CA 1
ATOM 4522 C C . TYR C 1 167 ? 1.691 11.626 61.140 1.00 37.89 164 TYR C C 1
ATOM 4523 O O . TYR C 1 167 ? 1.897 10.417 61.295 1.00 39.23 164 TYR C O 1
ATOM 4532 N N . LYS C 1 168 ? 0.574 12.099 60.584 1.00 39.23 165 LYS C N 1
ATOM 4533 C CA . LYS C 1 168 ? -0.474 11.183 60.128 1.00 42.92 165 LYS C CA 1
ATOM 4534 C C . LYS C 1 168 ? -0.020 10.289 58.969 1.00 45.53 165 LYS C C 1
ATOM 4535 O O . LYS C 1 168 ? -0.656 9.272 58.680 1.00 47.51 165 LYS C O 1
ATOM 4541 N N . GLY C 1 169 ? 1.078 10.661 58.314 1.00 46.25 166 GLY C N 1
ATOM 4542 C CA . GLY C 1 169 ? 1.635 9.861 57.234 1.00 49.10 166 GLY C CA 1
ATOM 4543 C C . GLY C 1 169 ? 2.256 8.573 57.747 1.00 51.82 166 GLY C C 1
ATOM 4544 O O . GLY C 1 169 ? 2.369 7.605 57.001 1.00 53.64 166 GLY C O 1
ATOM 4545 N N . LEU C 1 170 ? 2.677 8.566 59.012 1.00 52.24 167 LEU C N 1
ATOM 4546 C CA . LEU C 1 170 ? 3.263 7.371 59.625 1.00 54.96 167 LEU C CA 1
ATOM 4547 C C . LEU C 1 170 ? 2.169 6.462 60.177 1.00 57.95 167 LEU C C 1
ATOM 4548 O O . LEU C 1 170 ? 2.198 5.249 59.952 1.00 60.53 167 LEU C O 1
ATOM 4553 N N . ASN C 1 171 ? 1.208 7.045 60.895 1.00 58.43 168 ASN C N 1
ATOM 4554 C CA . ASN C 1 171 ? 0.094 6.282 61.472 1.00 61.26 168 ASN C CA 1
ATOM 4555 C C . ASN C 1 171 ? -1.188 6.434 60.652 1.00 62.44 168 ASN C C 1
ATOM 4556 O O . ASN C 1 171 ? -2.182 6.998 61.117 1.00 62.49 168 ASN C O 1
ATOM 4561 N N . SER C 1 174 ? -0.700 9.045 65.858 1.00 49.98 171 SER C N 1
ATOM 4562 C CA . SER C 1 174 ? -1.966 9.359 65.205 1.00 50.56 171 SER C CA 1
ATOM 4563 C C . SER C 1 174 ? -2.459 10.757 65.567 1.00 48.14 171 SER C C 1
ATOM 4564 O O . SER C 1 174 ? -2.976 11.475 64.705 1.00 48.73 171 SER C O 1
ATOM 4567 N N . ASP C 1 175 ? -2.303 11.144 66.831 1.00 45.67 172 ASP C N 1
ATOM 4568 C CA . ASP C 1 175 ? -2.758 12.458 67.272 1.00 43.52 172 ASP C CA 1
ATOM 4569 C C . ASP C 1 175 ? -1.603 13.404 67.614 1.00 39.26 172 ASP C C 1
ATOM 4570 O O . ASP C 1 175 ? -1.835 14.509 68.122 1.00 39.08 172 ASP C O 1
ATOM 4575 N N . GLU C 1 176 ? -0.366 12.993 67.337 1.00 35.90 173 GLU C N 1
ATOM 4576 C CA . GLU C 1 176 ? 0.772 13.859 67.648 1.00 32.35 173 GLU C CA 1
ATOM 4577 C C . GLU C 1 176 ? 0.831 15.036 66.702 1.00 28.35 173 GLU C C 1
ATOM 4578 O O . GLU C 1 176 ? 0.418 14.957 65.546 1.00 28.98 173 GLU C O 1
ATOM 4584 N N . VAL C 1 177 ? 1.320 16.142 67.246 1.00 23.70 174 VAL C N 1
ATOM 4585 C CA . VAL C 1 177 ? 1.449 17.395 66.544 1.00 21.09 174 VAL C CA 1
ATOM 4586 C C . VAL C 1 177 ? 2.895 17.818 66.626 1.00 18.44 174 VAL C C 1
ATOM 4587 O O . VAL C 1 177 ? 3.472 17.788 67.719 1.00 19.10 174 VAL C O 1
ATOM 4591 N N . ALA C 1 178 ? 3.481 18.186 65.492 1.00 18.20 175 ALA C N 1
ATOM 4592 C CA . ALA C 1 178 ? 4.867 18.670 65.437 1.00 17.65 175 ALA C CA 1
ATOM 4593 C C . ALA C 1 178 ? 4.876 20.116 65.900 1.00 18.19 175 ALA C C 1
ATOM 4594 O O . ALA C 1 178 ? 4.008 20.892 65.487 1.00 18.32 175 ALA C O 1
ATOM 4596 N N . ILE C 1 179 ? 5.838 20.472 66.749 1.00 17.75 176 ILE C N 1
ATOM 4597 C CA . ILE C 1 179 ? 6.003 21.846 67.211 1.00 16.58 176 ILE C CA 1
ATOM 4598 C C . ILE C 1 179 ? 7.421 22.269 66.828 1.00 16.86 176 ILE C C 1
ATOM 4599 O O . ILE C 1 179 ? 8.378 21.557 67.113 1.00 17.02 176 ILE C O 1
ATOM 4604 N N . TYR C 1 180 ? 7.553 23.432 66.208 1.00 16.83 177 TYR C N 1
ATOM 4605 C CA . TYR C 1 180 ? 8.851 23.928 65.762 1.00 16.83 177 TYR C CA 1
ATOM 4606 C C . TYR C 1 180 ? 9.253 25.073 66.671 1.00 16.08 177 TYR C C 1
ATOM 4607 O O . TYR C 1 180 ? 8.539 26.057 66.781 1.00 17.16 177 TYR C O 1
ATOM 4616 N N . TRP C 1 181 ? 10.385 24.876 67.350 1.00 15.66 178 TRP C N 1
ATOM 4617 C CA . TRP C 1 181 ? 10.930 25.809 68.344 1.00 15.57 178 TRP C CA 1
ATOM 4618 C C . TRP C 1 181 ? 12.137 26.547 67.804 1.00 15.23 178 TRP C C 1
ATOM 4619 O O . TRP C 1 181 ? 12.953 25.969 67.106 1.00 16.90 178 TRP C O 1
ATOM 4630 N N . TYR C 1 182 ? 12.236 27.829 68.165 1.00 15.68 179 TYR C N 1
ATOM 4631 C CA . TYR C 1 182 ? 13.282 28.700 67.705 1.00 15.84 179 TYR C CA 1
ATOM 4632 C C . TYR C 1 182 ? 13.873 29.584 68.785 1.00 16.47 179 TYR C C 1
ATOM 4633 O O . TYR C 1 182 ? 13.151 30.150 69.610 1.00 16.07 179 TYR C O 1
ATOM 4642 N N . LEU C 1 183 ? 15.190 29.725 68.730 1.00 17.85 180 LEU C N 1
ATOM 4643 C CA . LEU C 1 183 ? 15.937 30.585 69.625 1.00 20.02 180 LEU C CA 1
ATOM 4644 C C . LEU C 1 183 ? 16.668 31.562 68.725 1.00 21.51 180 LEU C C 1
ATOM 4645 O O . LEU C 1 183 ? 17.597 31.181 68.030 1.00 21.76 180 LEU C O 1
ATOM 4650 N N A HIS C 1 184 ? 16.213 32.811 68.685 0.50 22.74 181 HIS C N 1
ATOM 4651 N N B HIS C 1 184 ? 16.220 32.815 68.723 0.50 23.16 181 HIS 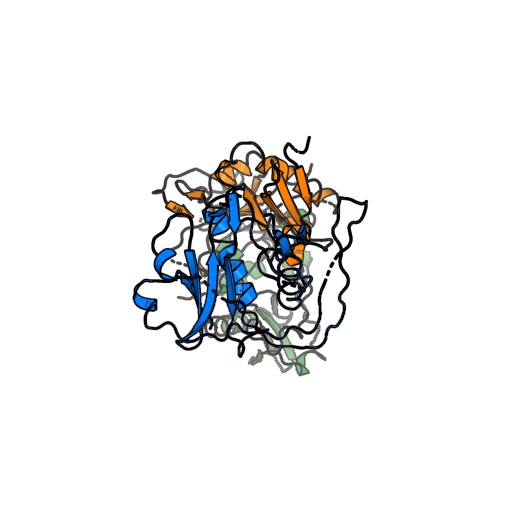C N 1
ATOM 4652 C CA A HIS C 1 184 ? 16.861 33.834 67.874 0.50 24.88 181 HIS C CA 1
ATOM 4653 C CA B HIS C 1 184 ? 16.858 33.847 67.934 0.50 25.60 181 HIS C CA 1
ATOM 4654 C C A HIS C 1 184 ? 17.829 34.610 68.767 0.50 26.11 181 HIS C C 1
ATOM 4655 C C B HIS C 1 184 ? 17.881 34.503 68.840 0.50 26.49 181 HIS C C 1
ATOM 4656 O O A HIS C 1 184 ? 17.441 35.101 69.828 0.50 26.26 181 HIS C O 1
ATOM 4657 O O B HIS C 1 184 ? 17.601 34.750 70.016 0.50 26.47 181 HIS C O 1
ATOM 4670 N N . PHE C 1 185 ? 19.077 34.745 68.325 1.00 27.23 182 PHE C N 1
ATOM 4671 C CA . PHE C 1 185 ? 20.097 35.417 69.116 1.00 29.30 182 PHE C CA 1
ATOM 4672 C C . PHE C 1 185 ? 19.900 36.928 69.083 1.00 31.06 182 PHE C C 1
ATOM 4673 O O . PHE C 1 185 ? 19.663 37.512 68.025 1.00 31.96 182 PHE C O 1
ATOM 4681 N N . ASP C 1 186 ? 19.991 37.548 70.252 1.00 33.51 183 ASP C N 1
ATOM 4682 C CA . ASP C 1 186 ? 19.840 38.998 70.373 1.00 36.28 183 ASP C CA 1
ATOM 4683 C C . ASP C 1 186 ? 21.128 39.697 69.973 1.00 39.38 183 ASP C C 1
ATOM 4684 O O . ASP C 1 186 ? 22.189 39.077 69.921 1.00 41.60 183 ASP C O 1
#

CATH classification: 3.40.630.30

Solvent-accessible surface area: 29215 Å² total

Radius of gyration: 31.63 Å; Cα contacts (8 Å, |Δi|>4): 1053; chains: 3; bounding box: 61×46×98 Å

Sequence (510 aa):
SLLIRELETNDLDDNFPEIDDSFIIVNARLLLSLLSSKVNRRRIEYTVEDVPSYEEKSSYLELVYNEYINKPNQQIIYIALLHHNQIIGFIVLKKKNWNNYAYIEDITVDKKYRTLGVGKRLIAQAKQQWAKEGNPGILEETTQNNNVAACKKFYEEKCGFVIGGFDFLVYKKGLNTSDEEVAIYWYLHFNASSLLIRELETNDLDNFPEIDDSFIVNARLLSLSSKVNRIEYTVEDVPSYEKVYNEYINKPNQIIYIALLHNQQIIGFIVLKKKNWNNYAYIEDITVDKKYRTLGVGKRLIAQAKQQWAKEGNNPGIILETQNNNVAACKFYEEKCGFVIGGFFDFFLVYKGLNTSDEEVAIYWYLHFDSLLIRELETNDLDNFPEIDDSFIVNARLLSLRIEYTVEDVPSYEKSSYLNEELVYNNEYINKKPNQIIYIALLHNQIIGFIVLKKKNWNNYAYIEEDITVDKKYRTLGVGKRLIAQAKKQWAKEEGNPGILEETTQQNNNVAACKFYEKCGFVIGGFFDFFLVYKGLNSDEVAIYWYLHHFD